Protein AF-A0A9P1BKH9-F1 (afdb_monomer_lite)

Foldseek 3Di:
DDDDDDDDDDDDDDDDDDDDDDDDDDDDDDDDDDDDDDDDDDDDDDDDDDDDDDDDDDDDDDDDDDDDDDDDDDDDDDDDDDDDDDDDDDDDDDDDDDDDDDDDDDDDDDDDDDDDDDDDPDPPPPPDPPVLVPPDPPQFQLQEAEQDAPQQLRVLQLVLLQVLQADPVRDRPVVCVVSVRSQYQPSDVLQQDAQPVQRFRNSNDQLVSPDPVVLCVRPPNHAAAYEQDQLLQSLLQVLLVVLVQQLDPVVSDGLCNSCVSVVHCVCVDPVVVVCSVVVVSAVVLLVVLVVCVVVSQSPSSNNNAAPVSNQCNDPPRGYHYFHSLDPPVSVQVVCVVVSHRGGRPDGDGRPGPLLTGSLVYDPSSLVSSCVRHVVSLVVCCVNPVNNPSPDGDWHPVHPSTCNNPDD

pLDDT: mean 74.85, std 25.96, range [32.19, 98.75]

Sequence (407 aa):
MTVTSGTTGTIETSMASTTTVPSSAESATASSAESTTTASSAESTTTSSSEESTTTASSEESTSTTSAESTTTSSSEESTTTASSEESTKAASAESTTIASAETTTVASTSTATTTTAASTTKEESLLEVDVAKAGDDGYNTHLQFIHIPCTFGHTVEESGLKGAIKEDGKLQIDALKGGQMQWGEMIPELDQLSDVTGCNLFYTPSKYWPRELQRSLLANRSLFAMLRDPYDRMANEFRMQVGGIDSVFTKTFRKDISQREGHMEREADQYQQFYKNCDVNAYLQTELKKYLAGDRFRTNCHLLPSSEFFDAGSGMTVEPIDERKIPDSFNQFMEKHHASPRMEASMHNLWCNEISAYSLNEETKGLIRKVYAEDFRLACKYFGYCDDHEMFCHENIPDMCGSKPK

Structure (mmCIF, N/CA/C/O backbone):
data_AF-A0A9P1BKH9-F1
#
_entry.id   AF-A0A9P1BKH9-F1
#
loop_
_atom_site.group_PDB
_atom_site.id
_atom_site.type_symbol
_atom_site.label_atom_id
_atom_site.label_alt_id
_atom_site.label_comp_id
_atom_site.label_asym_id
_atom_site.label_entity_id
_atom_site.label_seq_id
_atom_site.pdbx_PDB_ins_code
_atom_site.Cartn_x
_atom_site.Cartn_y
_atom_site.Cartn_z
_atom_site.occupancy
_atom_site.B_iso_or_equiv
_atom_site.auth_seq_id
_atom_site.auth_comp_id
_atom_site.auth_asym_id
_atom_site.auth_atom_id
_atom_site.pdbx_PDB_model_num
ATOM 1 N N . MET A 1 1 ? 56.216 31.877 6.118 1.00 46.53 1 MET A N 1
ATOM 2 C CA . MET A 1 1 ? 55.096 31.164 5.471 1.00 46.53 1 MET A CA 1
ATOM 3 C C . MET A 1 1 ? 53.831 31.643 6.147 1.00 46.53 1 MET A C 1
ATOM 5 O O . MET A 1 1 ? 53.642 31.380 7.325 1.00 46.53 1 MET A O 1
ATOM 9 N N . THR A 1 2 ? 53.079 32.477 5.442 1.00 34.09 2 THR A N 1
ATOM 10 C CA . THR A 1 2 ? 51.927 33.220 5.960 1.00 34.09 2 THR A CA 1
ATOM 11 C C . THR A 1 2 ? 50.668 32.442 5.598 1.00 34.09 2 THR A C 1
ATOM 13 O O . THR A 1 2 ? 50.488 32.103 4.433 1.00 34.09 2 THR A O 1
ATOM 16 N N . VAL A 1 3 ? 49.834 32.128 6.588 1.00 36.53 3 VAL A N 1
ATOM 17 C CA . VAL A 1 3 ? 48.537 31.468 6.396 1.00 36.53 3 VAL A CA 1
ATOM 18 C C . VAL A 1 3 ? 47.482 32.559 6.245 1.00 36.53 3 VAL A C 1
ATOM 20 O O . VAL A 1 3 ? 47.262 33.334 7.173 1.00 36.53 3 VAL A O 1
ATOM 23 N N . THR A 1 4 ? 46.851 32.641 5.076 1.00 44.44 4 THR A N 1
ATOM 24 C CA . THR A 1 4 ? 45.681 33.495 4.831 1.00 44.44 4 THR A CA 1
ATOM 25 C C . THR A 1 4 ? 44.404 32.664 4.861 1.00 44.44 4 THR A C 1
ATOM 27 O O . THR A 1 4 ? 44.271 31.678 4.140 1.00 44.44 4 THR A O 1
ATOM 30 N N . SER A 1 5 ? 43.491 33.109 5.724 1.00 44.31 5 SER A N 1
ATOM 31 C CA . SER A 1 5 ? 42.094 32.701 5.877 1.00 44.31 5 SER A CA 1
ATOM 32 C C . SER A 1 5 ? 41.286 32.944 4.593 1.00 44.31 5 SER A C 1
ATOM 34 O O . SER A 1 5 ? 41.422 34.000 3.975 1.00 44.31 5 SER A O 1
ATOM 36 N N . GLY A 1 6 ? 40.454 31.971 4.211 1.00 40.78 6 GLY A N 1
ATOM 37 C CA . GLY A 1 6 ? 39.486 32.065 3.119 1.00 40.78 6 GLY A CA 1
ATOM 38 C C . GLY A 1 6 ? 38.059 31.987 3.658 1.00 40.78 6 GLY A C 1
ATOM 39 O O . GLY A 1 6 ? 37.670 30.989 4.259 1.00 40.78 6 GLY A O 1
ATOM 40 N N . THR A 1 7 ? 37.304 33.060 3.444 1.00 43.28 7 THR A N 1
ATOM 41 C CA . THR A 1 7 ? 35.899 33.244 3.819 1.00 43.28 7 THR A CA 1
ATOM 42 C C . THR A 1 7 ? 34.976 32.514 2.838 1.00 43.28 7 THR A C 1
ATOM 44 O O . THR A 1 7 ? 35.052 32.743 1.633 1.00 43.28 7 THR A O 1
ATOM 47 N N . THR A 1 8 ? 34.078 31.667 3.342 1.00 44.75 8 THR A N 1
ATOM 48 C CA . THR A 1 8 ? 32.983 31.040 2.583 1.00 44.75 8 THR A CA 1
ATOM 49 C C . THR A 1 8 ? 31.799 31.997 2.451 1.00 44.75 8 THR A C 1
ATOM 51 O O . THR A 1 8 ? 31.281 32.479 3.457 1.00 44.75 8 THR A O 1
ATOM 54 N N . GLY A 1 9 ? 31.380 32.271 1.213 1.00 38.78 9 GLY A N 1
ATOM 55 C CA . GLY A 1 9 ? 30.170 33.026 0.886 1.00 38.78 9 GLY A CA 1
ATOM 56 C C . GLY A 1 9 ? 28.968 32.106 0.667 1.00 38.78 9 GLY A C 1
ATOM 57 O O . GLY A 1 9 ? 29.073 31.093 -0.021 1.00 38.78 9 GLY A O 1
ATOM 58 N N . THR A 1 10 ? 27.836 32.480 1.254 1.00 37.47 10 THR A N 1
ATOM 59 C CA . THR A 1 10 ? 26.524 31.840 1.105 1.00 37.47 10 THR A CA 1
ATOM 60 C C . THR A 1 10 ? 25.830 32.385 -0.146 1.00 37.47 10 THR A C 1
ATOM 62 O O . THR A 1 10 ? 25.749 33.601 -0.313 1.00 37.47 10 THR A O 1
ATOM 65 N N . ILE A 1 11 ? 25.331 31.509 -1.022 1.00 35.94 11 ILE A N 1
ATOM 66 C CA . ILE A 1 11 ? 24.497 31.880 -2.175 1.00 35.94 11 ILE A CA 1
ATOM 67 C C . ILE A 1 11 ? 23.042 31.548 -1.827 1.00 35.94 11 ILE A C 1
ATOM 69 O O . ILE A 1 11 ? 22.652 30.384 -1.827 1.00 35.94 11 ILE A O 1
ATOM 73 N N . GLU A 1 12 ? 22.242 32.573 -1.534 1.00 36.53 12 GLU A N 1
ATOM 74 C CA . GLU A 1 12 ? 20.778 32.496 -1.566 1.00 36.53 12 GLU A CA 1
ATOM 75 C C . GLU A 1 12 ? 20.311 32.638 -3.018 1.00 36.53 12 GLU A C 1
ATOM 77 O O . GLU A 1 12 ? 20.583 33.647 -3.670 1.00 36.53 12 GLU A O 1
ATOM 82 N N . THR A 1 13 ? 19.591 31.638 -3.530 1.00 35.12 13 THR A N 1
ATOM 83 C CA . THR A 1 13 ? 18.891 31.742 -4.817 1.00 35.12 13 THR A CA 1
ATOM 84 C C . THR A 1 13 ? 17.392 31.780 -4.548 1.00 35.12 13 THR A C 1
ATOM 86 O O . THR A 1 13 ? 16.774 30.766 -4.244 1.00 35.12 13 THR A O 1
ATOM 89 N N . SER A 1 14 ? 16.828 32.983 -4.634 1.00 35.09 14 SER A N 1
ATOM 90 C CA . SER A 1 14 ? 15.391 33.255 -4.653 1.00 35.09 14 SER A CA 1
ATOM 91 C C . SER A 1 14 ? 14.868 33.076 -6.080 1.00 35.09 14 SER A C 1
ATOM 93 O O . SER A 1 14 ? 15.382 33.704 -7.006 1.00 35.09 14 SER A O 1
ATOM 95 N N . MET A 1 15 ? 13.850 32.234 -6.268 1.00 38.50 15 MET A N 1
ATOM 96 C CA . MET A 1 15 ? 13.085 32.165 -7.513 1.00 38.50 15 MET A CA 1
ATOM 97 C C . MET A 1 15 ? 11.621 32.501 -7.236 1.00 38.50 15 MET A C 1
ATOM 99 O O . MET A 1 15 ? 10.845 31.667 -6.783 1.00 38.50 15 MET A O 1
ATOM 103 N N . ALA A 1 16 ? 11.250 33.740 -7.549 1.00 42.34 16 ALA A N 1
ATOM 104 C CA . ALA A 1 16 ? 9.875 34.131 -7.810 1.00 42.34 16 ALA A CA 1
ATOM 105 C C . ALA A 1 16 ? 9.686 34.190 -9.332 1.00 42.34 16 ALA A C 1
ATOM 107 O O . ALA A 1 16 ? 10.428 34.886 -10.026 1.00 42.34 16 ALA A O 1
ATOM 108 N N . SER A 1 17 ? 8.700 33.470 -9.862 1.00 38.31 17 SER A N 1
ATOM 109 C CA . SER A 1 17 ? 8.217 33.671 -11.230 1.00 38.31 17 SER A CA 1
ATOM 110 C C . SER A 1 17 ? 6.708 33.838 -11.213 1.00 38.31 17 SER A C 1
ATOM 112 O O . SER A 1 17 ? 5.945 32.900 -11.008 1.00 38.31 17 SER A O 1
ATOM 114 N N . THR A 1 18 ? 6.310 35.088 -11.404 1.00 37.34 18 THR A N 1
ATOM 115 C CA . THR A 1 18 ? 4.947 35.556 -11.619 1.00 37.34 18 THR A CA 1
ATOM 116 C C . THR A 1 18 ? 4.626 35.396 -13.103 1.00 37.34 18 THR A C 1
ATOM 118 O O . THR A 1 18 ? 5.302 35.991 -13.943 1.00 37.34 18 THR A O 1
ATOM 121 N N . THR A 1 19 ? 3.604 34.614 -13.451 1.00 39.09 19 THR A N 1
ATOM 122 C CA . THR A 1 19 ? 3.110 34.521 -14.833 1.00 39.09 19 THR A CA 1
ATOM 123 C C . THR A 1 19 ? 1.828 35.331 -14.978 1.00 39.09 19 THR A C 1
ATOM 125 O O . THR A 1 19 ? 0.787 34.999 -14.415 1.00 39.09 19 THR A O 1
ATOM 128 N N . THR A 1 20 ? 1.928 36.412 -15.746 1.00 35.97 20 THR A N 1
ATOM 129 C CA . THR A 1 20 ? 0.829 37.293 -16.148 1.00 35.97 20 THR A CA 1
ATOM 130 C C . THR A 1 20 ? 0.171 36.744 -17.416 1.00 35.97 20 THR A C 1
ATOM 132 O O . THR A 1 20 ? 0.851 36.517 -18.415 1.00 35.97 20 THR A O 1
ATOM 135 N N . VAL A 1 21 ? -1.150 36.561 -17.393 1.00 45.78 21 VAL A N 1
ATOM 136 C CA . VAL A 1 21 ? -1.971 36.180 -18.556 1.00 45.78 21 VAL A CA 1
ATOM 137 C C . VAL A 1 21 ? -2.527 37.445 -19.223 1.00 45.78 21 VAL A C 1
ATOM 139 O O . VAL A 1 21 ? -3.131 38.260 -18.521 1.00 45.78 21 VAL A O 1
ATOM 142 N N . PRO A 1 22 ? -2.400 37.632 -20.550 1.00 49.72 22 PRO A N 1
ATOM 143 C CA . PRO A 1 22 ? -3.150 38.660 -21.252 1.00 49.72 22 PRO A CA 1
ATOM 144 C C . PRO A 1 22 ? -4.532 38.141 -21.673 1.00 49.72 22 PRO A C 1
ATOM 146 O O . PRO A 1 22 ? -4.673 37.160 -22.400 1.00 49.72 22 PRO A O 1
ATOM 149 N N . SER A 1 23 ? -5.549 38.859 -21.200 1.00 37.44 23 SER A N 1
ATOM 150 C CA . SER A 1 23 ? -6.929 38.835 -21.680 1.00 37.44 23 SER A CA 1
ATOM 151 C C . SER A 1 23 ? -7.036 39.606 -22.999 1.00 37.44 23 SER A C 1
ATOM 153 O O . SER A 1 23 ? -6.449 40.680 -23.147 1.00 37.44 23 SER A O 1
ATOM 155 N N . SER A 1 24 ? -7.798 39.088 -23.960 1.00 42.22 24 SER A N 1
ATOM 156 C CA . SER A 1 24 ? -8.289 39.857 -25.108 1.00 42.22 24 SER A CA 1
ATOM 157 C C . SER A 1 24 ? -9.663 39.333 -25.523 1.00 42.22 24 SER A C 1
ATOM 159 O O . SER A 1 24 ? -9.815 38.168 -25.885 1.00 42.22 24 SER A O 1
ATOM 161 N N . ALA A 1 25 ? -10.644 40.229 -25.412 1.00 39.06 25 ALA A N 1
ATOM 162 C CA . ALA A 1 25 ? -12.003 40.168 -25.948 1.00 39.06 25 ALA A CA 1
ATOM 163 C C . ALA A 1 25 ? -11.972 40.096 -27.500 1.00 39.06 25 ALA A C 1
ATOM 165 O O . ALA A 1 25 ? -10.911 40.239 -28.095 1.00 39.06 25 ALA A O 1
ATOM 166 N N . GLU A 1 26 ? -13.034 39.890 -28.278 1.00 38.16 26 GLU A N 1
ATOM 167 C CA . GLU A 1 26 ? -14.443 40.272 -28.170 1.00 38.16 26 GLU A CA 1
ATOM 168 C C . GLU A 1 26 ? -15.144 39.695 -29.426 1.00 38.16 26 GLU A C 1
ATOM 170 O O . GLU A 1 26 ? -14.531 39.699 -30.492 1.00 38.16 26 GLU A O 1
ATOM 175 N N . SER A 1 27 ? -16.404 39.248 -29.359 1.00 35.91 27 SER A N 1
ATOM 176 C CA . SER A 1 27 ? -17.448 39.669 -30.318 1.00 35.91 27 SER A CA 1
ATOM 177 C C . SER A 1 27 ? -18.813 39.074 -29.961 1.00 35.91 27 SER A C 1
ATOM 179 O O . SER A 1 27 ? -18.944 37.902 -29.615 1.00 35.91 27 SER A O 1
ATOM 181 N N . ALA A 1 28 ? -19.821 39.934 -30.041 1.00 37.16 28 ALA A N 1
ATOM 182 C CA . ALA A 1 28 ? -21.180 39.779 -29.552 1.00 37.16 28 ALA A CA 1
ATOM 183 C C . ALA A 1 28 ? -22.155 39.224 -30.604 1.00 37.16 28 ALA A C 1
ATOM 185 O O . ALA A 1 28 ? -21.994 39.473 -31.797 1.00 37.16 28 ALA A O 1
ATOM 186 N N . THR A 1 29 ? -23.270 38.629 -30.161 1.00 34.09 29 THR A N 1
ATOM 187 C CA . THR A 1 29 ? -24.603 38.940 -30.722 1.00 34.09 29 THR A CA 1
ATOM 188 C C . THR A 1 29 ? -25.730 38.597 -29.739 1.00 34.09 29 THR A C 1
ATOM 190 O O . THR A 1 29 ? -25.607 37.702 -28.910 1.00 34.09 29 THR A O 1
ATOM 193 N N . ALA A 1 30 ? -26.800 39.389 -29.812 1.00 38.62 30 ALA A N 1
ATOM 194 C CA . ALA A 1 30 ? -27.822 39.636 -28.799 1.00 38.62 30 ALA A CA 1
ATOM 195 C C . ALA A 1 30 ? -29.135 38.842 -28.970 1.00 38.62 30 ALA A C 1
ATOM 197 O O . ALA A 1 30 ? -29.473 38.466 -30.088 1.00 38.62 30 ALA A O 1
ATOM 198 N N . SER A 1 31 ? -29.915 38.718 -27.882 1.00 34.12 31 SER A N 1
ATOM 199 C CA . SER A 1 31 ? -31.386 38.932 -27.807 1.00 34.12 31 SER A CA 1
ATOM 200 C C . SER A 1 31 ? -31.828 38.825 -26.326 1.00 34.12 31 SER A C 1
ATOM 202 O O . SER A 1 31 ? -31.450 37.861 -25.673 1.00 34.12 31 SER A O 1
ATOM 204 N N . SER A 1 32 ? -32.336 39.884 -25.668 1.00 34.53 32 SER A N 1
ATOM 205 C CA . SER A 1 32 ? -33.769 40.247 -25.467 1.00 34.53 32 SER A CA 1
ATOM 206 C C . SER A 1 32 ? -34.591 39.141 -24.759 1.00 34.53 32 SER A C 1
ATOM 208 O O . SER A 1 32 ? -34.566 38.015 -25.232 1.00 34.53 32 SER A O 1
ATOM 210 N N . ALA A 1 33 ? -35.347 39.317 -23.662 1.00 36.56 33 ALA A N 1
ATOM 211 C CA . ALA A 1 33 ? -35.966 40.474 -23.004 1.00 36.56 33 ALA A CA 1
ATOM 212 C C . ALA A 1 33 ? -36.410 40.122 -21.549 1.00 36.56 33 ALA A C 1
ATOM 214 O O . ALA A 1 33 ? -36.558 38.942 -21.254 1.00 36.56 33 ALA A O 1
ATOM 215 N N . GLU A 1 34 ? -36.653 41.166 -20.726 1.00 37.12 34 GLU A N 1
ATOM 216 C CA . GLU A 1 34 ? -37.659 41.328 -19.628 1.00 37.12 34 GLU A CA 1
ATOM 217 C C . GLU A 1 34 ? -37.758 40.273 -18.484 1.00 37.12 34 GLU A C 1
ATOM 219 O O . GLU A 1 34 ? -37.690 39.079 -18.709 1.00 37.12 34 GLU A O 1
ATOM 224 N N . SER A 1 35 ? -37.934 40.574 -17.186 1.00 36.62 35 SER A N 1
ATOM 225 C CA . SER A 1 35 ? -38.558 41.699 -16.471 1.00 36.62 35 SER A CA 1
ATOM 226 C C . SER A 1 35 ? -38.039 41.825 -15.018 1.00 36.62 35 SER A C 1
ATOM 228 O O . SER A 1 35 ? -37.871 40.840 -14.308 1.00 36.62 35 SER A O 1
ATOM 230 N N . THR A 1 36 ? -37.855 43.077 -14.591 1.00 34.84 36 THR A N 1
ATOM 231 C CA . THR A 1 36 ? -38.248 43.712 -13.308 1.00 34.84 36 THR A CA 1
ATOM 232 C C . THR A 1 36 ? -38.701 42.859 -12.105 1.00 34.84 36 THR A C 1
ATOM 234 O O . THR A 1 36 ? -39.755 42.236 -12.153 1.00 34.84 36 THR A O 1
ATOM 237 N N . THR A 1 37 ? -38.071 43.039 -10.931 1.00 36.44 37 THR A N 1
ATOM 238 C CA . THR A 1 37 ? -38.609 43.849 -9.801 1.00 36.44 37 THR A CA 1
ATOM 239 C C . THR A 1 37 ? -37.633 43.958 -8.615 1.00 36.44 37 THR A C 1
ATOM 241 O O . THR A 1 37 ? -36.758 43.124 -8.409 1.00 36.44 37 THR A O 1
ATOM 244 N N . THR A 1 38 ? -37.793 45.054 -7.875 1.00 36.97 38 THR A N 1
ATOM 245 C CA . THR A 1 38 ? -36.895 45.682 -6.893 1.00 36.97 38 THR A CA 1
ATOM 246 C C . THR A 1 38 ? -37.460 45.560 -5.471 1.00 36.97 38 THR A C 1
ATOM 248 O O . THR A 1 38 ? -38.678 45.623 -5.335 1.00 36.97 38 THR A O 1
ATOM 251 N N . ALA A 1 39 ? -36.585 45.497 -4.451 1.00 36.53 39 ALA A N 1
ATOM 252 C CA . ALA A 1 39 ? -36.651 46.124 -3.100 1.00 36.53 39 ALA A CA 1
ATOM 253 C C . ALA A 1 39 ? -35.974 45.194 -2.064 1.00 36.53 39 ALA A C 1
ATOM 255 O O . ALA A 1 39 ? -36.389 44.052 -1.920 1.00 36.53 39 ALA A O 1
ATOM 256 N N . SER A 1 40 ? -34.824 45.507 -1.452 1.00 35.69 40 SER A N 1
ATOM 257 C CA . SER A 1 40 ? -34.471 46.580 -0.491 1.00 35.69 40 SER A CA 1
ATOM 258 C C . SER A 1 40 ? -35.273 46.590 0.815 1.00 35.69 40 SER A C 1
ATOM 260 O O . SER A 1 40 ? -36.428 46.990 0.808 1.00 35.69 40 SER A O 1
ATOM 262 N N . SER A 1 41 ? -34.584 46.232 1.908 1.00 39.41 41 SER A N 1
ATOM 263 C CA . SER A 1 41 ? -34.639 46.773 3.288 1.00 39.41 41 SER A CA 1
ATOM 264 C C . SER A 1 41 ? -33.613 45.952 4.095 1.00 39.41 41 SER A C 1
ATOM 266 O O . SER A 1 41 ? -33.757 44.739 4.162 1.00 39.41 41 SER A O 1
ATOM 268 N N . ALA A 1 42 ? -32.440 46.415 4.538 1.00 38.94 42 ALA A N 1
ATOM 269 C CA . ALA A 1 42 ? -32.020 47.612 5.275 1.00 38.94 42 ALA A CA 1
ATOM 270 C C . ALA A 1 42 ? -32.550 47.691 6.721 1.00 38.94 42 ALA A C 1
ATOM 272 O O . ALA A 1 42 ? -33.759 47.704 6.930 1.00 38.94 42 ALA A O 1
ATOM 273 N N . GLU A 1 43 ? -31.576 47.847 7.634 1.00 37.34 43 GLU A N 1
ATOM 274 C CA . GLU A 1 43 ? -31.642 48.359 9.018 1.00 37.34 43 GLU A CA 1
ATOM 275 C C . GLU A 1 43 ? -32.141 47.430 10.144 1.00 37.34 43 GLU A C 1
ATOM 277 O O . GL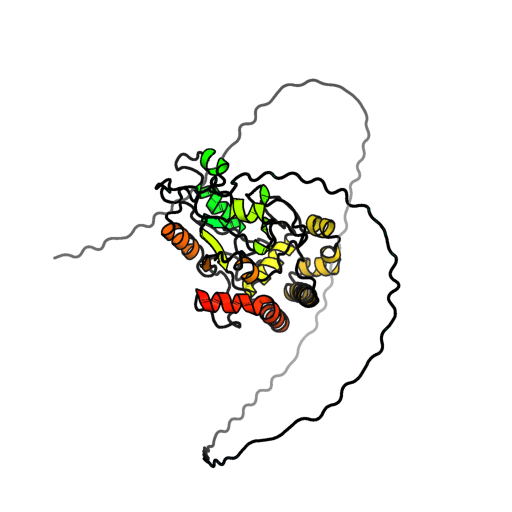U A 1 43 ? -33.056 46.644 9.960 1.00 37.34 43 GLU A O 1
ATOM 282 N N . SER A 1 44 ? -31.645 47.497 11.387 1.00 34.34 44 SER A N 1
ATOM 283 C CA . SER A 1 44 ? -30.419 48.052 11.993 1.00 34.34 44 SER A CA 1
ATOM 284 C C . SER A 1 44 ? -30.438 47.709 13.500 1.00 34.34 44 SER A C 1
ATOM 286 O O . SER A 1 44 ? -31.511 47.592 14.080 1.00 34.34 44 SER A O 1
ATOM 288 N N . THR A 1 45 ? -29.250 47.615 14.115 1.00 32.75 45 THR A N 1
ATOM 289 C CA . THR A 1 45 ? -28.884 47.936 15.526 1.00 32.75 45 THR A CA 1
ATOM 290 C C . THR A 1 45 ? -29.779 47.548 16.722 1.00 32.75 45 THR A C 1
ATOM 292 O O . THR A 1 45 ? -30.904 48.018 16.845 1.00 32.75 45 THR A O 1
ATOM 295 N N . THR A 1 46 ? -29.178 46.969 17.777 1.00 32.19 46 THR A N 1
ATOM 296 C CA . THR A 1 46 ? -28.839 47.731 19.010 1.00 32.19 46 THR A CA 1
ATOM 297 C C . THR A 1 46 ? -27.966 46.957 20.011 1.00 32.19 46 THR A C 1
ATOM 299 O O . THR A 1 46 ? -28.064 45.747 20.179 1.00 32.19 46 THR A O 1
ATOM 302 N N . THR A 1 47 ? -27.100 47.736 20.656 1.00 38.88 47 THR A N 1
ATOM 303 C CA . THR A 1 47 ? -26.073 47.455 21.670 1.00 38.88 47 THR A CA 1
ATOM 304 C C . THR A 1 47 ? -26.636 47.633 23.091 1.00 38.88 47 THR A C 1
ATOM 306 O O . THR A 1 47 ? -27.508 48.482 23.253 1.00 38.88 47 THR A O 1
ATOM 309 N N . SER A 1 48 ? -26.094 46.947 24.114 1.00 34.59 48 SER A N 1
ATOM 310 C CA . SER A 1 48 ? -25.876 47.408 25.524 1.00 34.59 48 SER A CA 1
ATOM 311 C C . SER A 1 48 ? -25.236 46.261 26.342 1.00 34.59 48 SER A C 1
ATOM 313 O O . SER A 1 48 ? -25.763 45.156 26.320 1.00 34.59 48 SER A O 1
ATOM 315 N N . SER A 1 49 ? -23.985 46.361 26.823 1.00 35.62 49 SER A N 1
ATOM 316 C CA . SER A 1 49 ? -23.492 46.956 28.097 1.00 35.62 49 SER A CA 1
ATOM 317 C C . SER A 1 49 ? -23.926 46.156 29.343 1.00 35.62 49 SER A C 1
ATOM 319 O O . SER A 1 49 ? -25.112 46.067 29.621 1.00 35.62 49 SER A O 1
ATOM 321 N N . SER A 1 50 ? -23.025 45.363 29.943 1.00 39.56 50 SER A N 1
ATOM 322 C CA . SER A 1 50 ? -22.158 45.661 31.111 1.00 39.56 50 SER A CA 1
ATOM 323 C C . SER A 1 50 ? -22.835 45.411 32.462 1.00 39.56 50 SER A C 1
ATOM 325 O O . SER A 1 50 ? -23.802 46.094 32.760 1.00 39.56 50 SER A O 1
ATOM 327 N N . GLU A 1 51 ? -22.265 44.534 33.296 1.00 39.81 51 GLU A N 1
ATOM 328 C CA . GLU A 1 51 ? -22.026 44.818 34.719 1.00 39.81 51 GLU A CA 1
ATOM 329 C C . GLU A 1 51 ? -21.109 43.771 35.373 1.00 39.81 51 GLU A C 1
ATOM 331 O O . GLU A 1 51 ? -21.045 42.602 34.995 1.00 39.81 51 GLU A O 1
ATOM 336 N N . GLU A 1 52 ? -20.342 44.296 36.313 1.00 43.47 52 GLU A N 1
ATOM 337 C CA . GLU A 1 52 ? -19.222 43.765 37.074 1.00 43.47 52 GLU A CA 1
ATOM 338 C C . GLU A 1 52 ? -19.729 43.259 38.434 1.00 43.47 52 GLU A C 1
ATOM 340 O O . GLU A 1 52 ? -20.642 43.858 38.994 1.00 43.47 52 GLU A O 1
ATOM 345 N N . SER A 1 53 ? -19.115 42.226 39.024 1.00 37.53 53 SER A N 1
ATOM 346 C CA . SER A 1 53 ? -19.007 42.177 40.489 1.00 37.53 53 SER A CA 1
ATOM 347 C C . SER A 1 53 ? -17.874 41.268 40.966 1.00 37.53 53 SER A C 1
ATOM 349 O O . SER A 1 53 ? -17.729 40.114 40.570 1.00 37.53 53 SER A O 1
ATOM 351 N N . THR A 1 54 ? -17.088 41.855 41.856 1.00 40.91 54 THR A N 1
ATOM 352 C CA . THR A 1 54 ? -15.919 41.379 42.597 1.00 40.91 54 THR A CA 1
ATOM 353 C C . THR A 1 54 ? -16.310 40.528 43.815 1.00 40.91 54 THR A C 1
ATOM 355 O O . THR A 1 54 ? -17.380 40.723 44.389 1.00 40.91 54 THR A O 1
ATOM 358 N N . THR A 1 55 ? -15.418 39.641 44.277 1.00 37.44 55 THR A N 1
ATOM 359 C CA . THR A 1 55 ? -15.115 39.398 45.711 1.00 37.44 55 THR A CA 1
ATOM 360 C C . THR A 1 55 ? -13.854 38.536 45.881 1.00 37.44 55 THR A C 1
ATOM 362 O O . THR A 1 55 ? -13.396 37.873 44.955 1.00 37.44 55 THR A O 1
ATOM 365 N N . THR A 1 56 ? -13.262 38.623 47.071 1.00 36.03 56 THR A N 1
ATOM 366 C CA . THR A 1 56 ? -11.818 38.626 47.354 1.00 36.03 56 THR A CA 1
ATOM 367 C C . THR A 1 56 ? -11.424 37.525 48.358 1.00 36.03 56 THR A C 1
ATOM 369 O O . THR A 1 56 ? -12.188 37.269 49.278 1.00 36.03 56 THR A O 1
ATOM 372 N N . ALA A 1 57 ? -10.215 36.964 48.178 1.00 38.84 57 ALA A N 1
ATOM 373 C CA . ALA A 1 57 ? -9.215 36.394 49.119 1.00 38.84 57 ALA A CA 1
ATOM 374 C C . ALA A 1 57 ? -9.582 35.481 50.320 1.00 38.84 57 ALA A C 1
ATOM 376 O O . ALA A 1 57 ? -10.434 35.813 51.134 1.00 38.84 57 ALA A O 1
ATOM 377 N N . SER A 1 58 ? -8.767 34.426 50.529 1.00 35.03 58 SER A N 1
ATOM 378 C CA . SER A 1 58 ? -7.753 34.278 51.618 1.00 35.03 58 SER A CA 1
ATOM 379 C C . SER A 1 58 ? -7.420 32.780 51.860 1.00 35.03 58 SER A C 1
ATOM 381 O O . SER A 1 58 ? -8.343 31.996 52.039 1.00 35.03 58 SER A O 1
ATOM 383 N N . SER A 1 59 ? -6.157 32.347 51.650 1.00 34.53 59 SER A N 1
ATOM 384 C CA . SER A 1 59 ? -5.170 31.853 52.662 1.00 34.53 59 SER A CA 1
ATOM 385 C C . SER A 1 59 ? -5.377 30.370 53.088 1.00 34.53 59 SER A C 1
ATOM 387 O O . SER A 1 59 ? -6.509 29.926 53.151 1.00 34.53 59 SER A O 1
ATOM 389 N N . GLU A 1 60 ? -4.404 29.478 53.334 1.00 39.69 60 GLU A N 1
ATOM 390 C CA . GLU A 1 60 ? -3.019 29.546 53.834 1.00 39.69 60 GLU A CA 1
ATOM 391 C C . GLU A 1 60 ? -2.173 28.331 53.367 1.00 39.69 60 GLU A C 1
ATOM 393 O O . GLU A 1 60 ? -2.698 27.282 52.990 1.00 39.69 60 GLU A O 1
ATOM 398 N N . GLU A 1 61 ? -0.848 28.498 53.446 1.00 40.53 61 GLU A N 1
ATOM 399 C CA . GLU A 1 61 ? 0.209 27.477 53.419 1.00 40.53 61 GLU A CA 1
ATOM 400 C C . GLU A 1 61 ? 0.092 26.425 54.536 1.00 40.53 61 GLU A C 1
ATOM 402 O O . GLU A 1 61 ? -0.349 26.724 55.643 1.00 40.53 61 GLU A O 1
ATOM 407 N N . SER A 1 62 ? 0.692 25.248 54.319 1.00 37.38 62 SER A N 1
ATOM 408 C CA . SER A 1 62 ? 1.572 24.631 55.328 1.00 37.38 62 SER A CA 1
ATOM 409 C C . SER A 1 62 ? 2.531 23.616 54.701 1.00 37.38 62 SER A C 1
ATOM 411 O O . SER A 1 62 ? 2.134 22.616 54.108 1.00 37.38 62 SER A O 1
ATOM 413 N N . THR A 1 63 ? 3.816 23.900 54.886 1.00 36.97 63 THR A N 1
ATOM 414 C CA . THR A 1 63 ? 4.984 23.069 54.580 1.00 36.97 63 THR A CA 1
ATOM 415 C C . THR A 1 63 ? 5.371 22.280 55.833 1.00 36.97 63 THR A C 1
ATOM 417 O O . THR A 1 63 ? 5.479 22.887 56.896 1.00 36.97 63 THR A O 1
ATOM 420 N N . SER A 1 64 ? 5.674 20.978 55.749 1.00 34.12 64 SER A N 1
ATOM 421 C CA . SER A 1 64 ? 6.646 20.332 56.659 1.00 34.12 64 SER A CA 1
ATOM 422 C C . SER A 1 64 ? 7.234 19.044 56.071 1.00 34.12 64 SER A C 1
ATOM 424 O O . SER A 1 64 ? 6.538 18.070 55.810 1.00 34.12 64 SER A O 1
ATOM 426 N N . THR A 1 65 ? 8.550 19.070 55.913 1.00 37.06 65 THR A N 1
ATOM 427 C CA . THR A 1 65 ? 9.515 17.981 55.714 1.00 37.06 65 THR A CA 1
ATOM 428 C C . THR A 1 65 ? 9.676 17.063 56.932 1.00 37.06 65 THR A C 1
ATOM 430 O O . THR A 1 65 ? 9.739 17.570 58.049 1.00 37.06 65 THR A O 1
ATOM 433 N N . THR A 1 66 ? 9.968 15.775 56.702 1.00 36.97 66 THR A N 1
ATOM 434 C CA . THR A 1 66 ? 10.884 14.975 57.545 1.00 36.97 66 THR A CA 1
ATOM 435 C C . THR A 1 66 ? 11.584 13.874 56.735 1.00 36.97 66 THR A C 1
ATOM 437 O O . THR A 1 66 ? 10.945 13.042 56.098 1.00 36.97 66 THR A O 1
ATOM 440 N N . SER A 1 67 ? 12.918 13.896 56.794 1.00 40.78 67 SER A N 1
ATOM 441 C CA . SER A 1 67 ? 13.865 12.864 56.349 1.00 40.78 67 SER A CA 1
ATOM 442 C C . SER A 1 67 ? 14.170 11.856 57.467 1.00 40.78 67 SER A C 1
ATOM 444 O O . SER A 1 67 ? 14.214 12.259 58.627 1.00 40.78 67 SER A O 1
ATOM 446 N N . ALA A 1 68 ? 14.467 10.603 57.096 1.00 42.50 68 ALA A N 1
ATOM 447 C CA . ALA A 1 68 ? 15.409 9.640 57.718 1.00 42.50 68 ALA A CA 1
ATOM 448 C C . ALA A 1 68 ? 15.293 8.323 56.909 1.00 42.50 68 ALA A C 1
ATOM 450 O O . ALA A 1 68 ? 14.204 7.767 56.825 1.00 42.50 68 ALA A O 1
ATOM 451 N N . GLU A 1 69 ? 16.220 7.910 56.041 1.00 36.69 69 GLU A N 1
ATOM 452 C CA . GLU A 1 69 ? 17.604 7.416 56.206 1.00 36.69 69 GLU A CA 1
ATOM 453 C C . GLU A 1 69 ? 17.746 5.980 56.772 1.00 36.69 69 GLU A C 1
ATOM 455 O O . GLU A 1 69 ? 17.422 5.720 57.926 1.00 36.69 69 GLU A O 1
ATOM 460 N N . SER A 1 70 ? 18.364 5.109 55.946 1.00 37.12 70 SER A N 1
ATOM 461 C CA . SER A 1 70 ? 19.064 3.823 56.221 1.00 37.12 70 SER A CA 1
ATOM 462 C C . SER A 1 70 ? 18.236 2.633 56.764 1.00 37.12 70 SER A C 1
ATOM 464 O O . SER A 1 70 ? 17.389 2.789 57.625 1.00 37.12 70 SER A O 1
ATOM 466 N N . THR A 1 71 ? 18.406 1.367 56.345 1.00 32.19 71 THR A N 1
ATOM 467 C CA . THR A 1 71 ? 19.652 0.579 56.222 1.00 32.19 71 THR A CA 1
ATOM 468 C C . THR A 1 71 ? 19.388 -0.757 55.468 1.00 32.19 71 THR A C 1
ATOM 470 O O . THR A 1 71 ? 18.283 -1.282 55.547 1.00 32.19 71 THR A O 1
ATOM 473 N N . THR A 1 72 ? 20.413 -1.270 54.763 1.00 33.91 72 THR A N 1
ATOM 474 C CA . THR A 1 72 ? 20.791 -2.672 54.384 1.00 33.91 72 THR A CA 1
ATOM 475 C C . THR A 1 72 ? 19.817 -3.843 54.659 1.00 33.91 72 THR A C 1
ATOM 477 O O . THR A 1 72 ? 19.232 -3.932 55.730 1.00 33.91 72 THR A O 1
ATOM 480 N N . THR A 1 73 ? 19.720 -4.891 53.819 1.00 33.34 73 THR A N 1
ATOM 481 C CA . THR A 1 73 ? 20.712 -5.999 53.728 1.00 33.34 73 THR A CA 1
ATOM 482 C C . THR A 1 73 ? 20.399 -6.964 52.565 1.00 33.34 73 THR A C 1
ATOM 484 O O . THR A 1 73 ? 19.239 -7.266 52.297 1.00 33.34 73 THR A O 1
ATOM 487 N N . SER A 1 74 ? 21.456 -7.474 51.926 1.00 39.31 74 SER A N 1
ATOM 488 C CA . SER A 1 74 ? 21.494 -8.541 50.913 1.00 39.31 74 SER A CA 1
ATOM 489 C C . SER A 1 74 ? 21.390 -9.967 51.494 1.00 39.31 74 SER A C 1
ATOM 491 O O . SER A 1 74 ? 21.982 -10.250 52.531 1.00 39.31 74 SER A O 1
ATOM 493 N N . SER A 1 75 ? 20.749 -10.891 50.772 1.00 36.97 75 SER A N 1
ATOM 494 C CA . SER A 1 75 ? 21.051 -12.346 50.680 1.00 36.97 75 SER A CA 1
ATOM 495 C C . SER A 1 75 ? 20.108 -12.918 49.613 1.00 36.97 75 SER A C 1
ATOM 497 O O . SER A 1 75 ? 18.913 -12.671 49.704 1.00 36.97 75 SER A O 1
ATOM 499 N N . SER A 1 76 ? 20.502 -13.506 48.479 1.00 39.41 76 SER A N 1
ATOM 500 C CA . SER A 1 76 ? 21.422 -14.620 48.196 1.00 39.41 76 SER A CA 1
ATOM 501 C C . SER A 1 76 ? 21.081 -15.907 48.946 1.00 39.41 76 SER A C 1
ATOM 503 O O . SER A 1 76 ? 21.675 -16.164 49.983 1.00 39.41 76 SER A O 1
ATOM 505 N N . GLU A 1 77 ? 20.206 -16.737 48.374 1.00 42.91 77 GLU A N 1
ATOM 506 C CA . GLU A 1 77 ? 20.333 -18.194 48.484 1.00 42.91 77 GLU A CA 1
ATOM 507 C C . GLU A 1 77 ? 20.029 -18.847 47.133 1.00 42.91 77 GLU A C 1
ATOM 509 O O . GLU A 1 77 ? 18.924 -18.820 46.595 1.00 42.91 77 GLU A O 1
ATOM 514 N N . GLU A 1 78 ? 21.105 -19.386 46.581 1.00 38.66 78 GLU A N 1
ATOM 515 C CA . GLU A 1 78 ? 21.167 -20.403 45.555 1.00 38.66 78 GLU A CA 1
ATOM 516 C C . GLU A 1 78 ? 20.865 -21.755 46.225 1.00 38.66 78 GLU A C 1
ATOM 518 O O . GLU A 1 78 ? 21.398 -22.060 47.294 1.00 38.66 78 GLU A O 1
ATOM 523 N N . SER A 1 79 ? 20.043 -22.600 45.607 1.00 36.28 79 SER A N 1
ATOM 524 C CA . SER A 1 79 ? 20.163 -24.042 45.819 1.00 36.28 79 SER A CA 1
ATOM 525 C C . SER A 1 79 ? 19.754 -24.824 44.587 1.00 36.28 79 SER A C 1
ATOM 527 O O . SER A 1 79 ? 18.706 -24.635 43.972 1.00 36.28 79 SER A O 1
ATOM 529 N N . THR A 1 80 ? 20.694 -25.680 44.237 1.00 34.91 80 THR A N 1
ATOM 530 C CA . THR A 1 80 ? 20.859 -26.473 43.039 1.00 34.91 80 THR A CA 1
ATOM 531 C C . THR A 1 80 ? 20.263 -27.871 43.229 1.00 34.91 80 THR A C 1
ATOM 533 O O . THR A 1 80 ? 20.291 -28.432 44.319 1.00 34.91 80 THR A O 1
ATOM 536 N N . THR A 1 81 ? 19.854 -28.458 42.099 1.00 34.34 81 THR A N 1
ATOM 537 C CA . THR A 1 81 ? 19.866 -29.898 41.748 1.00 34.34 81 THR A CA 1
ATOM 538 C C . THR A 1 81 ? 19.033 -30.900 42.559 1.00 34.34 81 THR A C 1
ATOM 540 O O . THR A 1 81 ? 19.232 -31.072 43.753 1.00 34.34 81 THR A O 1
ATOM 543 N N . THR A 1 82 ? 18.234 -31.724 41.862 1.00 34.03 82 THR A N 1
ATOM 544 C CA . THR A 1 82 ? 18.518 -33.165 41.647 1.00 34.03 82 THR A CA 1
ATOM 545 C C . THR A 1 82 ? 17.602 -33.730 40.547 1.00 34.03 82 THR A C 1
ATOM 547 O O . THR A 1 82 ? 16.414 -33.427 40.488 1.00 34.03 82 THR A O 1
ATOM 550 N N . ALA A 1 83 ? 18.198 -34.529 39.661 1.00 38.91 83 ALA A N 1
ATOM 551 C CA . ALA A 1 83 ? 17.585 -35.274 38.566 1.00 38.91 83 ALA A CA 1
ATOM 552 C C . ALA A 1 83 ? 17.138 -36.683 39.001 1.00 38.91 83 ALA A C 1
ATOM 554 O O . ALA A 1 83 ? 17.780 -37.257 39.872 1.00 38.91 83 ALA A O 1
ATOM 555 N N . SER A 1 84 ? 16.113 -37.245 38.348 1.00 34.25 84 SER A N 1
ATOM 556 C CA . SER A 1 84 ? 15.929 -38.683 38.019 1.00 34.25 84 SER A CA 1
ATOM 557 C C . SER A 1 84 ? 1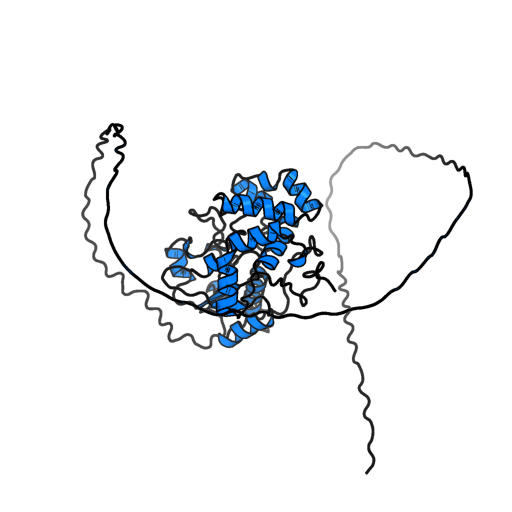4.524 -38.843 37.410 1.00 34.25 84 SER A C 1
ATOM 559 O O . SER A 1 84 ? 13.557 -38.428 38.035 1.00 34.25 84 SER A O 1
ATOM 561 N N . SER A 1 85 ? 14.357 -39.135 36.117 1.00 36.72 85 SER A N 1
ATOM 562 C CA . SER A 1 85 ? 14.516 -40.416 35.398 1.00 36.72 85 SER A CA 1
ATOM 563 C C . SER A 1 85 ? 13.267 -41.310 35.427 1.00 36.72 85 SER A C 1
ATOM 565 O O . SER A 1 85 ? 12.641 -41.463 36.466 1.00 36.72 85 SER A O 1
ATOM 567 N N . GLU A 1 86 ? 13.046 -41.952 34.273 1.00 39.72 86 GLU A N 1
ATOM 568 C CA . GLU A 1 86 ? 12.159 -43.090 33.962 1.00 39.72 86 GLU A CA 1
ATOM 569 C C . GLU A 1 86 ? 10.683 -42.786 33.651 1.00 39.72 86 GLU A C 1
ATOM 571 O O . GLU A 1 86 ? 10.074 -41.897 34.228 1.00 39.72 86 GLU A O 1
ATOM 576 N N . GLU A 1 87 ? 9.964 -43.532 32.814 1.00 35.66 87 GLU A N 1
ATOM 577 C CA . GLU A 1 87 ? 10.207 -44.305 31.586 1.00 35.66 87 GLU A CA 1
ATOM 578 C C . GLU A 1 87 ? 8.814 -44.861 31.203 1.00 35.66 87 GLU A C 1
ATOM 580 O O . GLU A 1 87 ? 8.149 -45.492 32.012 1.00 35.66 87 GLU A O 1
ATOM 585 N N . SER A 1 88 ? 8.382 -44.577 29.973 1.00 35.69 88 SER A N 1
ATOM 586 C CA . SER A 1 88 ? 7.615 -45.412 29.027 1.00 35.69 88 SER A CA 1
ATOM 587 C C . SER A 1 88 ? 6.326 -46.207 29.378 1.00 35.69 88 SER A C 1
ATOM 589 O O . SER A 1 88 ? 6.257 -47.036 30.278 1.00 35.69 88 SER A O 1
ATOM 591 N N . THR A 1 89 ? 5.404 -46.134 28.397 1.00 33.25 89 THR A N 1
ATOM 592 C CA . THR A 1 89 ? 4.307 -47.066 28.007 1.00 33.25 89 THR A CA 1
ATOM 593 C C . THR A 1 89 ? 3.050 -47.117 28.906 1.00 33.25 89 THR A C 1
ATOM 595 O O . THR A 1 89 ? 3.150 -47.044 30.115 1.00 33.25 89 THR A O 1
ATOM 598 N N . LYS A 1 90 ? 1.794 -47.250 28.433 1.00 33.06 90 LYS A N 1
ATOM 599 C CA . LYS A 1 90 ? 1.237 -47.950 27.259 1.00 33.06 90 LYS A CA 1
ATOM 600 C C . LYS A 1 90 ? -0.265 -47.602 27.050 1.00 33.06 90 LYS A C 1
ATOM 602 O O . LYS A 1 90 ? -0.988 -47.438 28.020 1.00 33.06 90 LYS A O 1
ATOM 607 N N . ALA A 1 91 ? -0.694 -47.633 25.782 1.00 36.22 91 ALA A N 1
ATOM 608 C CA . ALA A 1 91 ? -1.991 -48.065 25.212 1.00 36.22 91 ALA A CA 1
ATOM 609 C C . ALA A 1 91 ? -3.365 -47.482 25.654 1.00 36.22 91 ALA A C 1
ATOM 611 O O . ALA A 1 91 ? -3.899 -47.795 26.708 1.00 36.22 91 ALA A O 1
ATOM 612 N N . ALA A 1 92 ? -3.974 -46.774 24.691 1.00 36.88 92 ALA A N 1
ATOM 613 C CA . ALA A 1 92 ? -5.262 -47.021 24.009 1.00 36.88 92 ALA A CA 1
ATOM 614 C C . ALA A 1 92 ? -6.469 -47.655 24.747 1.00 36.88 92 ALA A C 1
ATOM 616 O O . ALA A 1 92 ? -6.422 -48.817 25.135 1.00 36.88 92 ALA A O 1
ATOM 617 N N . SER A 1 93 ? -7.612 -46.950 24.710 1.00 37.88 93 SER A N 1
ATOM 618 C CA . SER A 1 93 ? -8.980 -47.488 24.517 1.00 37.88 93 SER A CA 1
ATOM 619 C C . SER A 1 93 ? -9.933 -46.296 24.298 1.00 37.88 93 SER A C 1
ATOM 621 O O . SER A 1 93 ? -10.092 -45.474 25.189 1.00 37.88 93 SER A O 1
ATOM 623 N N . ALA A 1 94 ? -10.311 -45.979 23.057 1.00 39.09 94 ALA A N 1
ATOM 624 C CA . ALA A 1 94 ? -11.605 -46.309 22.446 1.00 39.09 94 ALA A CA 1
ATOM 625 C C . ALA A 1 94 ? -12.827 -45.692 23.155 1.00 39.09 94 ALA A C 1
ATOM 627 O O . ALA A 1 94 ? -13.306 -46.246 24.134 1.00 39.09 94 ALA A O 1
ATOM 628 N N . GLU A 1 95 ? -13.398 -44.636 22.566 1.00 38.66 95 GLU A N 1
ATOM 629 C CA . GLU A 1 95 ? -14.855 -44.524 22.464 1.00 38.66 95 GLU A CA 1
ATOM 630 C C . GLU A 1 95 ? -15.239 -43.702 21.227 1.00 38.66 95 GLU A C 1
ATOM 632 O O . GLU A 1 95 ? -14.778 -42.582 21.008 1.00 38.66 95 GLU A O 1
ATOM 637 N N . SER A 1 96 ? -16.011 -44.350 20.358 1.00 34.91 96 SER A N 1
ATOM 638 C CA . SER A 1 96 ? -16.491 -43.868 19.071 1.00 34.91 96 SER A CA 1
ATOM 639 C C . SER A 1 96 ? -17.963 -43.520 19.245 1.00 34.91 96 SER A C 1
ATOM 641 O O . SER A 1 96 ? -18.770 -44.400 19.535 1.00 34.91 96 SER A O 1
ATOM 643 N N . THR A 1 97 ? -18.311 -42.246 19.076 1.00 38.06 97 THR A N 1
ATOM 644 C CA . THR A 1 97 ? -19.705 -41.795 19.101 1.00 38.06 97 THR A CA 1
ATOM 645 C C . THR A 1 97 ? -20.223 -41.700 17.673 1.00 38.06 97 THR A C 1
ATOM 647 O O . THR A 1 97 ? -19.901 -40.783 16.922 1.00 38.06 97 THR A O 1
ATOM 650 N N . THR A 1 98 ? -21.034 -42.686 17.309 1.00 36.91 98 THR A N 1
ATOM 651 C CA . THR A 1 98 ? -21.917 -42.707 16.142 1.00 36.91 98 THR A CA 1
ATOM 652 C C . THR A 1 98 ? -22.947 -41.578 16.205 1.00 36.91 98 THR A C 1
ATOM 654 O O . THR A 1 98 ? -23.725 -41.518 17.157 1.00 36.91 98 THR A O 1
ATOM 657 N N . ILE A 1 99 ? -23.020 -40.743 15.163 1.00 46.03 99 ILE A N 1
ATOM 658 C CA . ILE A 1 99 ? -24.197 -39.915 14.864 1.00 46.03 99 ILE A CA 1
ATOM 659 C C . ILE A 1 99 ? -24.760 -40.355 13.514 1.00 46.03 99 ILE A C 1
ATOM 661 O O . ILE A 1 99 ? -24.036 -40.523 12.534 1.00 46.03 99 ILE A O 1
ATOM 665 N N . ALA A 1 100 ? -26.064 -40.611 13.541 1.00 42.19 100 ALA A N 1
ATOM 666 C CA . ALA A 1 100 ? -26.861 -41.227 12.502 1.00 42.19 100 ALA A CA 1
ATOM 667 C C . ALA A 1 100 ? -27.055 -40.339 11.265 1.00 42.19 100 ALA A C 1
ATOM 669 O O . ALA A 1 100 ? -27.162 -39.116 11.348 1.00 42.19 100 ALA A O 1
ATOM 670 N N . SER A 1 101 ? -27.140 -41.029 10.128 1.00 36.31 101 SER A N 1
ATOM 671 C CA . SER A 1 101 ? -27.494 -40.541 8.801 1.00 36.31 101 SER A CA 1
ATOM 672 C C . SER A 1 101 ? -28.849 -39.834 8.760 1.00 36.31 101 SER A C 1
ATOM 674 O O . SER A 1 101 ? -29.836 -40.350 9.279 1.00 36.31 101 SER A O 1
ATOM 676 N N . ALA A 1 102 ? -28.900 -38.715 8.038 1.00 43.94 102 ALA A N 1
ATOM 677 C CA . ALA A 1 102 ? -30.125 -38.165 7.473 1.00 43.94 102 ALA A CA 1
ATOM 678 C C . ALA A 1 102 ? -30.083 -38.332 5.947 1.00 43.94 102 ALA A C 1
ATOM 680 O O . ALA A 1 102 ? -29.057 -38.089 5.310 1.00 43.94 102 ALA A O 1
ATOM 681 N N . GLU A 1 103 ? -31.198 -38.818 5.407 1.00 43.56 103 GLU A N 1
ATOM 682 C CA . GLU A 1 103 ? -31.470 -39.081 3.996 1.00 43.56 103 GLU A CA 1
ATOM 683 C C . GLU A 1 103 ? -31.290 -37.838 3.118 1.00 43.56 103 GLU A C 1
ATOM 685 O O . GLU A 1 103 ? -31.890 -36.794 3.374 1.00 43.56 103 GLU A O 1
ATOM 690 N N . THR A 1 104 ? -30.554 -37.991 2.014 1.00 40.25 104 THR A N 1
ATOM 691 C CA . THR A 1 104 ? -30.583 -37.040 0.898 1.00 40.25 104 THR A CA 1
ATOM 692 C C . THR A 1 104 ? -31.227 -37.709 -0.308 1.00 40.25 104 THR A C 1
ATOM 694 O O . THR A 1 104 ? -30.646 -38.575 -0.964 1.00 40.25 104 THR A O 1
ATOM 697 N N . THR A 1 105 ? -32.450 -37.276 -0.589 1.00 40.47 105 THR A N 1
ATOM 698 C CA . THR A 1 105 ? -33.255 -37.603 -1.765 1.00 40.47 105 THR A CA 1
ATOM 699 C C . THR A 1 105 ? -32.525 -37.194 -3.044 1.00 40.47 105 THR A C 1
ATOM 701 O O . THR A 1 105 ? -32.284 -36.015 -3.296 1.00 40.47 105 THR A O 1
ATOM 704 N N . THR A 1 106 ? -32.175 -38.176 -3.871 1.00 35.59 106 THR A N 1
ATOM 705 C CA . THR A 1 106 ? -31.554 -37.981 -5.184 1.00 35.59 106 THR A CA 1
ATOM 706 C C . THR A 1 106 ? -32.651 -37.779 -6.230 1.00 35.59 106 THR A C 1
ATOM 708 O O . THR A 1 106 ? -33.377 -38.712 -6.568 1.00 35.59 106 THR A O 1
ATOM 711 N N . VAL A 1 107 ? -32.785 -36.558 -6.751 1.00 45.31 107 VAL A N 1
ATOM 712 C CA . VAL A 1 107 ? -33.593 -36.278 -7.946 1.00 45.31 107 VAL A CA 1
ATOM 713 C C . VAL A 1 107 ? -32.677 -36.387 -9.160 1.00 45.31 107 VAL A C 1
ATOM 715 O O . VAL A 1 107 ? -31.740 -35.608 -9.326 1.00 45.31 107 VAL A O 1
ATOM 718 N N . ALA A 1 108 ? -32.932 -37.397 -9.987 1.00 37.19 108 ALA A N 1
ATOM 719 C CA . ALA A 1 108 ? -32.241 -37.627 -11.243 1.00 37.19 108 ALA A CA 1
ATOM 720 C C . ALA A 1 108 ? -32.721 -36.622 -12.303 1.00 37.19 108 ALA A C 1
ATOM 722 O O . ALA A 1 108 ? -33.849 -36.715 -12.781 1.00 37.19 108 ALA A O 1
ATOM 723 N N . SER A 1 109 ? -31.847 -35.696 -12.698 1.00 41.91 109 SER A N 1
ATOM 724 C CA . SER A 1 109 ? -32.011 -34.894 -13.913 1.00 41.91 109 SER A CA 1
ATOM 725 C C . SER A 1 109 ? -31.135 -35.481 -15.010 1.00 41.91 109 SER A C 1
ATOM 727 O O . SER A 1 109 ? -29.909 -35.412 -14.969 1.00 41.91 109 SER A O 1
ATOM 729 N N . THR A 1 110 ? -31.789 -36.106 -15.981 1.00 42.03 110 THR A N 1
ATOM 730 C CA . THR A 1 110 ? -31.192 -36.665 -17.191 1.00 42.03 110 THR A CA 1
ATOM 731 C C . THR A 1 110 ? -30.903 -35.518 -18.159 1.00 42.03 110 THR A C 1
ATOM 733 O O . THR A 1 110 ? -31.828 -34.969 -18.754 1.00 42.03 110 THR A O 1
ATOM 736 N N . SER A 1 111 ? -29.634 -35.138 -18.330 1.00 45.72 111 SER A N 1
ATOM 737 C CA . SER A 1 111 ? -29.206 -34.303 -19.456 1.00 45.72 111 SER A CA 1
ATOM 738 C C . SER A 1 111 ? -28.325 -35.124 -20.397 1.00 45.72 111 SER A C 1
ATOM 740 O O . SER A 1 111 ? -27.274 -35.657 -20.050 1.00 45.72 111 SER A O 1
ATOM 742 N N . THR A 1 112 ? -28.831 -35.284 -21.613 1.00 42.34 112 THR A N 1
ATOM 743 C CA . THR A 1 112 ? -28.170 -35.877 -22.773 1.00 42.34 112 THR A CA 1
ATOM 744 C C . THR A 1 112 ? -26.926 -35.072 -23.144 1.00 42.34 112 THR A C 1
ATOM 746 O O . THR A 1 112 ? -27.036 -33.945 -23.623 1.00 42.34 112 THR A O 1
ATOM 749 N N . ALA A 1 113 ? -25.749 -35.666 -22.951 1.00 38.50 113 ALA A N 1
ATOM 750 C CA . ALA A 1 113 ? -24.487 -35.154 -23.466 1.00 38.50 113 ALA A CA 1
ATOM 751 C C . ALA A 1 113 ? -24.274 -35.658 -24.902 1.00 38.50 113 ALA A C 1
ATOM 753 O O . ALA A 1 113 ? -24.069 -36.849 -25.136 1.00 38.50 113 ALA A O 1
ATOM 754 N N . THR A 1 114 ? -24.321 -34.740 -25.865 1.00 43.09 114 THR A N 1
ATOM 755 C CA . THR A 1 114 ? 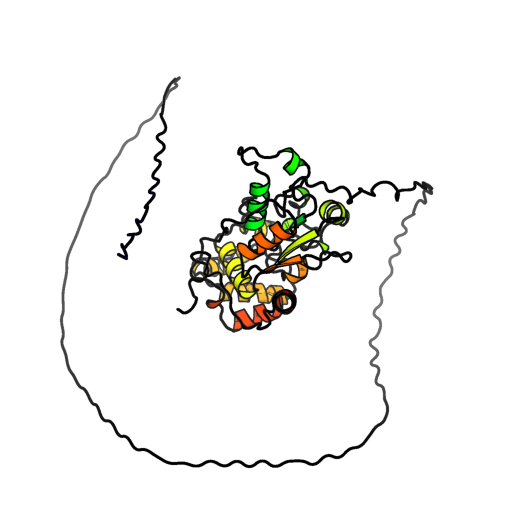-23.909 -34.984 -27.249 1.00 43.09 114 THR A CA 1
ATOM 756 C C . THR A 1 114 ? -22.385 -34.949 -27.312 1.00 43.09 114 THR A C 1
ATOM 758 O O . THR A 1 114 ? -21.765 -33.898 -27.159 1.00 43.09 114 THR A O 1
ATOM 761 N N . THR A 1 115 ? -21.773 -36.113 -27.505 1.00 37.47 115 THR A N 1
ATOM 762 C CA . THR A 1 115 ? -20.334 -36.267 -27.718 1.00 37.47 115 THR A CA 1
ATOM 763 C C . THR A 1 115 ? -19.990 -35.881 -29.155 1.00 37.47 115 THR A C 1
ATOM 765 O O . THR A 1 115 ? -20.253 -36.646 -30.080 1.00 37.47 115 THR A O 1
ATOM 768 N N . THR A 1 116 ? -19.382 -34.710 -29.352 1.00 41.31 116 THR A N 1
ATOM 769 C CA . THR A 1 116 ? -18.737 -34.358 -30.623 1.00 41.31 116 THR A CA 1
ATOM 770 C C . THR A 1 116 ? -17.234 -34.520 -30.460 1.00 41.31 116 THR A C 1
ATOM 772 O O . THR A 1 116 ? -16.556 -33.707 -29.839 1.00 41.31 116 THR A O 1
ATOM 775 N N . THR A 1 117 ? -16.721 -35.619 -31.000 1.00 45.97 117 THR A N 1
ATOM 776 C CA . THR A 1 117 ? -15.295 -35.905 -31.128 1.00 45.97 117 THR A CA 1
ATOM 777 C C . THR A 1 117 ? -14.715 -35.040 -32.246 1.00 45.97 117 THR A C 1
ATOM 779 O O . THR A 1 117 ? -15.037 -35.247 -33.413 1.00 45.97 117 THR A O 1
ATOM 782 N N . ALA A 1 118 ? -13.841 -34.093 -31.911 1.00 45.16 118 ALA A N 1
ATOM 783 C CA . ALA A 1 118 ? -12.961 -33.444 -32.878 1.00 45.16 118 ALA A CA 1
ATOM 784 C C . ALA A 1 118 ? -11.536 -33.453 -32.322 1.00 45.16 118 ALA A C 1
ATOM 786 O O . ALA A 1 118 ? -11.174 -32.678 -31.441 1.00 45.16 118 ALA A O 1
ATOM 787 N N . ALA A 1 119 ? -10.747 -34.397 -32.828 1.00 51.03 119 ALA A N 1
ATOM 788 C CA . ALA A 1 119 ? -9.310 -34.429 -32.657 1.00 51.03 119 ALA A CA 1
ATOM 789 C C . ALA A 1 119 ? -8.697 -33.261 -33.444 1.00 51.03 119 ALA A C 1
ATOM 791 O O . ALA A 1 119 ? -8.742 -33.250 -34.672 1.00 51.03 119 ALA A O 1
ATOM 792 N N . SER A 1 120 ? -8.117 -32.298 -32.733 1.00 45.59 120 SER A N 1
ATOM 793 C CA . SER A 1 120 ? -7.190 -31.318 -33.295 1.00 45.59 120 SER A CA 1
ATOM 794 C C . SER A 1 120 ? -5.943 -31.299 -32.422 1.00 45.59 120 SER A C 1
ATOM 796 O O . SER A 1 120 ? -5.829 -30.541 -31.467 1.00 45.59 120 SER A O 1
ATOM 798 N N . THR A 1 121 ? -5.012 -32.198 -32.727 1.00 51.69 121 THR A N 1
ATOM 799 C CA . THR A 1 121 ? -3.625 -32.118 -32.271 1.00 51.69 121 THR A CA 1
ATOM 800 C C . THR A 1 121 ? -2.926 -31.005 -33.043 1.00 51.69 121 THR A C 1
ATOM 802 O O . THR A 1 121 ? -2.319 -31.248 -34.087 1.00 51.69 121 THR A O 1
ATOM 805 N N . THR A 1 122 ? -3.012 -29.782 -32.534 1.00 48.44 122 THR A N 1
ATOM 806 C CA . THR A 1 122 ? -2.105 -28.692 -32.895 1.00 48.44 122 THR A CA 1
ATOM 807 C C . THR A 1 122 ? -1.076 -28.539 -31.784 1.00 48.44 122 THR A C 1
ATOM 809 O O . THR A 1 122 ? -1.420 -28.332 -30.627 1.00 48.44 122 THR A O 1
ATOM 812 N N . LYS A 1 123 ? 0.202 -28.702 -32.146 1.00 50.72 123 LYS A N 1
ATOM 813 C CA . LYS A 1 123 ? 1.364 -28.361 -31.319 1.00 50.72 123 LYS A CA 1
ATOM 814 C C . LYS A 1 123 ? 1.276 -26.884 -30.926 1.00 50.72 123 LYS A C 1
ATOM 816 O O . LYS A 1 123 ? 1.613 -26.021 -31.730 1.00 50.72 123 LYS A O 1
ATOM 821 N N . GLU A 1 124 ? 0.843 -26.622 -29.702 1.00 53.19 124 GLU A N 1
ATOM 822 C CA . GLU A 1 124 ? 0.685 -25.285 -29.112 1.00 53.19 124 GLU A CA 1
ATOM 823 C C . GLU A 1 124 ? 1.732 -25.026 -28.009 1.00 53.19 124 GLU A C 1
ATOM 825 O O . GLU A 1 124 ? 1.516 -24.249 -27.093 1.00 53.19 124 GLU A O 1
ATOM 830 N N . GLU A 1 125 ? 2.893 -25.685 -28.082 1.00 52.16 125 GLU A N 1
ATOM 831 C CA . GLU A 1 125 ? 4.011 -25.486 -27.137 1.00 52.16 125 GLU A CA 1
ATOM 832 C C . GLU A 1 125 ? 5.233 -24.797 -27.769 1.00 52.16 125 GLU A C 1
ATOM 834 O O . GLU A 1 125 ? 6.258 -24.639 -27.122 1.00 52.16 125 GLU A O 1
ATOM 839 N N . SER A 1 126 ? 5.155 -24.356 -29.030 1.00 48.53 126 SER A N 1
ATOM 840 C CA . SER A 1 126 ? 6.330 -23.874 -29.781 1.00 48.53 126 SER A CA 1
ATOM 841 C C . SER A 1 126 ? 6.329 -22.370 -30.102 1.00 48.53 126 SER A C 1
ATOM 843 O O . SER A 1 126 ? 7.167 -21.940 -30.892 1.00 48.53 126 SER A O 1
ATOM 845 N N . LEU A 1 127 ? 5.401 -21.565 -29.568 1.00 43.06 127 LEU A N 1
ATOM 846 C CA . LEU A 1 127 ? 5.174 -20.199 -30.076 1.00 43.06 127 LEU A CA 1
ATOM 847 C C . LEU A 1 127 ? 5.451 -19.029 -29.121 1.00 43.06 127 LEU A C 1
ATOM 849 O O . LEU A 1 127 ? 5.201 -17.899 -29.521 1.00 43.06 127 LEU A O 1
ATOM 853 N N . LEU A 1 128 ? 6.010 -19.233 -27.924 1.00 49.91 128 LEU A N 1
ATOM 854 C CA . LEU A 1 128 ? 6.369 -18.110 -27.037 1.00 49.91 128 LEU A CA 1
ATOM 855 C C . LEU A 1 128 ? 7.668 -18.329 -26.241 1.00 49.91 128 LEU A C 1
ATOM 857 O O . LEU A 1 128 ? 7.779 -17.890 -25.098 1.00 49.91 128 LEU A O 1
ATOM 861 N N . GLU A 1 129 ? 8.687 -18.944 -26.843 1.00 46.28 129 GLU A N 1
ATOM 862 C CA . GLU A 1 129 ? 10.060 -18.678 -26.391 1.00 46.28 129 GLU A CA 1
ATOM 863 C C . GLU A 1 129 ? 10.446 -17.280 -26.887 1.00 46.28 129 GLU A C 1
ATOM 865 O O . GLU A 1 129 ? 11.008 -17.093 -27.964 1.00 46.28 129 GLU A O 1
ATOM 870 N N . VAL A 1 130 ? 10.043 -16.261 -26.126 1.00 47.25 130 VAL A N 1
ATOM 871 C CA . VAL A 1 130 ? 10.597 -14.917 -26.274 1.00 47.25 130 VAL A CA 1
ATOM 872 C C . VAL A 1 130 ? 12.037 -15.013 -25.784 1.00 47.25 130 VAL A C 1
ATOM 874 O O . VAL A 1 130 ? 12.261 -15.300 -24.611 1.00 47.25 130 VAL A O 1
ATOM 877 N N . ASP A 1 131 ? 13.005 -14.823 -26.680 1.00 46.38 131 ASP A N 1
ATOM 878 C CA . ASP A 1 131 ? 14.432 -14.750 -26.354 1.00 46.38 131 ASP A CA 1
ATOM 879 C C . ASP A 1 131 ? 14.688 -13.592 -25.363 1.00 46.38 131 ASP A C 1
ATOM 881 O O . ASP A 1 131 ? 15.037 -12.475 -25.746 1.00 46.38 131 ASP A O 1
ATOM 885 N N . VAL A 1 132 ? 14.540 -13.859 -24.060 1.00 53.09 132 VAL A N 1
ATOM 886 C CA . VAL A 1 132 ? 14.845 -12.917 -22.960 1.00 53.09 132 VAL A CA 1
ATOM 887 C C . VAL A 1 132 ? 16.339 -12.535 -22.959 1.00 53.09 132 VAL A C 1
ATOM 889 O O . VAL A 1 132 ? 16.739 -11.509 -22.419 1.00 53.09 132 VAL A O 1
ATOM 892 N N . ALA A 1 133 ? 17.185 -13.320 -23.633 1.00 47.28 133 ALA A N 1
ATOM 893 C CA . ALA A 1 133 ? 18.638 -13.159 -23.664 1.00 47.28 133 ALA A CA 1
ATOM 894 C C . ALA A 1 133 ? 19.154 -11.976 -24.514 1.00 47.28 133 ALA A C 1
ATOM 896 O O . ALA A 1 133 ? 20.364 -11.764 -24.597 1.00 47.28 133 ALA A O 1
ATOM 897 N N . LYS A 1 134 ? 18.265 -11.192 -25.136 1.00 46.28 134 LYS A N 1
ATOM 898 C CA . LYS A 1 134 ? 18.604 -9.927 -25.809 1.00 46.28 134 LYS A CA 1
ATOM 899 C C . LYS A 1 134 ? 17.781 -8.755 -25.276 1.00 46.28 134 LYS A C 1
ATOM 901 O O . LYS A 1 134 ? 17.373 -7.887 -26.045 1.00 46.28 134 LYS A O 1
ATOM 906 N N . ALA A 1 135 ? 17.586 -8.695 -23.959 1.00 51.00 135 ALA A N 1
ATOM 907 C CA . ALA A 1 135 ? 17.399 -7.412 -23.294 1.00 51.00 135 ALA A CA 1
ATOM 908 C C . ALA A 1 135 ? 18.663 -6.582 -23.568 1.00 51.00 135 ALA A C 1
ATOM 910 O O . ALA A 1 135 ? 19.681 -6.708 -22.888 1.00 51.00 135 ALA A O 1
ATOM 911 N N . GLY A 1 136 ? 18.649 -5.842 -24.679 1.00 50.66 136 GLY A N 1
ATOM 912 C CA . GLY A 1 136 ? 19.630 -4.801 -24.910 1.00 50.66 136 GLY A CA 1
ATOM 913 C C . GLY A 1 136 ? 19.585 -3.836 -23.734 1.00 50.66 136 GLY A C 1
ATOM 914 O O . GLY A 1 136 ? 18.601 -3.786 -23.000 1.00 50.66 136 GLY A O 1
ATOM 915 N N . ASP A 1 137 ? 20.647 -3.065 -23.575 1.00 57.25 137 ASP A N 1
ATOM 916 C CA . ASP A 1 137 ? 20.649 -1.850 -22.766 1.00 57.25 137 ASP A CA 1
ATOM 917 C C . ASP A 1 137 ? 19.686 -0.830 -23.405 1.00 57.25 137 ASP A C 1
ATOM 919 O O . ASP A 1 137 ? 20.095 0.177 -23.977 1.00 57.25 137 ASP A O 1
ATOM 923 N N . ASP A 1 138 ? 18.393 -1.163 -23.461 1.00 58.19 138 ASP A N 1
ATOM 924 C CA . ASP A 1 138 ? 17.368 -0.253 -23.941 1.00 58.19 138 ASP A CA 1
ATOM 925 C C . ASP A 1 138 ? 17.130 0.846 -22.901 1.00 58.19 138 ASP A C 1
ATOM 927 O O . ASP A 1 138 ? 16.625 1.901 -23.259 1.00 58.19 138 ASP A O 1
ATOM 931 N N . GLY A 1 139 ? 17.597 0.668 -21.657 1.00 58.16 139 GLY A N 1
ATOM 932 C CA . GLY A 1 139 ? 17.470 1.638 -20.571 1.00 58.16 139 GLY A CA 1
ATOM 933 C C . GLY A 1 139 ? 16.030 1.784 -20.074 1.00 58.16 139 GLY A C 1
ATOM 934 O O . GLY A 1 139 ? 15.737 2.686 -19.286 1.00 58.16 139 GLY A O 1
ATOM 935 N N . TYR A 1 140 ? 15.125 0.913 -20.532 1.00 62.88 140 TYR A N 1
ATOM 936 C CA . TYR A 1 140 ? 13.700 0.968 -20.237 1.00 62.88 140 TYR A CA 1
ATOM 937 C C . TYR A 1 140 ? 13.297 -0.329 -19.532 1.00 62.88 140 TYR A C 1
ATOM 939 O O . TYR A 1 140 ? 13.652 -1.426 -19.945 1.00 62.88 140 TYR A O 1
ATOM 947 N N . ASN A 1 141 ? 12.565 -0.217 -18.426 1.00 65.25 141 ASN A N 1
ATOM 948 C CA . ASN A 1 141 ? 12.298 -1.295 -17.461 1.00 65.25 141 ASN A CA 1
ATOM 949 C C . ASN A 1 141 ? 11.340 -2.392 -17.930 1.00 65.25 141 ASN A C 1
ATOM 951 O O . ASN A 1 141 ? 10.472 -2.841 -17.184 1.00 65.25 141 ASN A O 1
ATOM 955 N N . THR A 1 142 ? 11.503 -2.880 -19.150 1.00 74.00 142 THR A N 1
ATOM 956 C CA . THR A 1 142 ? 10.668 -3.929 -19.742 1.00 74.00 142 THR A CA 1
ATOM 957 C C . THR A 1 142 ? 10.649 -5.218 -18.922 1.00 74.00 142 THR A C 1
ATOM 959 O O . THR A 1 142 ? 9.692 -5.987 -18.994 1.00 74.00 142 THR A O 1
ATOM 962 N N . HIS A 1 143 ? 11.690 -5.436 -18.119 1.00 87.50 143 HIS A N 1
ATOM 963 C CA . HIS A 1 143 ? 11.871 -6.619 -17.297 1.00 87.50 143 HIS A CA 1
ATOM 964 C C . HIS A 1 143 ? 11.381 -6.455 -15.850 1.00 87.50 143 HIS A C 1
ATOM 966 O O . HIS A 1 143 ? 11.436 -7.432 -15.109 1.00 87.50 143 HIS A O 1
ATOM 972 N N . LEU A 1 144 ? 10.921 -5.271 -15.422 1.00 93.25 144 LEU A N 1
ATOM 973 C CA . LEU A 1 144 ? 10.415 -5.047 -14.063 1.00 93.25 144 LEU A CA 1
ATOM 974 C C . LEU A 1 144 ? 8.891 -4.955 -14.041 1.00 93.25 144 LEU A C 1
ATOM 976 O O . LEU A 1 144 ? 8.271 -4.360 -14.922 1.00 93.25 144 LEU A O 1
ATOM 980 N N . GLN A 1 145 ? 8.286 -5.477 -12.977 1.00 94.44 145 GLN A N 1
ATOM 981 C CA . GLN A 1 145 ? 6.864 -5.302 -12.717 1.00 94.44 145 GLN A CA 1
ATOM 982 C C . GLN A 1 145 ? 6.614 -4.974 -11.252 1.00 94.44 145 GLN A C 1
ATOM 984 O O . GLN A 1 145 ? 6.928 -5.759 -10.357 1.00 94.44 145 GLN A O 1
ATOM 989 N N . PHE A 1 146 ? 6.003 -3.816 -11.024 1.00 96.62 146 PHE A N 1
ATOM 990 C CA . PHE A 1 146 ? 5.555 -3.417 -9.701 1.00 96.62 146 PHE A CA 1
ATOM 991 C C . PHE A 1 146 ? 4.246 -4.125 -9.342 1.00 96.62 146 PHE A C 1
ATOM 993 O O . PHE A 1 146 ? 3.298 -4.122 -10.137 1.00 96.62 146 PHE A O 1
ATOM 1000 N N . ILE A 1 147 ? 4.193 -4.700 -8.142 1.00 97.19 147 ILE A N 1
ATOM 1001 C CA . ILE A 1 147 ? 2.971 -5.191 -7.503 1.00 97.19 147 ILE A CA 1
ATOM 1002 C C . ILE A 1 147 ? 2.523 -4.129 -6.496 1.00 97.19 147 ILE A C 1
ATOM 1004 O O . ILE A 1 147 ? 3.170 -3.923 -5.468 1.00 97.19 147 ILE A O 1
ATOM 1008 N N . HIS A 1 148 ? 1.428 -3.434 -6.806 1.00 97.50 148 HIS A N 1
ATOM 1009 C CA . HIS A 1 148 ? 0.910 -2.365 -5.958 1.00 97.50 148 HIS A CA 1
ATOM 1010 C C . HIS A 1 148 ? 0.285 -2.950 -4.686 1.00 97.50 148 HIS A C 1
ATOM 1012 O O . HIS A 1 148 ? -0.628 -3.773 -4.747 1.00 97.50 148 HIS A O 1
ATOM 1018 N N . ILE A 1 149 ? 0.765 -2.492 -3.527 1.00 97.75 149 ILE A N 1
ATOM 1019 C CA . ILE A 1 149 ? 0.171 -2.786 -2.221 1.00 97.75 149 ILE A CA 1
ATOM 1020 C C . ILE A 1 149 ? -0.469 -1.493 -1.692 1.00 97.75 149 ILE A C 1
ATOM 1022 O O . ILE A 1 149 ? 0.207 -0.460 -1.626 1.00 97.75 149 ILE A O 1
ATOM 1026 N N . PRO A 1 150 ? -1.764 -1.502 -1.328 1.00 96.25 150 PRO A N 1
ATOM 1027 C CA . PRO A 1 150 ? -2.428 -0.302 -0.843 1.00 96.25 150 PRO A CA 1
ATOM 1028 C C . PRO A 1 150 ? -1.711 0.320 0.357 1.00 96.25 150 PRO A C 1
ATOM 1030 O O . PRO A 1 150 ? -1.292 -0.366 1.298 1.00 96.25 150 PRO A O 1
ATOM 1033 N N . CYS A 1 151 ? -1.604 1.648 0.326 1.00 95.94 151 CYS A N 1
ATOM 1034 C CA . CYS A 1 151 ? -1.005 2.455 1.385 1.00 95.94 151 CYS A CA 1
ATOM 1035 C C . CYS A 1 151 ? 0.479 2.163 1.672 1.00 95.94 151 CYS A C 1
ATOM 1037 O O . CYS A 1 151 ? 0.930 2.431 2.782 1.00 95.94 151 CYS A O 1
ATOM 1039 N N . THR A 1 152 ? 1.269 1.706 0.694 1.00 96.38 152 THR A N 1
ATOM 1040 C CA . THR A 1 152 ? 2.730 1.497 0.833 1.00 96.38 152 THR A CA 1
ATOM 1041 C C . THR A 1 152 ? 3.563 2.379 -0.109 1.00 96.38 152 THR A C 1
ATOM 1043 O O . THR A 1 152 ? 4.553 1.919 -0.667 1.00 96.38 152 THR A O 1
ATOM 1046 N N . PHE A 1 153 ? 3.137 3.623 -0.361 1.00 96.00 153 PHE A N 1
ATOM 1047 C CA . PHE A 1 153 ? 3.728 4.511 -1.383 1.00 96.00 153 PHE A CA 1
ATOM 1048 C C . PHE A 1 153 ? 3.604 4.002 -2.833 1.00 96.00 153 PHE A C 1
ATOM 1050 O O . PHE A 1 153 ? 4.363 4.427 -3.703 1.00 96.00 153 PHE A O 1
ATOM 1057 N N . GLY A 1 154 ? 2.625 3.136 -3.125 1.00 95.50 154 GLY A N 1
ATOM 1058 C CA . GLY A 1 154 ? 2.422 2.589 -4.471 1.00 95.50 154 GLY A CA 1
ATOM 1059 C C . GLY A 1 154 ? 2.208 3.658 -5.543 1.00 95.50 154 GLY A C 1
ATOM 1060 O O . GLY A 1 154 ? 2.894 3.636 -6.561 1.00 95.50 154 GLY A O 1
ATOM 1061 N N . HIS A 1 155 ? 1.377 4.670 -5.269 1.00 94.38 155 HIS A N 1
ATOM 1062 C CA . HIS A 1 155 ? 1.184 5.782 -6.207 1.00 94.38 155 HIS A CA 1
ATOM 1063 C C . HIS A 1 155 ? 2.475 6.580 -6.455 1.00 94.38 155 HIS A C 1
ATOM 1065 O O . HIS A 1 155 ? 2.707 7.025 -7.574 1.00 94.38 155 HIS A O 1
ATOM 1071 N N . THR A 1 156 ? 3.348 6.736 -5.450 1.00 95.56 156 THR A N 1
ATOM 1072 C CA . THR A 1 156 ? 4.663 7.382 -5.632 1.00 95.56 156 THR A CA 1
ATOM 1073 C C . THR A 1 156 ? 5.544 6.565 -6.576 1.00 95.56 156 THR A C 1
ATOM 1075 O O . THR A 1 156 ? 6.183 7.126 -7.461 1.00 95.56 156 THR A O 1
ATOM 1078 N N . VAL A 1 157 ? 5.565 5.236 -6.418 1.00 96.12 157 VAL A N 1
ATOM 1079 C CA . VAL A 1 157 ? 6.310 4.330 -7.308 1.00 96.12 157 VAL A CA 1
ATOM 1080 C C . VAL A 1 157 ? 5.791 4.420 -8.743 1.00 96.12 157 VAL A C 1
ATOM 1082 O O . VAL A 1 157 ? 6.584 4.495 -9.682 1.00 96.12 157 VAL A O 1
ATOM 1085 N N . GLU A 1 158 ? 4.474 4.452 -8.920 1.00 94.62 158 GLU A N 1
ATOM 1086 C CA . GLU A 1 158 ? 3.826 4.602 -10.225 1.00 94.62 158 GLU A CA 1
ATOM 1087 C C . GLU A 1 158 ? 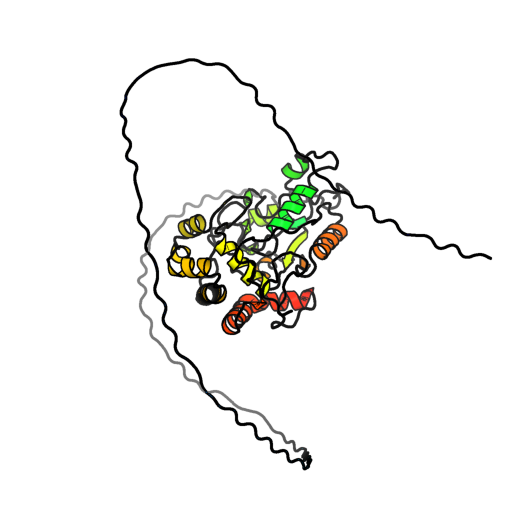4.156 5.951 -10.872 1.00 94.62 158 GLU A C 1
ATOM 1089 O O . GLU A 1 158 ? 4.560 5.991 -12.034 1.00 94.62 158 GLU A O 1
ATOM 1094 N N . GLU A 1 159 ? 4.093 7.051 -10.116 1.00 93.12 159 GLU A N 1
ATOM 1095 C CA . GLU A 1 159 ? 4.498 8.375 -10.596 1.00 93.12 159 GLU A CA 1
ATOM 1096 C C . GLU A 1 159 ? 5.982 8.399 -11.003 1.00 93.12 159 GLU A C 1
ATOM 1098 O O . GLU A 1 159 ? 6.328 8.927 -12.063 1.00 93.12 159 GLU A O 1
ATOM 1103 N N . SER A 1 160 ? 6.865 7.790 -10.205 1.00 93.56 160 SER A N 1
ATOM 1104 C CA . SER A 1 160 ? 8.285 7.632 -10.539 1.00 93.56 160 SER A CA 1
ATOM 1105 C C . SER A 1 160 ? 8.495 6.813 -11.812 1.00 93.56 160 SER A C 1
ATOM 1107 O O . SER A 1 160 ? 9.336 7.179 -12.635 1.00 93.56 160 SER A O 1
ATOM 1109 N N . GLY A 1 161 ? 7.726 5.736 -12.004 1.00 91.56 161 GLY A N 1
ATOM 1110 C CA . GLY A 1 161 ? 7.718 4.948 -13.237 1.00 91.56 161 GLY A CA 1
ATOM 1111 C C . GLY A 1 161 ? 7.335 5.800 -14.447 1.00 91.56 161 GLY A C 1
ATOM 1112 O O . GLY A 1 161 ? 8.066 5.842 -15.438 1.00 91.56 161 GLY A O 1
ATOM 1113 N N . LEU A 1 162 ? 6.249 6.571 -14.335 1.00 89.12 162 LEU A N 1
ATOM 1114 C CA . LEU A 1 162 ? 5.797 7.471 -15.395 1.00 89.12 162 LEU A CA 1
ATOM 1115 C C . LEU A 1 162 ? 6.835 8.556 -15.716 1.00 89.12 162 LEU A C 1
ATOM 1117 O O . LEU A 1 162 ? 7.119 8.802 -16.887 1.00 89.12 162 LEU A O 1
ATOM 1121 N N . LYS A 1 163 ? 7.439 9.179 -14.697 1.00 89.44 163 LYS A N 1
ATOM 1122 C CA . LYS A 1 163 ? 8.504 10.182 -14.873 1.00 89.44 163 LYS A CA 1
ATOM 1123 C C . LYS A 1 163 ? 9.744 9.588 -15.532 1.00 89.44 163 LYS A C 1
ATOM 1125 O O . LYS A 1 163 ? 10.297 10.207 -16.434 1.00 89.44 163 LYS A O 1
ATOM 1130 N N . GLY A 1 164 ? 10.136 8.371 -15.156 1.00 87.12 164 GLY A N 1
ATOM 1131 C CA . GLY A 1 164 ? 11.248 7.657 -15.791 1.00 87.12 164 GLY A CA 1
ATOM 1132 C C . GLY A 1 164 ? 11.012 7.331 -17.273 1.00 87.12 164 GLY A C 1
ATOM 1133 O O . GLY A 1 164 ? 11.969 7.049 -17.994 1.00 87.12 164 GLY A O 1
ATOM 1134 N N . ALA A 1 165 ? 9.758 7.381 -17.743 1.00 84.31 165 ALA A N 1
ATOM 1135 C CA . ALA A 1 165 ? 9.392 7.226 -19.152 1.00 84.31 165 ALA A CA 1
ATOM 1136 C C . ALA A 1 165 ? 9.535 8.527 -19.971 1.00 84.31 165 ALA A C 1
ATOM 1138 O O . ALA A 1 165 ? 9.392 8.506 -21.198 1.00 84.31 165 ALA A O 1
ATOM 1139 N N . ILE A 1 166 ? 9.778 9.668 -19.319 1.00 82.81 166 ILE A N 1
ATOM 1140 C CA . ILE A 1 166 ? 9.963 10.972 -19.963 1.00 82.81 166 ILE A CA 1
ATOM 1141 C C . ILE A 1 166 ? 11.456 11.154 -20.264 1.00 82.81 166 ILE A C 1
ATOM 1143 O O . ILE A 1 166 ? 12.301 10.988 -19.389 1.00 82.81 166 ILE A O 1
ATOM 1147 N N . LYS A 1 167 ? 11.803 11.479 -21.515 1.00 77.69 167 LYS A N 1
ATOM 1148 C CA . LYS A 1 167 ? 13.193 11.787 -21.906 1.00 77.69 167 LYS A CA 1
ATOM 1149 C C . LYS A 1 167 ? 13.663 13.116 -21.312 1.00 77.69 167 LYS A C 1
ATOM 1151 O O . LYS A 1 167 ? 12.850 13.972 -20.977 1.00 77.69 167 LYS A O 1
ATOM 1156 N N . GLU A 1 168 ? 14.977 13.345 -21.321 1.00 79.62 168 GLU A N 1
ATOM 1157 C CA . GLU A 1 168 ? 15.580 14.642 -20.963 1.00 79.62 168 GLU A CA 1
ATOM 1158 C C . GLU A 1 168 ? 15.009 15.826 -21.770 1.00 79.62 168 GLU A C 1
ATOM 1160 O O . GLU A 1 168 ? 14.970 16.948 -21.275 1.00 79.62 168 GLU A O 1
ATOM 1165 N N . ASP A 1 169 ? 14.513 15.591 -22.994 1.00 82.38 169 ASP A N 1
ATOM 1166 C CA . ASP A 1 169 ? 13.866 16.618 -23.825 1.00 82.38 169 ASP A CA 1
ATOM 1167 C C . ASP A 1 169 ? 12.387 16.874 -23.466 1.00 82.38 169 ASP A C 1
ATOM 1169 O O . ASP A 1 169 ? 11.683 17.582 -24.190 1.00 82.38 169 ASP A O 1
ATOM 1173 N N . GLY A 1 170 ? 11.905 16.287 -22.366 1.00 80.88 170 GLY A N 1
ATOM 1174 C CA . GLY A 1 170 ? 10.537 16.414 -21.870 1.00 80.88 170 GLY A CA 1
ATOM 1175 C C . GLY A 1 170 ? 9.500 15.639 -22.683 1.00 80.88 170 GLY A C 1
ATOM 1176 O O . GLY A 1 170 ? 8.308 15.716 -22.379 1.00 80.88 170 GLY A O 1
ATOM 1177 N N . LYS A 1 171 ? 9.901 14.892 -23.722 1.00 78.69 171 LYS A N 1
ATOM 1178 C CA . LYS A 1 171 ? 8.953 14.102 -24.509 1.00 78.69 171 LYS A CA 1
ATOM 1179 C C . LYS A 1 171 ? 8.680 12.768 -23.838 1.00 78.69 171 LYS A C 1
ATOM 1181 O O . LYS A 1 171 ? 9.588 11.992 -23.535 1.00 78.69 171 LYS A O 1
ATOM 1186 N N . LEU A 1 172 ? 7.392 12.488 -23.682 1.00 77.06 172 LEU A N 1
ATOM 1187 C CA . LEU A 1 172 ? 6.902 11.183 -23.280 1.00 77.06 172 LEU A CA 1
ATOM 1188 C C . LEU A 1 172 ? 7.274 10.156 -24.348 1.00 77.06 172 LEU A C 1
ATOM 1190 O O . LEU A 1 172 ? 6.971 10.335 -25.533 1.00 77.06 172 LEU A O 1
ATOM 1194 N N . GLN A 1 173 ? 7.912 9.068 -23.938 1.00 70.38 173 GLN A N 1
ATOM 1195 C CA . GLN A 1 173 ? 8.193 7.969 -24.848 1.00 70.38 173 GLN A CA 1
ATOM 1196 C C . GLN A 1 173 ? 6.930 7.153 -25.064 1.00 70.38 173 GLN A C 1
ATOM 1198 O O . GLN A 1 173 ? 6.655 6.190 -24.354 1.00 70.38 173 GLN A O 1
ATOM 1203 N N . ILE A 1 174 ? 6.153 7.549 -26.070 1.00 68.69 174 ILE A N 1
ATOM 1204 C CA . ILE A 1 174 ? 4.916 6.857 -26.440 1.00 68.69 174 ILE A CA 1
ATOM 1205 C C . ILE A 1 174 ? 5.181 5.366 -26.694 1.00 68.69 174 ILE A C 1
ATOM 1207 O O . ILE A 1 174 ? 4.346 4.544 -26.334 1.00 68.69 174 ILE A O 1
ATOM 1211 N N . ASP A 1 175 ? 6.336 5.003 -27.255 1.00 66.62 175 ASP A N 1
ATOM 1212 C CA . ASP A 1 175 ? 6.693 3.600 -27.494 1.00 66.62 175 ASP A CA 1
ATOM 1213 C C . ASP A 1 175 ? 6.972 2.837 -26.187 1.00 66.62 175 ASP A C 1
ATOM 1215 O O . ASP A 1 175 ? 6.525 1.699 -26.048 1.00 66.62 175 ASP A O 1
ATOM 1219 N N . ALA A 1 176 ? 7.588 3.489 -25.191 1.00 62.97 176 ALA A N 1
ATOM 1220 C CA . ALA A 1 176 ? 7.769 2.909 -23.860 1.00 62.97 176 ALA A CA 1
ATOM 1221 C C . ALA A 1 176 ? 6.423 2.683 -23.153 1.00 62.97 176 ALA A C 1
ATOM 1223 O O . ALA A 1 176 ? 6.199 1.646 -22.534 1.00 62.97 176 ALA A O 1
ATOM 1224 N N . LEU A 1 177 ? 5.473 3.608 -23.303 1.00 66.56 177 LEU A N 1
ATOM 1225 C CA . LEU A 1 177 ? 4.122 3.417 -22.771 1.00 66.56 177 LEU A CA 1
ATOM 1226 C C . LEU A 1 177 ? 3.339 2.332 -23.517 1.00 66.56 177 LEU A C 1
ATOM 1228 O O . LEU A 1 177 ? 2.675 1.519 -22.885 1.00 66.56 177 LEU A O 1
ATOM 1232 N N . LYS A 1 178 ? 3.436 2.277 -24.850 1.00 62.31 178 LYS A N 1
ATOM 1233 C CA . LYS A 1 178 ? 2.721 1.290 -25.677 1.00 62.31 178 LYS A CA 1
ATOM 1234 C C . LYS A 1 178 ? 3.175 -0.147 -25.440 1.00 62.31 178 LYS A C 1
ATOM 1236 O O . LYS A 1 178 ? 2.382 -1.058 -25.641 1.00 62.31 178 LYS A O 1
ATOM 1241 N N . GLY A 1 179 ? 4.426 -0.356 -25.033 1.00 59.56 179 GLY A N 1
ATOM 1242 C CA . GLY A 1 179 ? 4.919 -1.674 -24.632 1.00 59.56 179 GLY A CA 1
ATOM 1243 C C . GLY A 1 179 ? 4.609 -2.043 -23.176 1.00 59.56 179 GLY A C 1
ATOM 1244 O O . GLY A 1 179 ? 5.131 -3.048 -22.699 1.00 59.56 179 GLY A O 1
ATOM 1245 N N . GLY A 1 180 ? 3.843 -1.217 -22.447 1.00 59.91 180 GLY A N 1
ATOM 1246 C CA . GLY A 1 180 ? 3.621 -1.376 -21.007 1.00 59.91 180 GLY A CA 1
ATOM 1247 C C . GLY A 1 180 ? 4.906 -1.224 -20.183 1.00 59.91 180 GLY A C 1
ATOM 1248 O O . GLY A 1 180 ? 4.989 -1.737 -19.072 1.00 59.91 180 GLY A O 1
ATOM 1249 N N . GLN A 1 181 ? 5.935 -0.563 -20.730 1.00 63.12 181 GLN A N 1
ATOM 1250 C CA . GLN A 1 181 ? 7.314 -0.625 -20.226 1.00 63.12 181 GLN A CA 1
ATOM 1251 C C . GLN A 1 181 ? 7.544 0.225 -18.969 1.00 63.12 181 GLN A C 1
ATOM 1253 O O . GLN A 1 181 ? 8.615 0.148 -18.382 1.00 63.12 181 GLN A O 1
ATOM 1258 N N . MET A 1 182 ? 6.549 1.011 -18.549 1.00 71.69 182 MET A N 1
ATOM 1259 C CA . MET A 1 182 ? 6.556 1.848 -17.337 1.00 71.69 182 MET A CA 1
ATOM 1260 C C . MET A 1 182 ? 5.143 2.062 -16.767 1.00 71.69 182 MET A C 1
ATOM 1262 O O . MET A 1 182 ? 4.915 2.956 -15.953 1.00 71.69 182 MET A O 1
ATOM 1266 N N . GLN A 1 183 ? 4.171 1.277 -17.239 1.00 84.62 183 GLN A N 1
ATOM 1267 C CA . GLN A 1 183 ? 2.835 1.254 -16.661 1.00 84.62 183 GLN A CA 1
ATOM 1268 C C . GLN A 1 183 ? 2.866 0.247 -15.524 1.00 84.62 183 GLN A C 1
ATOM 1270 O O . GLN A 1 183 ? 3.083 -0.943 -15.735 1.00 84.62 183 GLN A O 1
ATOM 1275 N N . TRP A 1 184 ? 2.719 0.750 -14.309 1.00 92.56 184 TRP A N 1
ATOM 1276 C CA . TRP A 1 184 ? 2.785 -0.030 -13.086 1.00 92.56 184 TRP A CA 1
ATOM 1277 C C . TRP A 1 184 ? 1.477 0.111 -12.321 1.00 92.56 184 TRP A C 1
ATOM 1279 O O . TRP A 1 184 ? 0.822 1.147 -12.424 1.00 92.56 184 TRP A O 1
ATOM 1289 N N . GLY A 1 185 ? 1.115 -0.959 -11.605 1.00 92.44 185 GLY A N 1
ATOM 1290 C CA . GLY A 1 185 ? -0.105 -1.062 -10.806 1.00 92.44 185 GLY A CA 1
ATOM 1291 C C . GLY A 1 185 ? -1.338 -0.474 -11.493 1.00 92.44 185 GLY A C 1
ATOM 1292 O O . GLY A 1 185 ? -1.758 -0.978 -12.532 1.00 92.44 185 GLY A O 1
ATOM 1293 N N . GLU A 1 186 ? -1.909 0.584 -10.926 1.00 93.19 186 GLU A N 1
ATOM 1294 C CA . GLU A 1 186 ? -3.159 1.201 -11.391 1.00 93.19 186 GLU A CA 1
ATOM 1295 C C . GLU A 1 186 ? -3.061 1.796 -12.806 1.00 93.19 186 GLU A C 1
ATOM 1297 O O . GLU A 1 186 ? -4.062 1.912 -13.507 1.00 93.19 186 GLU A O 1
ATOM 1302 N N . MET A 1 187 ? -1.856 2.122 -13.287 1.00 91.25 187 MET A N 1
ATOM 1303 C CA . MET A 1 187 ? -1.671 2.643 -14.647 1.00 91.25 187 MET A CA 1
ATOM 1304 C C . MET A 1 187 ? -1.763 1.566 -15.741 1.00 91.25 187 MET A C 1
ATOM 1306 O O . MET A 1 187 ? -1.635 1.900 -16.921 1.00 91.25 187 MET A O 1
ATOM 1310 N N . ILE A 1 188 ? -1.936 0.291 -15.375 1.00 92.19 188 ILE A N 1
ATOM 1311 C CA . ILE A 1 188 ? -2.130 -0.825 -16.306 1.00 92.19 188 ILE A CA 1
ATOM 1312 C C . ILE A 1 188 ? -3.637 -0.984 -16.565 1.00 92.19 188 ILE A C 1
ATOM 1314 O O . ILE A 1 188 ? -4.352 -1.419 -15.659 1.00 92.19 188 ILE A O 1
ATOM 1318 N N . PRO A 1 189 ? -4.143 -0.691 -17.780 1.00 92.25 189 PRO A N 1
ATOM 1319 C CA . PRO A 1 189 ? -5.579 -0.741 -18.067 1.00 92.25 189 PRO A CA 1
ATOM 1320 C C . PRO A 1 189 ? -6.221 -2.105 -17.789 1.00 92.25 189 PRO A C 1
ATOM 1322 O O . PRO A 1 189 ? -7.366 -2.181 -17.360 1.00 92.25 189 PRO A O 1
ATOM 1325 N N . GLU A 1 190 ? -5.485 -3.198 -17.990 1.00 93.75 190 GLU A N 1
ATOM 1326 C CA . GLU A 1 190 ? -5.966 -4.556 -17.731 1.00 93.75 190 GLU A CA 1
ATOM 1327 C C . GLU A 1 190 ? -6.160 -4.863 -16.235 1.00 93.75 190 GLU A C 1
ATOM 1329 O O . GLU A 1 190 ? -6.805 -5.859 -15.894 1.00 93.75 190 GLU A O 1
ATOM 1334 N N . LEU A 1 191 ? -5.613 -4.034 -15.339 1.00 95.12 191 LEU A N 1
ATOM 1335 C CA . LEU A 1 191 ? -5.835 -4.122 -13.896 1.00 95.12 191 LEU A CA 1
ATOM 1336 C C . LEU A 1 191 ? -6.981 -3.219 -13.409 1.00 95.12 191 LEU A C 1
ATOM 1338 O O . LEU A 1 191 ? -7.417 -3.386 -12.269 1.00 95.12 191 LEU A O 1
ATOM 1342 N N . ASP A 1 192 ? -7.514 -2.328 -14.255 1.00 93.44 192 ASP A N 1
ATOM 1343 C CA . ASP A 1 192 ? -8.689 -1.485 -13.969 1.00 93.44 192 ASP A CA 1
ATOM 1344 C C . ASP A 1 192 ? -10.006 -2.258 -14.169 1.00 93.44 192 ASP A C 1
ATOM 1346 O O . ASP A 1 192 ? -10.897 -1.909 -14.943 1.00 93.44 192 ASP A O 1
ATOM 1350 N N . GLN A 1 193 ? -10.096 -3.405 -13.505 1.00 94.38 193 GLN A N 1
ATOM 1351 C CA . GLN A 1 193 ? -11.281 -4.251 -13.469 1.00 94.38 193 GLN A CA 1
ATOM 1352 C C . GLN A 1 193 ? -11.409 -4.891 -12.089 1.00 94.38 193 GLN A C 1
ATOM 1354 O O . GLN A 1 193 ? -10.445 -4.956 -11.323 1.00 94.38 193 GLN A O 1
ATOM 1359 N N . LEU A 1 194 ? -12.601 -5.388 -11.768 1.00 96.19 194 LEU A N 1
ATOM 1360 C CA . LEU A 1 194 ? -12.843 -6.076 -10.505 1.00 96.19 194 LEU A CA 1
ATOM 1361 C C . LEU A 1 194 ? -12.405 -7.536 -10.589 1.00 96.19 194 LEU A C 1
ATOM 1363 O O . LEU A 1 194 ? -12.599 -8.207 -11.600 1.00 96.19 194 LEU A O 1
ATOM 1367 N N . SER A 1 195 ? -11.852 -8.043 -9.495 1.00 96.88 195 SER A N 1
ATOM 1368 C CA . SER A 1 195 ? -11.648 -9.470 -9.300 1.00 96.88 195 SER A CA 1
ATOM 1369 C C . SER A 1 195 ? -12.987 -10.159 -9.060 1.00 96.88 195 SER A C 1
ATOM 1371 O O . SER A 1 195 ? -13.686 -9.834 -8.101 1.00 96.88 195 SER A O 1
ATOM 1373 N N . ASP A 1 196 ? -13.284 -11.200 -9.834 1.00 96.12 196 ASP A N 1
ATOM 1374 C CA . ASP A 1 196 ? -14.420 -12.092 -9.559 1.00 96.12 196 ASP A CA 1
ATOM 1375 C C . ASP A 1 196 ? -14.254 -12.885 -8.249 1.00 96.12 196 ASP A C 1
ATOM 1377 O O . ASP A 1 196 ? -15.213 -13.460 -7.737 1.00 96.12 196 ASP A O 1
ATOM 1381 N N . VAL A 1 197 ? -13.031 -12.946 -7.706 1.00 96.06 197 VAL A N 1
ATOM 1382 C CA . VAL A 1 197 ? -12.712 -13.688 -6.480 1.00 96.06 197 VAL A CA 1
ATOM 1383 C C . VAL A 1 197 ? -12.851 -12.803 -5.248 1.00 96.06 197 VAL A C 1
ATOM 1385 O O . VAL A 1 197 ? -13.429 -13.228 -4.250 1.00 96.06 197 VAL A O 1
ATOM 1388 N N . THR A 1 198 ? -12.294 -11.591 -5.298 1.00 96.12 198 THR A N 1
ATOM 1389 C CA . THR A 1 198 ? -12.215 -10.706 -4.125 1.00 96.12 198 THR A CA 1
ATOM 1390 C C . THR A 1 198 ? -13.234 -9.570 -4.152 1.00 96.12 198 THR A C 1
ATOM 1392 O O . THR A 1 198 ? -13.517 -8.998 -3.106 1.00 96.12 198 THR A O 1
ATOM 1395 N N . GLY A 1 199 ? -13.784 -9.223 -5.321 1.00 95.44 199 GLY A N 1
ATOM 1396 C CA . GLY A 1 199 ? -14.634 -8.041 -5.514 1.00 95.44 199 GLY A CA 1
ATOM 1397 C C . GLY A 1 199 ? -13.877 -6.704 -5.515 1.00 95.44 199 GLY A C 1
ATOM 1398 O O . GLY A 1 199 ? -14.491 -5.651 -5.686 1.00 95.44 199 GLY A O 1
ATOM 1399 N N . CYS A 1 200 ? -12.554 -6.729 -5.343 1.00 96.06 200 CYS A N 1
ATOM 1400 C CA . CYS A 1 200 ? -11.690 -5.551 -5.349 1.00 96.06 200 CYS A CA 1
ATOM 1401 C C . CYS A 1 200 ? -11.168 -5.250 -6.754 1.00 96.06 200 CYS A C 1
ATOM 1403 O O . CYS A 1 200 ? -11.117 -6.136 -7.606 1.00 96.06 200 CYS A O 1
ATOM 1405 N N . ASN A 1 201 ? -10.698 -4.026 -6.980 1.00 95.94 201 ASN A N 1
ATOM 1406 C CA . ASN A 1 201 ? -9.923 -3.684 -8.168 1.00 95.94 201 ASN A CA 1
ATOM 1407 C C . ASN A 1 201 ? -8.662 -4.565 -8.251 1.00 95.94 201 ASN A C 1
ATOM 1409 O O . ASN A 1 201 ? -7.987 -4.797 -7.239 1.00 95.94 201 ASN A O 1
ATOM 1413 N N . LEU A 1 202 ? -8.330 -5.074 -9.442 1.00 96.94 202 LEU A N 1
ATOM 1414 C CA . LEU A 1 202 ? -7.204 -5.998 -9.608 1.00 96.94 202 LEU A CA 1
ATOM 1415 C C . LEU A 1 202 ? -5.867 -5.349 -9.243 1.00 96.94 202 LEU A C 1
ATOM 1417 O O . LEU A 1 202 ? -5.025 -6.029 -8.661 1.00 96.94 202 LEU A O 1
ATOM 1421 N N . PHE A 1 203 ? -5.693 -4.047 -9.484 1.00 96.31 203 PHE A N 1
ATOM 1422 C CA . PHE A 1 203 ? -4.477 -3.330 -9.085 1.00 96.31 203 PHE A CA 1
ATOM 1423 C C . PHE A 1 203 ? -4.253 -3.271 -7.559 1.00 96.31 203 PHE A C 1
ATOM 1425 O O . PHE A 1 203 ? -3.120 -3.086 -7.139 1.00 96.31 203 PHE A O 1
ATOM 1432 N N . TYR A 1 204 ? -5.273 -3.501 -6.722 1.00 96.81 204 TYR A N 1
ATOM 1433 C CA . TYR A 1 204 ? -5.136 -3.653 -5.258 1.00 96.81 204 TYR A CA 1
ATOM 1434 C C . TYR A 1 204 ? -5.335 -5.093 -4.773 1.00 96.81 204 TYR A C 1
ATOM 1436 O O . TYR A 1 204 ? -5.382 -5.365 -3.573 1.00 96.81 204 TYR A O 1
ATOM 1444 N N . THR A 1 205 ? -5.461 -6.041 -5.697 1.00 97.62 205 THR A N 1
ATOM 1445 C CA . THR A 1 205 ? -5.670 -7.450 -5.378 1.00 97.62 205 THR A CA 1
ATOM 1446 C C . THR A 1 205 ? -4.342 -8.201 -5.483 1.00 97.62 205 THR A C 1
ATOM 1448 O O . THR A 1 205 ? -3.649 -8.037 -6.487 1.00 97.62 205 THR A O 1
ATOM 1451 N N . PRO A 1 206 ? -3.983 -9.077 -4.524 1.00 97.69 206 PRO A N 1
ATOM 1452 C CA . PRO A 1 206 ? -2.821 -9.946 -4.663 1.00 97.69 206 PRO A CA 1
ATOM 1453 C C . PRO A 1 206 ? -2.856 -10.741 -5.967 1.00 97.69 206 PRO A C 1
ATOM 1455 O O . PRO A 1 206 ? -3.881 -11.339 -6.310 1.00 97.69 206 PRO A O 1
ATOM 1458 N N . SER A 1 207 ? -1.730 -10.791 -6.679 1.00 96.88 207 SER A N 1
ATOM 1459 C CA . SER A 1 207 ? -1.697 -11.321 -8.045 1.00 96.88 207 SER A CA 1
ATOM 1460 C C . SER A 1 207 ? -2.082 -12.792 -8.158 1.00 96.88 207 SER A C 1
ATOM 1462 O O . SER A 1 207 ? -2.622 -13.192 -9.185 1.00 96.88 207 SER A O 1
ATOM 1464 N N . LYS A 1 208 ? -1.947 -13.583 -7.085 1.00 96.06 208 LYS A N 1
ATOM 1465 C CA . LYS A 1 208 ? -2.472 -14.959 -7.012 1.00 96.06 208 LYS A CA 1
ATOM 1466 C C . LYS A 1 208 ? -3.984 -15.074 -7.278 1.00 96.06 208 LYS A C 1
ATOM 1468 O O . LYS A 1 208 ? -4.437 -16.150 -7.664 1.00 96.06 208 LYS A O 1
ATOM 1473 N N . TYR A 1 209 ? -4.754 -13.996 -7.099 1.00 96.75 209 TYR A N 1
ATOM 1474 C CA . TYR A 1 209 ? -6.193 -13.938 -7.394 1.00 96.75 209 TYR A CA 1
ATOM 1475 C C . TYR A 1 209 ? -6.523 -13.301 -8.755 1.00 96.75 209 TYR A C 1
ATOM 1477 O O . TYR A 1 209 ? -7.698 -13.177 -9.101 1.00 96.75 209 TYR A O 1
ATOM 1485 N N . TRP A 1 210 ? -5.527 -12.871 -9.533 1.00 96.75 210 TRP A N 1
ATOM 1486 C CA . TRP A 1 210 ? -5.767 -12.351 -10.881 1.00 96.75 210 TRP A CA 1
ATOM 1487 C C . TRP A 1 210 ? -6.151 -13.484 -11.843 1.00 96.75 210 TRP A C 1
ATOM 1489 O O . TRP A 1 210 ? -5.750 -14.633 -11.624 1.00 96.75 210 TRP A O 1
ATOM 1499 N N . PRO A 1 211 ? -6.850 -13.192 -12.954 1.00 96.81 211 PRO A N 1
ATOM 1500 C CA . PRO A 1 211 ? -7.031 -14.161 -14.029 1.00 96.81 211 PRO A CA 1
ATOM 1501 C C . PRO A 1 211 ? -5.682 -14.740 -14.477 1.00 96.81 211 PRO A C 1
ATOM 1503 O O . PRO A 1 211 ? -4.724 -13.999 -14.695 1.00 96.81 211 PRO A O 1
ATOM 1506 N N . ARG A 1 212 ? -5.587 -16.068 -14.630 1.00 95.25 212 ARG A N 1
ATOM 1507 C CA . ARG A 1 212 ? -4.317 -16.753 -14.951 1.00 95.25 212 ARG A CA 1
ATOM 1508 C C . ARG A 1 212 ? -3.657 -16.205 -16.217 1.00 95.25 212 ARG A C 1
ATOM 1510 O O . ARG A 1 212 ? -2.437 -16.065 -16.271 1.00 95.25 212 ARG A O 1
ATOM 1517 N N . GLU A 1 213 ? -4.468 -15.870 -17.209 1.00 95.25 213 GLU A N 1
ATOM 1518 C CA . GLU A 1 213 ? -3.992 -15.360 -18.493 1.00 95.25 213 GLU A CA 1
ATOM 1519 C C . GLU A 1 213 ? -3.379 -13.968 -18.335 1.00 95.25 213 GLU A C 1
ATOM 1521 O O . GLU A 1 213 ? -2.344 -13.691 -18.936 1.00 95.25 213 GLU A O 1
ATOM 1526 N N . LEU A 1 214 ? -3.946 -13.159 -17.437 1.00 94.88 214 LEU A N 1
ATOM 1527 C CA . LEU A 1 214 ? -3.427 -11.847 -17.076 1.00 94.88 214 LEU A CA 1
ATOM 1528 C C . LEU A 1 214 ? -2.139 -11.943 -16.248 1.00 94.88 214 LEU A C 1
ATOM 1530 O O . LEU A 1 214 ? -1.184 -11.215 -16.507 1.00 94.88 214 LEU A O 1
ATOM 1534 N N . GLN A 1 215 ? -2.067 -12.879 -15.292 1.00 94.50 215 GLN A N 1
ATOM 1535 C CA . GLN A 1 215 ? -0.818 -13.162 -14.570 1.00 94.50 215 GLN A CA 1
ATOM 1536 C C . GLN A 1 215 ? 0.290 -13.549 -15.551 1.00 94.50 215 GLN A C 1
ATOM 1538 O O . GLN A 1 215 ? 1.395 -13.022 -15.478 1.00 94.50 215 GLN A O 1
ATOM 1543 N N . ARG A 1 216 ? -0.000 -14.444 -16.506 1.00 92.50 216 ARG A N 1
ATOM 1544 C CA . ARG A 1 216 ? 0.985 -14.865 -17.507 1.00 92.50 216 ARG A CA 1
ATOM 1545 C C . ARG A 1 216 ? 1.419 -13.692 -18.386 1.00 92.50 216 ARG A C 1
ATOM 1547 O O . ARG A 1 216 ? 2.609 -13.563 -18.636 1.00 92.50 216 ARG A O 1
ATOM 1554 N N . SER A 1 217 ? 0.499 -12.846 -18.849 1.00 91.56 217 SER A N 1
ATOM 1555 C CA . SER A 1 217 ? 0.855 -11.735 -19.738 1.00 91.56 217 SER A CA 1
ATOM 1556 C C . SER A 1 217 ? 1.649 -10.631 -19.039 1.00 91.56 217 SER A C 1
ATOM 1558 O O . SER A 1 217 ? 2.546 -10.057 -19.651 1.00 91.56 217 SER A O 1
ATOM 1560 N N . LEU A 1 218 ? 1.329 -10.328 -17.776 1.00 91.56 218 LEU A N 1
ATOM 1561 C CA . LEU A 1 218 ? 1.943 -9.216 -17.047 1.00 91.56 218 LEU A CA 1
ATOM 1562 C C . LEU A 1 218 ? 3.153 -9.618 -16.205 1.00 91.56 218 LEU A C 1
ATOM 1564 O O . LEU A 1 218 ? 4.021 -8.783 -15.985 1.00 91.56 218 LEU A O 1
ATOM 1568 N N . LEU A 1 219 ? 3.216 -10.853 -15.704 1.00 93.06 219 LEU A N 1
ATOM 1569 C CA . LEU A 1 219 ? 4.226 -11.261 -14.719 1.00 93.06 219 LEU A CA 1
ATOM 1570 C C . LEU A 1 219 ? 5.268 -12.224 -15.290 1.00 93.06 219 LEU A C 1
ATOM 1572 O O . LEU A 1 219 ? 6.386 -12.283 -14.776 1.00 93.06 219 LEU A O 1
ATOM 1576 N N . ALA A 1 220 ? 4.935 -12.989 -16.338 1.00 90.50 220 ALA A N 1
ATOM 1577 C CA . ALA A 1 220 ? 5.876 -13.966 -16.875 1.00 90.50 220 ALA A CA 1
ATOM 1578 C C . ALA A 1 220 ? 7.126 -13.271 -17.425 1.00 90.50 220 ALA A C 1
ATOM 1580 O O . ALA A 1 220 ? 7.041 -12.281 -18.152 1.00 90.50 220 ALA A O 1
ATOM 1581 N N . ASN A 1 221 ? 8.289 -13.836 -17.097 1.00 89.12 221 ASN A N 1
ATOM 1582 C CA . ASN A 1 221 ? 9.603 -13.339 -17.509 1.00 89.12 221 ASN A CA 1
ATOM 1583 C C . ASN A 1 221 ? 9.940 -11.924 -17.002 1.00 89.12 221 ASN A C 1
ATOM 1585 O O . ASN A 1 221 ? 10.805 -11.267 -17.578 1.00 89.12 221 ASN A O 1
ATOM 1589 N N . ARG A 1 222 ? 9.286 -11.461 -15.927 1.00 91.56 222 ARG A N 1
ATOM 1590 C CA . ARG A 1 222 ? 9.606 -10.193 -15.263 1.00 91.56 222 ARG A CA 1
ATOM 1591 C C . ARG A 1 222 ? 10.110 -10.420 -13.841 1.00 91.56 222 ARG A C 1
ATOM 1593 O O . ARG A 1 222 ? 9.653 -11.318 -13.136 1.00 91.56 222 ARG A O 1
ATOM 1600 N N . SER A 1 223 ? 11.028 -9.567 -13.411 1.00 94.44 223 SER A N 1
ATOM 1601 C CA . SER A 1 223 ? 11.399 -9.410 -12.010 1.00 94.44 223 SER A CA 1
ATOM 1602 C C . SER A 1 223 ? 10.315 -8.596 -11.314 1.00 94.44 223 SER A C 1
ATOM 1604 O O . SER A 1 223 ? 10.055 -7.442 -11.663 1.00 94.44 223 SER A O 1
ATOM 1606 N N . LEU A 1 224 ? 9.656 -9.218 -10.343 1.00 96.25 224 LEU A N 1
ATOM 1607 C CA . LEU A 1 224 ? 8.574 -8.594 -9.597 1.00 96.25 224 LEU A CA 1
ATOM 1608 C C . LEU A 1 224 ? 9.142 -7.857 -8.387 1.00 96.25 224 LEU A C 1
ATOM 1610 O O . LEU A 1 224 ? 10.048 -8.368 -7.729 1.00 96.25 224 LEU A O 1
ATOM 1614 N N . PHE A 1 225 ? 8.583 -6.699 -8.053 1.00 98.00 225 PHE A N 1
ATOM 1615 C CA . PHE A 1 225 ? 8.954 -5.971 -6.842 1.00 98.00 225 PHE A CA 1
ATOM 1616 C C . PHE A 1 225 ? 7.750 -5.286 -6.199 1.00 98.00 225 PHE A C 1
ATOM 1618 O O . PHE A 1 225 ? 6.758 -4.988 -6.867 1.00 98.00 225 PHE A O 1
ATOM 1625 N N . ALA A 1 226 ? 7.838 -5.043 -4.894 1.00 98.25 226 ALA A N 1
ATOM 1626 C CA . ALA A 1 226 ? 6.814 -4.341 -4.129 1.00 98.25 226 ALA A CA 1
ATOM 1627 C C . ALA A 1 226 ? 7.428 -3.599 -2.939 1.00 98.25 226 ALA A C 1
ATOM 1629 O O . ALA A 1 226 ? 8.480 -3.982 -2.427 1.00 98.25 226 ALA A O 1
ATOM 1630 N N . MET A 1 227 ? 6.748 -2.557 -2.467 1.00 98.38 227 MET A N 1
ATOM 1631 C CA . MET A 1 227 ? 7.126 -1.857 -1.239 1.00 98.38 227 MET A CA 1
ATOM 1632 C C . MET A 1 227 ? 6.645 -2.659 -0.027 1.00 98.38 227 MET A C 1
ATOM 1634 O O . MET A 1 227 ? 5.475 -3.032 0.037 1.00 98.38 227 MET A O 1
ATOM 1638 N N . LEU A 1 228 ? 7.518 -2.899 0.952 1.00 98.31 228 LEU A N 1
ATOM 1639 C CA . LEU A 1 228 ? 7.137 -3.513 2.224 1.00 98.31 228 LEU A CA 1
ATOM 1640 C C . LEU A 1 228 ? 7.200 -2.462 3.334 1.00 98.31 228 LEU A C 1
ATOM 1642 O O . LEU A 1 228 ? 8.284 -2.087 3.777 1.00 98.31 228 LEU A O 1
ATOM 1646 N N . ARG A 1 229 ? 6.019 -1.998 3.752 1.00 97.50 229 ARG A N 1
ATOM 1647 C CA . ARG A 1 229 ? 5.822 -0.970 4.782 1.00 97.50 229 ARG A CA 1
ATOM 1648 C C . ARG A 1 229 ? 5.613 -1.579 6.160 1.00 97.50 229 ARG A C 1
ATOM 1650 O O . ARG A 1 229 ? 5.015 -2.647 6.286 1.00 97.50 229 ARG A O 1
ATOM 1657 N N . ASP A 1 230 ? 6.060 -0.859 7.185 1.00 98.31 230 ASP A N 1
ATOM 1658 C CA . ASP A 1 230 ? 5.767 -1.192 8.576 1.00 98.31 230 ASP A CA 1
ATOM 1659 C C . ASP A 1 230 ? 4.244 -1.307 8.819 1.00 98.31 230 ASP A C 1
ATOM 1661 O O . ASP A 1 230 ? 3.505 -0.379 8.471 1.00 98.31 230 ASP A O 1
ATOM 1665 N N . PRO A 1 231 ? 3.736 -2.407 9.410 1.00 98.44 231 PRO A N 1
ATOM 1666 C CA . PRO A 1 231 ? 2.294 -2.597 9.564 1.00 98.44 231 PRO A CA 1
ATOM 1667 C C . PRO A 1 231 ? 1.586 -1.515 10.388 1.00 98.44 231 PRO A C 1
ATOM 1669 O O . PRO A 1 231 ? 0.429 -1.202 10.099 1.00 98.44 231 PRO A O 1
ATOM 1672 N N . TYR A 1 232 ? 2.241 -0.921 11.392 1.00 98.50 232 TYR A N 1
ATOM 1673 C CA . TYR A 1 232 ? 1.624 0.145 12.185 1.00 98.50 232 TYR A CA 1
ATOM 1674 C C . TYR A 1 232 ? 1.491 1.430 11.374 1.00 98.50 232 TYR A C 1
ATOM 1676 O O . TYR A 1 232 ? 0.418 2.038 11.346 1.00 98.50 232 TYR A O 1
ATOM 1684 N N . ASP A 1 233 ? 2.565 1.819 10.689 1.00 97.69 233 ASP A N 1
ATOM 1685 C CA . ASP A 1 233 ? 2.588 3.022 9.859 1.00 97.69 233 ASP A CA 1
ATOM 1686 C C . ASP A 1 233 ? 1.637 2.896 8.656 1.00 97.69 233 ASP A C 1
ATOM 1688 O O . ASP A 1 233 ? 0.873 3.817 8.354 1.00 97.69 233 ASP A O 1
ATOM 1692 N N . ARG A 1 234 ? 1.571 1.706 8.037 1.00 97.56 234 ARG A N 1
ATOM 1693 C CA . ARG A 1 234 ? 0.604 1.397 6.972 1.00 97.56 234 ARG A CA 1
ATOM 1694 C C . ARG A 1 234 ? -0.837 1.603 7.436 1.00 97.56 234 ARG A C 1
ATOM 1696 O O . ARG A 1 234 ? -1.625 2.193 6.702 1.00 97.56 234 ARG A O 1
ATOM 1703 N N . MET A 1 235 ? -1.188 1.144 8.637 1.00 98.06 235 MET A N 1
ATOM 1704 C CA . MET A 1 235 ? -2.551 1.254 9.174 1.00 98.06 235 MET A CA 1
ATOM 1705 C C . MET A 1 235 ? -2.933 2.666 9.600 1.00 98.06 235 MET A C 1
ATOM 1707 O O . MET A 1 235 ? -4.069 3.085 9.368 1.00 98.06 235 MET A O 1
ATOM 1711 N N . ALA A 1 236 ? -1.991 3.437 10.140 1.00 97.25 236 ALA A N 1
ATOM 1712 C CA . ALA A 1 236 ? -2.206 4.867 10.337 1.00 97.25 236 ALA A CA 1
ATOM 1713 C C . ALA A 1 236 ? -2.458 5.578 8.993 1.00 97.25 236 ALA A C 1
ATOM 1715 O O . ALA A 1 236 ? -3.374 6.395 8.881 1.00 97.25 236 ALA A O 1
ATOM 1716 N N . ASN A 1 237 ? -1.697 5.231 7.951 1.00 96.06 237 ASN A N 1
ATOM 1717 C CA . ASN A 1 237 ? -1.863 5.824 6.627 1.00 96.06 237 ASN A CA 1
ATOM 1718 C C . ASN A 1 237 ? -3.157 5.405 5.915 1.00 96.06 237 ASN A C 1
ATOM 1720 O O . ASN A 1 237 ? -3.773 6.239 5.254 1.00 96.06 237 ASN A O 1
ATOM 1724 N N . GLU A 1 238 ? -3.586 4.150 6.070 1.00 96.44 238 GLU A N 1
ATOM 1725 C CA . GLU A 1 238 ? -4.891 3.680 5.592 1.00 96.44 238 GLU A CA 1
ATOM 1726 C C . GLU A 1 238 ? -6.009 4.548 6.171 1.00 96.44 238 GLU A C 1
ATOM 1728 O O . GLU A 1 238 ? -6.817 5.089 5.423 1.00 96.44 238 GLU A O 1
ATOM 1733 N N . PHE A 1 239 ? -6.008 4.794 7.485 1.00 97.19 239 PHE A N 1
ATOM 1734 C CA . PHE A 1 239 ? -6.993 5.689 8.091 1.00 97.19 239 PHE A CA 1
ATOM 1735 C C . PHE A 1 239 ? -6.951 7.107 7.503 1.00 97.19 239 PHE A C 1
ATOM 1737 O O . PHE A 1 239 ? -7.997 7.653 7.158 1.00 97.19 239 PHE A O 1
ATOM 1744 N N . ARG A 1 240 ? -5.762 7.703 7.337 1.00 95.56 240 ARG A N 1
ATOM 1745 C CA . ARG A 1 240 ? -5.620 9.055 6.758 1.00 95.56 240 ARG A CA 1
ATOM 1746 C C . ARG A 1 240 ? -6.179 9.146 5.338 1.00 95.56 240 ARG A C 1
ATOM 1748 O O . ARG A 1 240 ? -6.838 10.130 5.005 1.00 95.56 240 ARG A O 1
ATOM 1755 N N . MET A 1 241 ? -5.959 8.119 4.520 1.00 94.44 241 MET A N 1
ATOM 1756 C CA . MET A 1 241 ? -6.546 8.035 3.182 1.00 94.44 241 MET A CA 1
ATOM 1757 C C . MET A 1 241 ? -8.077 7.947 3.263 1.00 94.44 241 MET A C 1
ATOM 1759 O O . MET A 1 241 ? -8.782 8.710 2.597 1.00 94.44 241 MET A O 1
ATOM 1763 N N . GLN A 1 242 ? -8.602 7.118 4.170 1.00 95.25 242 GLN A N 1
ATOM 1764 C CA . GLN A 1 242 ? -10.043 6.988 4.381 1.00 95.25 242 GLN A CA 1
ATOM 1765 C C . GLN A 1 242 ? -10.687 8.289 4.843 1.00 95.25 242 GLN A C 1
ATOM 1767 O O . GLN A 1 242 ? -11.799 8.570 4.417 1.00 95.25 242 GLN A O 1
ATOM 1772 N N . VAL A 1 243 ? -10.010 9.117 5.642 1.00 95.94 243 VAL A N 1
ATOM 1773 C CA . VAL A 1 243 ? -10.506 10.451 6.023 1.00 95.94 243 VAL A CA 1
ATOM 1774 C C . VAL A 1 243 ? -10.678 11.348 4.796 1.00 95.94 243 VAL A C 1
ATOM 1776 O O . VAL A 1 243 ? -11.704 12.017 4.672 1.00 95.94 243 VAL A O 1
ATOM 1779 N N . GLY A 1 244 ? -9.710 11.336 3.873 1.00 93.12 244 GLY A N 1
ATOM 1780 C CA . GLY A 1 244 ? -9.803 12.070 2.607 1.00 93.12 244 GLY A CA 1
ATOM 1781 C C . GLY A 1 244 ? -10.910 11.546 1.688 1.00 93.12 244 GLY A C 1
ATOM 1782 O O . GLY A 1 244 ? -11.425 12.284 0.849 1.00 93.12 244 GLY A O 1
ATOM 1783 N N . GLY A 1 245 ? -11.297 10.279 1.857 1.00 93.19 245 GLY A N 1
ATOM 1784 C CA . GLY A 1 245 ? -12.343 9.622 1.076 1.00 93.19 245 GLY A CA 1
ATOM 1785 C C . GLY A 1 245 ? -11.953 9.364 -0.380 1.00 93.19 245 GLY A C 1
ATOM 1786 O O . GLY A 1 245 ? -12.818 8.979 -1.163 1.00 93.19 245 GLY A O 1
ATOM 1787 N N . ILE A 1 246 ? -10.687 9.574 -0.743 1.00 89.38 246 ILE A N 1
ATOM 1788 C CA . ILE A 1 246 ? -10.127 9.313 -2.072 1.00 89.38 246 ILE A CA 1
ATOM 1789 C C . ILE A 1 246 ? -9.490 7.926 -2.034 1.00 89.38 246 ILE A C 1
ATOM 1791 O O . ILE A 1 246 ? -8.515 7.736 -1.320 1.00 89.38 246 ILE A O 1
ATOM 1795 N N . ASP A 1 247 ? -10.024 6.982 -2.806 1.00 88.94 247 ASP A N 1
ATOM 1796 C CA . ASP A 1 247 ? -9.480 5.621 -2.937 1.00 88.94 247 ASP A CA 1
ATOM 1797 C C . ASP A 1 247 ? -8.238 5.603 -3.844 1.00 88.94 247 ASP A C 1
ATOM 1799 O O . ASP A 1 247 ? -7.249 4.920 -3.572 1.00 88.94 247 ASP A O 1
ATOM 1803 N N . SER A 1 248 ? -8.267 6.420 -4.901 1.00 88.50 248 SER A N 1
ATOM 1804 C CA . SER A 1 248 ? -7.106 6.677 -5.746 1.00 88.50 248 SER A CA 1
ATOM 1805 C C . SER A 1 248 ? -7.107 8.079 -6.346 1.00 88.50 248 SER A C 1
ATOM 1807 O O . SER A 1 248 ? -8.118 8.590 -6.837 1.00 88.50 248 SER A O 1
ATOM 1809 N N . VAL A 1 249 ? -5.918 8.681 -6.362 1.00 85.69 249 VAL A N 1
ATOM 1810 C CA . VAL A 1 249 ? -5.647 9.967 -7.009 1.00 85.69 249 VAL A CA 1
ATOM 1811 C C . VAL A 1 249 ? -5.615 9.874 -8.538 1.00 85.69 249 VAL A C 1
ATOM 1813 O O . VAL A 1 249 ? -5.868 10.882 -9.201 1.00 85.69 249 VAL A O 1
ATOM 1816 N N . PHE A 1 250 ? -5.345 8.694 -9.108 1.00 86.31 250 PHE A N 1
ATOM 1817 C CA . PHE A 1 250 ? -5.238 8.507 -10.558 1.00 86.31 250 PHE A CA 1
ATOM 1818 C C . PHE A 1 250 ? -6.603 8.308 -11.214 1.00 86.31 250 PHE A C 1
ATOM 1820 O O . PHE A 1 250 ? -6.931 9.018 -12.167 1.00 86.31 250 PHE A O 1
ATOM 1827 N N . THR A 1 251 ? -7.437 7.419 -10.671 1.00 86.56 251 THR A N 1
ATOM 1828 C CA . THR A 1 251 ? -8.807 7.207 -11.173 1.00 86.56 251 THR A CA 1
ATOM 1829 C C . THR A 1 251 ? -9.819 8.214 -10.626 1.00 86.56 251 THR A C 1
ATOM 1831 O O . THR A 1 251 ? -10.916 8.335 -11.169 1.00 86.56 251 THR A O 1
ATOM 1834 N N . LYS A 1 252 ? -9.458 8.981 -9.582 1.00 87.19 252 LYS A N 1
ATOM 1835 C CA . LYS A 1 252 ? -10.377 9.859 -8.830 1.00 87.19 252 LYS A CA 1
ATOM 1836 C C . LYS A 1 252 ? -11.582 9.096 -8.273 1.00 87.19 252 LYS A C 1
ATOM 1838 O O . LYS A 1 252 ? -12.677 9.647 -8.176 1.00 87.19 252 LYS A O 1
ATOM 1843 N N . THR A 1 253 ? -11.375 7.829 -7.930 1.00 88.56 253 THR A N 1
ATOM 1844 C CA . THR A 1 253 ? -12.390 6.986 -7.299 1.00 88.56 253 THR A CA 1
ATOM 1845 C C . THR A 1 253 ? -12.508 7.358 -5.825 1.00 88.56 253 THR A C 1
ATOM 1847 O O . THR A 1 253 ? -11.491 7.559 -5.155 1.00 88.56 253 THR A O 1
ATOM 1850 N N . PHE A 1 254 ? -13.732 7.449 -5.299 1.00 93.00 254 PHE A N 1
ATOM 1851 C CA . PHE A 1 254 ? -13.970 7.788 -3.895 1.00 93.00 254 PHE A CA 1
ATOM 1852 C C . PHE A 1 254 ? -14.441 6.576 -3.082 1.00 93.00 254 PHE A C 1
ATOM 1854 O O . PHE A 1 254 ? -15.142 5.698 -3.585 1.00 93.00 254 PHE A O 1
ATOM 1861 N N . ARG A 1 255 ? -14.147 6.573 -1.776 1.00 93.44 255 ARG A N 1
ATOM 1862 C CA . ARG A 1 255 ? -14.586 5.556 -0.797 1.00 93.44 255 ARG A CA 1
ATOM 1863 C C . ARG A 1 255 ? -16.087 5.268 -0.874 1.00 93.44 255 ARG A C 1
ATOM 1865 O O . ARG A 1 255 ? -16.512 4.123 -0.712 1.00 93.44 255 ARG A O 1
ATOM 1872 N N . LYS A 1 256 ? -16.896 6.298 -1.129 1.00 92.81 256 LYS A N 1
ATOM 1873 C CA . LYS A 1 256 ? -18.348 6.164 -1.270 1.00 92.81 256 LYS A CA 1
ATOM 1874 C C . LYS A 1 256 ? -18.728 5.319 -2.486 1.00 92.81 256 LYS A C 1
ATOM 1876 O O . LYS A 1 256 ? -19.615 4.477 -2.368 1.00 92.81 256 LYS A O 1
ATOM 1881 N N . ASP A 1 257 ? -18.045 5.506 -3.612 1.00 92.75 257 ASP A N 1
ATOM 1882 C CA . ASP A 1 257 ? -18.286 4.741 -4.839 1.00 92.75 257 ASP A CA 1
ATOM 1883 C C . ASP A 1 257 ? -17.911 3.270 -4.629 1.00 92.75 257 ASP A C 1
ATOM 1885 O O . ASP A 1 257 ? -18.682 2.372 -4.969 1.00 92.75 257 ASP A O 1
ATOM 1889 N N . ILE A 1 258 ? -16.777 3.026 -3.961 1.00 91.44 258 ILE A N 1
ATOM 1890 C CA . ILE A 1 258 ? -16.344 1.688 -3.538 1.00 91.44 258 ILE A CA 1
ATOM 1891 C C . ILE A 1 258 ? -17.388 1.042 -2.623 1.00 91.44 258 ILE A C 1
ATOM 1893 O O . ILE A 1 258 ? -17.818 -0.081 -2.863 1.00 91.44 258 ILE A O 1
ATOM 1897 N N . SER A 1 259 ? -17.840 1.756 -1.591 1.00 90.31 259 SER A N 1
ATOM 1898 C CA . SER A 1 259 ? -18.815 1.246 -0.619 1.00 90.31 259 SER A CA 1
ATOM 1899 C C . SER A 1 259 ? -20.165 0.935 -1.270 1.00 90.31 259 SER A C 1
ATOM 1901 O O . SER A 1 259 ? -20.795 -0.068 -0.937 1.00 90.31 259 SER A O 1
ATOM 1903 N N . GLN A 1 260 ? -20.591 1.747 -2.241 1.00 90.62 260 GLN A N 1
ATOM 1904 C CA . GLN A 1 260 ? -21.790 1.485 -3.031 1.00 90.62 260 GLN A CA 1
ATOM 1905 C C . GLN A 1 260 ? -21.623 0.249 -3.921 1.00 90.62 260 GLN A C 1
ATOM 1907 O O . GLN A 1 260 ? -22.521 -0.592 -3.962 1.00 90.62 260 GLN A O 1
ATOM 1912 N N . ARG A 1 261 ? -20.480 0.119 -4.603 1.00 90.19 261 ARG A N 1
ATOM 1913 C CA . ARG A 1 261 ? -20.139 -1.032 -5.454 1.00 90.19 261 ARG A CA 1
ATOM 1914 C C . ARG A 1 261 ? -20.092 -2.337 -4.663 1.00 90.19 261 ARG A C 1
ATOM 1916 O O . ARG A 1 261 ? -20.640 -3.337 -5.105 1.00 90.19 261 ARG A O 1
ATOM 1923 N N . GLU A 1 262 ? -19.471 -2.310 -3.488 1.00 85.75 262 GLU A N 1
ATOM 1924 C CA . GLU A 1 262 ? -19.387 -3.451 -2.571 1.00 85.75 262 GLU A CA 1
ATOM 1925 C C . GLU A 1 262 ? -20.739 -3.760 -1.896 1.00 85.75 262 GLU A C 1
ATOM 1927 O O . GLU A 1 262 ? -20.870 -4.775 -1.222 1.00 85.75 262 GLU A O 1
ATOM 1932 N N . GLY A 1 263 ? -21.759 -2.902 -2.045 1.00 82.44 263 GLY A N 1
ATOM 1933 C CA . GLY A 1 263 ? -23.046 -3.055 -1.357 1.00 82.44 263 GLY A CA 1
ATOM 1934 C C . GLY A 1 263 ? -22.959 -2.832 0.159 1.00 82.44 263 GLY A C 1
ATOM 1935 O O . GLY A 1 263 ? -23.882 -3.175 0.899 1.00 82.44 263 GLY A O 1
ATOM 1936 N N . HIS A 1 264 ? -21.865 -2.231 0.629 1.00 83.56 264 HIS A N 1
ATOM 1937 C CA . HIS A 1 264 ? -21.527 -2.043 2.034 1.00 83.56 264 HIS A CA 1
ATOM 1938 C C . HIS A 1 264 ? -21.370 -0.555 2.359 1.00 83.56 264 HIS A C 1
ATOM 1940 O O . HIS A 1 264 ? -20.280 -0.058 2.629 1.00 83.56 264 HIS A O 1
ATOM 1946 N N . MET A 1 265 ? -22.497 0.159 2.418 1.00 92.62 265 MET A N 1
ATOM 1947 C CA . MET A 1 265 ? -22.564 1.590 2.775 1.00 92.62 265 MET A CA 1
ATOM 1948 C C . MET A 1 265 ? -22.214 1.899 4.240 1.00 92.62 265 MET A C 1
ATOM 1950 O O . MET A 1 265 ? -22.361 3.027 4.699 1.00 92.62 265 MET A O 1
ATOM 1954 N N . GLU A 1 266 ? -21.757 0.906 4.994 1.00 93.56 266 GLU A N 1
ATOM 1955 C CA . GLU A 1 266 ? -21.451 1.028 6.413 1.00 93.56 266 GLU A CA 1
ATOM 1956 C C . GLU A 1 266 ? -20.378 2.087 6.699 1.00 93.56 266 GLU A C 1
ATOM 1958 O O . GLU A 1 266 ? -20.519 2.849 7.652 1.00 93.56 266 GLU A O 1
ATOM 1963 N N . ARG A 1 267 ? -19.354 2.201 5.843 1.00 93.06 267 ARG A N 1
ATOM 1964 C CA . ARG A 1 267 ? -18.302 3.228 5.973 1.00 93.06 267 ARG A CA 1
ATOM 1965 C C . ARG A 1 267 ? -18.798 4.650 5.710 1.00 93.06 267 ARG A C 1
ATOM 1967 O O . ARG A 1 267 ? -18.103 5.614 6.009 1.00 93.06 267 ARG A O 1
ATOM 1974 N N . GLU A 1 268 ? -20.015 4.790 5.193 1.00 95.25 268 GLU A N 1
ATOM 1975 C CA . GLU A 1 268 ? -20.678 6.081 5.040 1.00 95.25 268 GLU A CA 1
ATOM 1976 C C . GLU A 1 268 ? -21.646 6.389 6.189 1.00 95.25 268 GLU A C 1
ATOM 1978 O O . GLU A 1 268 ? -22.179 7.496 6.244 1.00 95.25 268 GLU A O 1
ATOM 1983 N N . ALA A 1 269 ? -21.860 5.446 7.113 1.00 96.38 269 ALA A N 1
ATOM 1984 C CA . ALA A 1 269 ? -22.734 5.633 8.263 1.00 96.38 269 ALA A CA 1
ATOM 1985 C C . ALA A 1 269 ? -22.161 6.646 9.265 1.00 96.38 269 ALA A C 1
ATOM 1987 O O . ALA A 1 269 ? -20.947 6.848 9.356 1.00 96.38 269 ALA A O 1
ATOM 1988 N N . ASP A 1 270 ? -23.047 7.223 10.081 1.00 97.56 270 ASP A N 1
ATOM 1989 C CA . ASP A 1 270 ? -22.715 8.270 11.054 1.00 97.56 270 ASP A CA 1
ATOM 1990 C C . ASP A 1 270 ? -21.527 7.906 11.948 1.00 97.56 270 ASP A C 1
ATOM 1992 O O . ASP A 1 270 ? -20.683 8.754 12.225 1.00 97.56 270 ASP A O 1
ATOM 1996 N N . GLN A 1 271 ? -21.419 6.639 12.360 1.00 97.62 271 GLN A N 1
ATOM 1997 C CA . GLN A 1 271 ? -20.306 6.157 13.176 1.00 97.62 271 GLN A CA 1
ATOM 1998 C C . GLN A 1 271 ? -18.943 6.401 12.506 1.00 97.62 271 GLN A C 1
ATOM 2000 O O . GLN A 1 271 ? -18.047 6.956 13.138 1.00 97.62 271 GLN A O 1
ATOM 2005 N N . TYR A 1 272 ? -18.794 6.049 11.226 1.00 97.38 272 TYR A N 1
ATOM 2006 C CA . TYR A 1 272 ? -17.547 6.270 10.489 1.00 97.38 272 TYR A CA 1
ATOM 2007 C C . TYR A 1 272 ? -17.300 7.751 10.236 1.00 97.38 272 TYR A C 1
ATOM 2009 O O . TYR A 1 272 ? -16.175 8.216 10.402 1.00 97.38 272 TYR A O 1
ATOM 2017 N N . GLN A 1 273 ? -18.351 8.521 9.938 1.00 97.06 273 GLN A N 1
ATOM 2018 C CA . GLN A 1 273 ? -18.221 9.974 9.805 1.00 97.06 273 GLN A CA 1
ATOM 2019 C C . GLN A 1 273 ? -17.688 10.618 11.091 1.00 97.06 273 GLN A C 1
ATOM 2021 O O . GLN A 1 273 ? -16.875 11.539 11.016 1.00 97.06 273 GLN A O 1
ATOM 2026 N N . GLN A 1 274 ? -18.083 10.123 12.272 1.00 98.25 274 GLN A N 1
ATOM 2027 C CA . GLN A 1 274 ? -17.501 10.580 13.539 1.00 98.25 274 GLN A CA 1
ATOM 2028 C C . GLN A 1 274 ? -16.030 10.189 13.675 1.00 98.25 274 GLN A C 1
ATOM 2030 O O . GLN A 1 274 ? -15.240 11.014 14.133 1.00 98.25 274 GLN A O 1
ATOM 2035 N N . PHE A 1 275 ? -15.643 8.978 13.259 1.00 98.19 275 PHE A N 1
ATOM 2036 C CA . PHE A 1 275 ? -14.234 8.578 13.266 1.00 98.19 275 PHE A CA 1
ATOM 2037 C C . PHE A 1 275 ? -13.392 9.526 12.414 1.00 98.19 275 PHE A C 1
ATOM 2039 O O . PHE A 1 275 ? -12.391 10.053 12.895 1.00 98.19 275 PHE A O 1
ATOM 2046 N N . TYR A 1 276 ? -13.833 9.810 11.186 1.00 97.19 276 TYR A N 1
ATOM 2047 C CA . TYR A 1 276 ? -13.109 10.688 10.270 1.00 97.19 276 TYR A CA 1
ATOM 2048 C C . TYR A 1 276 ? -13.049 12.127 10.775 1.00 97.19 276 TYR A C 1
ATOM 2050 O O . TYR A 1 276 ? -11.984 12.737 10.784 1.00 97.19 276 TYR A O 1
ATOM 2058 N N . LYS A 1 277 ? -14.181 12.660 11.249 1.00 97.00 277 LYS A N 1
ATOM 2059 C CA . LYS A 1 277 ? -14.276 14.032 11.758 1.00 97.00 277 LYS A CA 1
ATOM 2060 C C . LYS A 1 277 ? -13.355 14.281 12.954 1.00 97.00 277 LYS A C 1
ATOM 2062 O O . LYS A 1 277 ? -12.823 15.379 13.082 1.00 97.00 277 LYS A O 1
ATOM 2067 N N . ASN A 1 278 ? -13.206 13.290 13.829 1.00 97.75 278 ASN A N 1
ATOM 2068 C CA . ASN A 1 278 ? -12.433 13.415 15.064 1.00 97.75 278 ASN A CA 1
ATOM 2069 C C . ASN A 1 278 ? -11.016 12.836 14.946 1.00 97.75 278 ASN A C 1
ATOM 2071 O O . ASN A 1 278 ? -10.330 12.740 15.960 1.00 97.75 278 ASN A O 1
ATOM 2075 N N . CYS A 1 279 ? -10.601 12.410 13.746 1.00 97.50 279 CYS A N 1
ATOM 2076 C CA . CYS A 1 279 ? -9.350 11.687 13.521 1.00 97.50 279 CYS A CA 1
ATOM 2077 C C . CYS A 1 279 ? -9.163 10.490 14.488 1.00 97.50 279 CYS A C 1
ATOM 2079 O O . CYS A 1 279 ? -8.050 10.180 14.913 1.00 97.50 279 CYS A O 1
ATOM 2081 N N . ASP A 1 280 ? -10.254 9.795 14.839 1.00 98.12 280 ASP A N 1
ATOM 2082 C CA . ASP A 1 280 ? -10.246 8.659 15.772 1.00 98.12 280 ASP A CA 1
ATOM 2083 C C . ASP A 1 280 ? -9.773 7.373 15.079 1.00 98.12 280 ASP A C 1
ATOM 2085 O O . ASP A 1 280 ? -10.541 6.459 14.754 1.00 98.12 280 ASP A O 1
ATOM 2089 N N . VAL A 1 281 ? -8.462 7.322 14.845 1.00 98.06 281 VAL A N 1
ATOM 2090 C CA . VAL A 1 281 ? -7.778 6.199 14.196 1.00 98.06 281 VAL A CA 1
ATOM 2091 C C . VAL A 1 281 ? -7.986 4.882 14.942 1.00 98.06 281 VAL A C 1
ATOM 2093 O O . VAL A 1 281 ? -8.090 3.826 14.321 1.00 98.06 281 VAL A O 1
ATOM 2096 N N . ASN A 1 282 ? -8.085 4.922 16.274 1.00 98.62 282 ASN A N 1
ATOM 2097 C CA . ASN A 1 282 ? -8.219 3.716 17.082 1.00 98.62 282 ASN A CA 1
ATOM 2098 C C . ASN A 1 282 ? -9.609 3.107 16.920 1.00 98.62 282 ASN A C 1
ATOM 2100 O O . ASN A 1 282 ? -9.706 1.922 16.609 1.00 98.62 282 ASN A O 1
ATOM 2104 N N . ALA A 1 283 ? -10.680 3.892 17.063 1.00 98.56 283 ALA A N 1
ATOM 2105 C CA . ALA A 1 283 ? -12.030 3.360 16.900 1.00 98.56 283 ALA A CA 1
ATOM 2106 C C . ALA A 1 283 ? -12.278 2.844 15.471 1.00 98.56 283 ALA A C 1
ATOM 2108 O O . ALA A 1 283 ? -12.881 1.777 15.301 1.00 98.56 283 ALA A O 1
ATOM 2109 N N . TYR A 1 284 ? -11.746 3.539 14.456 1.00 98.31 284 TYR A N 1
ATOM 2110 C CA . TYR A 1 284 ? -11.784 3.075 13.068 1.00 98.31 284 TYR A CA 1
ATOM 2111 C C . TYR A 1 284 ? -11.069 1.727 12.893 1.00 98.31 284 TYR A C 1
ATOM 2113 O O . TYR A 1 284 ? -11.697 0.743 12.493 1.00 98.31 284 TYR A O 1
ATOM 2121 N N . LEU A 1 285 ? -9.776 1.652 13.232 1.00 98.38 285 LEU A N 1
ATOM 2122 C CA . LEU A 1 285 ? -8.972 0.448 13.006 1.00 98.38 285 LEU A CA 1
ATOM 2123 C C . LEU A 1 285 ? -9.462 -0.731 13.841 1.00 98.38 285 LEU A C 1
ATOM 2125 O O . LEU A 1 285 ? -9.518 -1.852 13.345 1.00 98.38 285 LEU A O 1
ATOM 2129 N N . GLN A 1 286 ? -9.870 -0.506 15.090 1.00 98.62 286 GLN A N 1
ATOM 2130 C CA . GLN A 1 286 ? -10.446 -1.569 15.906 1.00 98.62 286 GLN A CA 1
ATOM 2131 C C . GLN A 1 286 ? -11.719 -2.135 15.273 1.00 98.62 286 GLN A C 1
ATOM 2133 O O . GLN A 1 286 ? -11.905 -3.351 15.276 1.00 98.62 286 GLN A O 1
ATOM 2138 N N . THR A 1 287 ? -12.579 -1.279 14.715 1.00 97.81 287 THR A N 1
ATOM 2139 C CA . THR A 1 287 ? -13.809 -1.707 14.037 1.00 97.81 287 THR A CA 1
ATOM 2140 C C . THR A 1 287 ? -13.491 -2.529 12.786 1.00 97.81 287 THR A C 1
ATOM 2142 O O . THR A 1 287 ? -14.013 -3.634 12.632 1.00 97.81 287 THR A O 1
ATOM 2145 N N . GLU A 1 288 ? -12.611 -2.032 11.917 1.00 97.50 288 GLU A N 1
ATOM 2146 C CA . GLU A 1 288 ? -12.250 -2.707 10.665 1.00 97.50 288 GLU A CA 1
ATOM 2147 C C . GLU A 1 288 ? -11.489 -4.019 10.898 1.00 97.50 288 GLU A C 1
ATOM 2149 O O . GLU A 1 288 ? -11.860 -5.061 10.356 1.00 97.50 288 GLU A O 1
ATOM 2154 N N . LEU A 1 289 ? -10.478 -4.027 11.772 1.00 98.06 289 LEU A N 1
ATOM 2155 C CA . LEU A 1 289 ? -9.674 -5.226 12.027 1.00 98.06 289 LEU A CA 1
ATOM 2156 C C . LEU A 1 289 ? -10.476 -6.323 12.741 1.00 98.06 289 LEU A C 1
ATOM 2158 O O . LEU A 1 289 ? -10.244 -7.507 12.500 1.00 98.06 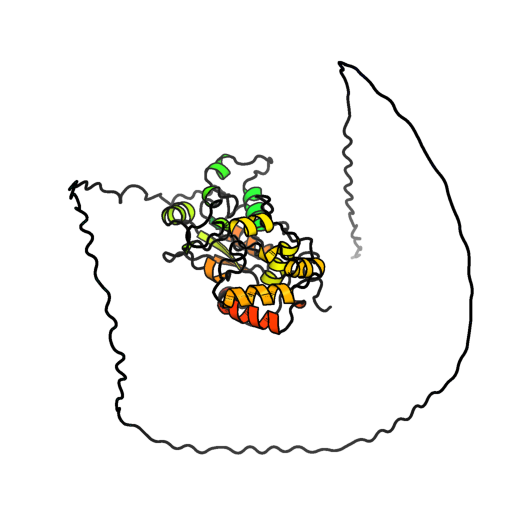289 LEU A O 1
ATOM 2162 N N . LYS A 1 290 ? -11.460 -5.970 13.581 1.00 98.12 290 LYS A N 1
ATOM 2163 C CA . LYS A 1 290 ? -12.383 -6.959 14.168 1.00 98.12 290 LYS A CA 1
ATOM 2164 C C . LYS A 1 290 ? -13.248 -7.632 13.094 1.00 98.12 290 LYS A C 1
ATOM 2166 O O . LYS A 1 290 ? -13.455 -8.840 13.177 1.00 98.12 290 LYS A O 1
ATOM 2171 N N . LYS A 1 291 ? -13.700 -6.899 12.070 1.00 96.88 291 LYS A N 1
ATOM 2172 C CA . LYS A 1 291 ? -14.455 -7.468 10.933 1.00 96.88 291 LYS A CA 1
ATOM 2173 C C . LYS A 1 291 ? -13.583 -8.323 10.028 1.00 96.88 291 LYS A C 1
ATOM 2175 O O . LYS A 1 291 ? -13.996 -9.420 9.659 1.00 96.88 291 LYS A O 1
ATOM 2180 N N . TYR A 1 292 ? -12.356 -7.877 9.767 1.00 97.25 292 TYR A N 1
ATOM 2181 C CA . TYR A 1 292 ? -11.359 -8.681 9.067 1.00 97.25 292 TYR A CA 1
ATOM 2182 C C . TYR A 1 292 ? -11.168 -10.039 9.757 1.00 97.25 292 TYR A C 1
ATOM 2184 O O . TYR A 1 292 ? -11.278 -11.095 9.133 1.00 97.25 292 TYR A O 1
ATOM 2192 N N . LEU A 1 293 ? -10.962 -10.026 11.078 1.00 97.75 293 LEU A N 1
ATOM 2193 C CA . LEU A 1 293 ? -10.817 -11.242 11.883 1.00 97.75 293 LEU A CA 1
ATOM 2194 C C . LEU A 1 293 ? -12.092 -12.101 11.931 1.00 97.75 293 LEU A C 1
ATOM 2196 O O . LEU A 1 293 ? -11.996 -13.295 12.207 1.00 97.75 293 LEU A O 1
ATOM 2200 N N . ALA A 1 294 ? -13.263 -11.521 11.659 1.00 97.88 294 ALA A N 1
ATOM 2201 C CA . ALA A 1 294 ? -14.531 -12.236 11.529 1.00 97.88 294 ALA A CA 1
ATOM 2202 C C . ALA A 1 294 ? -14.747 -12.857 10.132 1.00 97.88 294 ALA A C 1
ATOM 2204 O O . ALA A 1 294 ? -15.764 -13.512 9.913 1.00 97.88 294 ALA A O 1
ATOM 2205 N N . GLY A 1 295 ? -13.795 -12.692 9.206 1.00 97.00 295 GLY A N 1
ATOM 2206 C CA . GLY A 1 295 ? -13.800 -13.309 7.877 1.00 97.00 295 GLY A CA 1
ATOM 2207 C C . GLY A 1 295 ? -14.033 -12.337 6.723 1.00 97.00 295 GLY A C 1
ATOM 2208 O O . GLY A 1 295 ? -13.885 -12.732 5.568 1.00 97.00 295 GLY A O 1
ATOM 2209 N N . ASP A 1 296 ? -14.332 -11.070 7.007 1.00 95.81 296 ASP A N 1
ATOM 2210 C CA . ASP A 1 296 ? -14.552 -10.059 5.977 1.00 95.81 296 ASP A CA 1
ATOM 2211 C C . ASP A 1 296 ? -13.224 -9.424 5.537 1.00 95.81 296 ASP A C 1
ATOM 2213 O O . ASP A 1 296 ? -12.836 -8.336 5.965 1.00 95.81 296 ASP A O 1
ATOM 2217 N N . ARG A 1 297 ? -12.455 -10.192 4.760 1.00 95.75 297 ARG A N 1
ATOM 2218 C CA . ARG A 1 297 ? -11.044 -9.897 4.463 1.00 95.75 297 ARG A CA 1
ATOM 2219 C C . ARG A 1 297 ? -10.832 -8.907 3.320 1.00 95.75 297 ARG A C 1
ATOM 2221 O O . ARG A 1 297 ? -9.831 -8.201 3.322 1.00 95.75 297 ARG A O 1
ATOM 2228 N N . PHE A 1 298 ? -11.749 -8.855 2.357 1.00 95.62 298 PHE A N 1
ATOM 2229 C CA . PHE A 1 298 ? -11.607 -8.072 1.120 1.00 95.62 298 PHE A CA 1
ATOM 2230 C C . PHE A 1 298 ? -12.253 -6.681 1.203 1.00 95.62 298 PHE A C 1
ATOM 2232 O O . PHE A 1 298 ? -12.532 -6.050 0.189 1.00 95.62 298 PHE A O 1
ATOM 2239 N N . ARG A 1 299 ? -12.483 -6.183 2.421 1.00 91.50 299 ARG A N 1
ATOM 2240 C CA . ARG A 1 299 ? -13.080 -4.866 2.652 1.00 91.50 299 ARG A CA 1
ATOM 2241 C C . ARG A 1 299 ? -12.200 -3.751 2.115 1.00 91.50 299 ARG A C 1
ATOM 2243 O O . ARG A 1 299 ? -10.970 -3.840 2.151 1.00 91.50 299 ARG A O 1
ATOM 2250 N N . THR A 1 300 ? -12.862 -2.658 1.741 1.00 91.12 300 THR A N 1
ATOM 2251 C CA . THR A 1 300 ? -12.198 -1.388 1.444 1.00 91.12 300 THR A CA 1
ATOM 2252 C C . THR A 1 300 ? -11.285 -1.572 0.242 1.00 91.12 300 THR A C 1
ATOM 2254 O O . THR A 1 300 ? -10.088 -1.332 0.321 1.00 91.12 300 THR A O 1
ATOM 2257 N N . ASN A 1 301 ? -11.835 -2.121 -0.845 1.00 94.75 301 ASN A N 1
ATOM 2258 C CA . ASN A 1 301 ? -11.084 -2.383 -2.065 1.00 94.75 301 ASN A CA 1
ATOM 2259 C C . ASN A 1 301 ? -9.783 -3.193 -1.827 1.00 94.75 301 ASN A C 1
ATOM 2261 O O . ASN A 1 301 ? -8.776 -2.964 -2.490 1.00 94.75 301 ASN A O 1
ATOM 2265 N N . CYS A 1 302 ? -9.802 -4.136 -0.870 1.00 96.44 302 CYS A N 1
ATOM 2266 C CA . CYS A 1 302 ? -8.671 -4.973 -0.441 1.00 96.44 302 CYS A CA 1
ATOM 2267 C C . CYS A 1 302 ? -7.540 -4.258 0.328 1.00 96.44 302 CYS A C 1
ATOM 2269 O O . CYS A 1 302 ? -6.473 -4.837 0.547 1.00 96.44 302 CYS A O 1
ATOM 2271 N N . HIS A 1 303 ? -7.763 -3.043 0.828 1.00 96.12 303 HIS A N 1
ATOM 2272 C CA . HIS A 1 303 ? -6.731 -2.273 1.531 1.00 96.12 303 HIS A CA 1
ATOM 2273 C C . HIS A 1 303 ? -6.265 -2.883 2.856 1.00 96.12 303 HIS A C 1
ATOM 2275 O O . HIS A 1 303 ? -5.137 -2.635 3.286 1.00 96.12 303 HIS A O 1
ATOM 2281 N N . LEU A 1 304 ? -7.108 -3.699 3.493 1.00 96.94 304 LEU A N 1
ATOM 2282 C CA . LEU A 1 304 ? -6.809 -4.347 4.774 1.00 96.94 304 LEU A CA 1
ATOM 2283 C C . LEU A 1 304 ? -6.081 -5.691 4.633 1.00 96.94 304 LEU A C 1
ATOM 2285 O O . LEU A 1 304 ? -5.816 -6.353 5.636 1.00 96.94 304 LEU A O 1
ATOM 2289 N N . LEU A 1 305 ? -5.771 -6.128 3.409 1.00 98.00 305 LEU A N 1
ATOM 2290 C CA . LEU A 1 305 ? -5.011 -7.359 3.212 1.00 98.00 305 LEU A CA 1
ATOM 2291 C C . LEU A 1 305 ? -3.555 -7.178 3.673 1.00 98.00 305 LEU A C 1
ATOM 2293 O O . LEU A 1 305 ? -2.922 -6.181 3.309 1.00 98.00 305 LEU A O 1
ATOM 2297 N N . PRO A 1 306 ? -2.974 -8.135 4.416 1.00 98.19 306 PRO A N 1
ATOM 2298 C CA . PRO A 1 306 ? -1.549 -8.139 4.729 1.00 98.19 306 PRO A CA 1
ATOM 2299 C C . PRO A 1 306 ? -0.673 -8.060 3.476 1.00 98.19 306 PRO A C 1
ATOM 2301 O O . PRO A 1 306 ? -0.954 -8.692 2.459 1.00 98.19 306 PRO A O 1
ATOM 2304 N N . SER A 1 307 ? 0.405 -7.283 3.555 1.00 97.94 307 SER A N 1
ATOM 2305 C CA . SER A 1 307 ? 1.369 -7.069 2.466 1.00 97.94 307 SER A CA 1
ATOM 2306 C C . SER A 1 307 ? 1.976 -8.399 2.029 1.00 97.94 307 SER A C 1
ATOM 2308 O O . SER A 1 307 ? 2.143 -8.647 0.840 1.00 97.94 307 SER A O 1
ATOM 2310 N N . SER A 1 308 ? 2.221 -9.296 2.986 1.00 97.75 308 SER A N 1
ATOM 2311 C CA . SER A 1 308 ? 2.674 -10.674 2.770 1.00 97.75 308 SER A CA 1
ATOM 2312 C C . SER A 1 308 ? 1.829 -11.457 1.763 1.00 97.75 308 SER A C 1
ATOM 2314 O O . SER A 1 308 ? 2.371 -12.316 1.069 1.00 97.75 308 SER A O 1
ATOM 2316 N N . GLU A 1 309 ? 0.541 -11.143 1.597 1.00 97.38 309 GLU A N 1
ATOM 2317 C CA . GLU A 1 309 ? -0.289 -11.798 0.585 1.00 97.38 309 GLU A CA 1
ATOM 2318 C C . GLU A 1 309 ? 0.081 -11.430 -0.850 1.00 97.38 309 GLU A C 1
ATOM 2320 O O . GLU A 1 309 ? -0.167 -12.237 -1.743 1.00 97.38 309 GLU A O 1
ATOM 2325 N N . PHE A 1 310 ? 0.667 -10.251 -1.061 1.00 97.81 310 PHE A N 1
ATOM 2326 C CA . PHE A 1 310 ? 1.109 -9.752 -2.364 1.00 97.81 310 PHE A CA 1
ATOM 2327 C C . PHE A 1 310 ? 2.503 -10.266 -2.742 1.00 97.81 310 PHE A C 1
ATOM 2329 O O . PHE A 1 310 ? 2.850 -10.277 -3.919 1.00 97.81 310 PHE A O 1
ATOM 2336 N N . PHE A 1 311 ? 3.290 -10.721 -1.760 1.00 96.94 311 PHE A N 1
ATOM 2337 C CA . PHE A 1 311 ? 4.602 -11.332 -1.991 1.00 96.94 311 PHE A CA 1
ATOM 2338 C C . PHE A 1 311 ? 4.517 -12.796 -2.443 1.00 96.94 311 PHE A C 1
ATOM 2340 O O . PHE A 1 311 ? 5.493 -13.335 -2.966 1.00 96.94 311 PHE A O 1
ATOM 2347 N N . ASP A 1 312 ? 3.348 -13.422 -2.290 1.00 92.44 312 ASP A N 1
ATOM 2348 C CA . ASP A 1 312 ? 3.001 -14.687 -2.934 1.00 92.44 312 ASP A CA 1
ATOM 2349 C C . ASP A 1 312 ? 2.301 -14.407 -4.269 1.00 92.44 312 ASP A C 1
ATOM 2351 O O . ASP A 1 312 ? 1.072 -14.368 -4.365 1.00 92.44 312 ASP A O 1
ATOM 2355 N N . ALA A 1 313 ? 3.098 -14.198 -5.318 1.00 86.12 313 ALA A N 1
ATOM 2356 C CA . ALA A 1 313 ? 2.580 -13.952 -6.661 1.00 86.12 313 ALA A CA 1
ATOM 2357 C C . ALA A 1 313 ? 2.033 -15.220 -7.353 1.00 86.12 313 ALA A C 1
ATOM 2359 O O . ALA A 1 313 ? 1.630 -15.170 -8.514 1.00 86.12 313 ALA A O 1
ATOM 2360 N N . GLY A 1 314 ? 2.010 -16.366 -6.660 1.00 84.12 314 GLY A N 1
ATOM 2361 C CA . GLY A 1 314 ? 1.637 -17.653 -7.231 1.00 84.12 314 GLY A CA 1
ATOM 2362 C C . GLY A 1 314 ? 2.705 -18.238 -8.165 1.00 84.12 314 GLY A C 1
ATOM 2363 O O . GLY A 1 314 ? 3.696 -17.605 -8.525 1.00 84.12 314 GLY A O 1
ATOM 2364 N N . SER A 1 315 ? 2.517 -19.502 -8.554 1.00 80.25 315 SER A N 1
ATOM 2365 C CA . SER A 1 315 ? 3.365 -20.223 -9.528 1.00 80.25 315 SER A CA 1
ATOM 2366 C C . SER A 1 315 ? 4.879 -20.226 -9.233 1.00 80.25 315 SER A C 1
ATOM 2368 O O . SER A 1 315 ? 5.679 -20.441 -10.140 1.00 80.25 315 SER A O 1
ATOM 2370 N N . GLY A 1 316 ? 5.285 -20.000 -7.978 1.00 85.62 316 GLY A N 1
ATOM 2371 C CA . GLY A 1 316 ? 6.695 -19.921 -7.577 1.00 85.62 316 GLY A CA 1
ATOM 2372 C C . GLY A 1 316 ? 7.398 -18.607 -7.942 1.00 85.62 316 GLY A C 1
ATOM 2373 O O . GLY A 1 316 ? 8.613 -18.511 -7.778 1.00 85.62 316 GLY A O 1
ATOM 2374 N N . MET A 1 317 ? 6.666 -17.597 -8.421 1.00 90.75 317 MET A N 1
ATOM 2375 C CA . MET A 1 317 ? 7.221 -16.265 -8.663 1.00 90.75 317 MET A CA 1
ATOM 2376 C C . MET A 1 317 ? 7.545 -15.588 -7.328 1.00 90.75 317 MET A C 1
ATOM 2378 O O . MET A 1 317 ? 6.761 -15.645 -6.384 1.00 90.75 317 MET A O 1
ATOM 2382 N N . THR A 1 318 ? 8.715 -14.955 -7.248 1.00 92.56 318 THR A N 1
ATOM 2383 C CA . THR A 1 318 ? 9.160 -14.229 -6.051 1.00 92.56 318 THR A CA 1
ATOM 2384 C C . THR A 1 318 ? 9.076 -12.732 -6.308 1.00 92.56 318 THR A C 1
ATOM 2386 O O . THR A 1 318 ? 9.542 -12.261 -7.343 1.00 92.56 318 THR A O 1
ATOM 2389 N N . VAL A 1 319 ? 8.503 -11.995 -5.360 1.00 97.50 319 VAL A N 1
ATOM 2390 C CA . VAL A 1 319 ? 8.477 -10.529 -5.366 1.00 97.50 319 VAL A CA 1
ATOM 2391 C C . VAL A 1 319 ? 9.623 -10.016 -4.495 1.00 97.50 319 VAL A C 1
ATOM 2393 O O . VAL A 1 319 ? 9.742 -10.410 -3.334 1.00 97.50 319 VAL A O 1
ATOM 2396 N N . GLU A 1 320 ? 10.493 -9.170 -5.048 1.00 98.00 320 GLU A N 1
ATOM 2397 C CA . GLU A 1 320 ? 11.586 -8.547 -4.300 1.00 98.00 320 GLU A CA 1
ATOM 2398 C C . GLU A 1 320 ? 11.045 -7.380 -3.447 1.00 98.00 320 GLU A C 1
ATOM 2400 O O . GLU A 1 320 ? 10.415 -6.465 -3.987 1.00 98.00 320 GLU A O 1
ATOM 2405 N N . PRO A 1 321 ? 11.238 -7.398 -2.116 1.00 98.38 321 PRO A N 1
ATOM 2406 C CA . PRO A 1 321 ? 10.750 -6.335 -1.250 1.00 98.38 321 PRO A CA 1
ATOM 2407 C C . PRO A 1 321 ? 11.696 -5.135 -1.264 1.00 98.38 321 PRO A C 1
ATOM 2409 O O . PRO A 1 321 ? 12.904 -5.277 -1.073 1.00 98.38 321 PRO A O 1
ATOM 2412 N N . ILE A 1 322 ? 11.126 -3.942 -1.403 1.00 98.56 322 ILE A N 1
ATOM 2413 C CA . ILE A 1 322 ? 11.814 -2.668 -1.197 1.00 98.56 322 ILE A CA 1
ATOM 2414 C C . ILE A 1 322 ? 11.520 -2.183 0.221 1.00 98.56 322 ILE A C 1
ATOM 2416 O O . ILE A 1 322 ? 10.362 -2.122 0.641 1.00 98.56 322 ILE A O 1
ATOM 2420 N N . ASP A 1 323 ? 12.587 -1.850 0.946 1.00 98.31 323 ASP A N 1
ATOM 2421 C CA . ASP A 1 323 ? 12.527 -1.360 2.321 1.00 98.31 323 ASP A CA 1
ATOM 2422 C C . ASP A 1 323 ? 11.912 0.033 2.361 1.00 98.31 323 ASP A C 1
ATOM 2424 O O . ASP A 1 323 ? 12.568 1.030 2.045 1.00 98.31 323 ASP A O 1
ATOM 2428 N N . GLU A 1 324 ? 10.644 0.106 2.741 1.00 97.25 324 GLU A N 1
ATOM 2429 C CA . GLU A 1 324 ? 9.940 1.372 2.777 1.00 97.25 324 GLU A CA 1
ATOM 2430 C C . GLU A 1 324 ? 10.542 2.328 3.809 1.00 97.25 324 GLU A C 1
ATOM 2432 O O . GLU A 1 324 ? 10.677 3.501 3.487 1.00 97.25 324 GLU A O 1
ATOM 2437 N N . ARG A 1 325 ? 11.088 1.847 4.938 1.00 96.88 325 ARG A N 1
ATOM 2438 C CA . ARG A 1 325 ? 11.665 2.703 5.993 1.00 96.88 325 ARG A CA 1
ATOM 2439 C C . ARG A 1 325 ? 12.833 3.574 5.516 1.00 96.88 325 ARG A C 1
ATOM 2441 O O . ARG A 1 325 ? 13.192 4.546 6.179 1.00 96.88 325 ARG A O 1
ATOM 2448 N N . LYS A 1 326 ? 13.436 3.219 4.378 1.00 97.31 326 LYS A N 1
ATOM 2449 C CA . LYS A 1 326 ? 14.594 3.889 3.774 1.00 97.31 326 LYS A CA 1
ATOM 2450 C C . LYS A 1 326 ? 14.271 4.635 2.476 1.00 97.31 326 LYS A C 1
ATOM 2452 O O . LYS A 1 326 ? 15.192 4.944 1.723 1.00 97.31 326 LYS A O 1
ATOM 2457 N N . ILE A 1 327 ? 13.005 4.916 2.167 1.00 96.44 327 ILE A N 1
ATOM 2458 C CA . ILE A 1 327 ? 12.679 5.739 0.992 1.00 96.44 327 ILE A CA 1
ATOM 2459 C C . ILE A 1 327 ? 13.191 7.184 1.154 1.00 96.44 327 ILE A C 1
ATOM 2461 O O . ILE A 1 327 ? 13.149 7.726 2.262 1.00 96.44 327 ILE A O 1
ATOM 2465 N N . PRO A 1 328 ? 13.646 7.835 0.065 1.00 96.69 328 PRO A N 1
ATOM 2466 C CA . PRO A 1 328 ? 13.653 7.328 -1.315 1.00 96.69 328 PRO A CA 1
ATOM 2467 C C . PRO A 1 328 ? 14.846 6.417 -1.664 1.00 96.69 328 PRO A C 1
ATOM 2469 O O . PRO A 1 328 ? 14.854 5.801 -2.731 1.00 96.69 328 PRO A O 1
ATOM 2472 N N . ASP A 1 329 ? 15.848 6.313 -0.791 1.00 97.25 329 ASP A N 1
ATOM 2473 C CA . ASP A 1 329 ? 17.134 5.678 -1.093 1.00 97.25 329 ASP A CA 1
ATOM 2474 C C . ASP A 1 329 ? 17.009 4.196 -1.460 1.00 97.25 329 ASP A C 1
ATOM 2476 O O . ASP A 1 329 ? 17.613 3.760 -2.438 1.00 97.25 329 ASP A O 1
ATOM 2480 N N . SER A 1 330 ? 16.205 3.420 -0.731 1.00 97.94 330 SER A N 1
ATOM 2481 C CA . SER A 1 330 ? 16.002 1.988 -1.012 1.00 97.94 330 SER A CA 1
ATOM 2482 C C . SER A 1 330 ? 15.403 1.729 -2.395 1.00 97.94 330 SER A C 1
ATOM 2484 O O . SER A 1 330 ? 15.856 0.833 -3.108 1.00 97.94 330 SER A O 1
ATOM 2486 N N . PHE A 1 331 ? 14.418 2.531 -2.802 1.00 97.75 331 PHE A N 1
ATOM 2487 C CA . PHE A 1 331 ? 13.822 2.453 -4.133 1.00 97.75 331 PHE A CA 1
ATOM 2488 C C . PHE A 1 331 ? 14.843 2.816 -5.213 1.00 97.75 331 PHE A C 1
ATOM 2490 O O . PHE A 1 331 ? 14.995 2.093 -6.196 1.00 97.75 331 PHE A O 1
ATOM 2497 N N . ASN A 1 332 ? 15.585 3.908 -5.018 1.00 97.38 332 ASN A N 1
ATOM 2498 C CA . ASN A 1 332 ? 16.583 4.359 -5.985 1.00 97.38 332 ASN A CA 1
ATOM 2499 C C . ASN A 1 332 ? 17.735 3.352 -6.136 1.00 97.38 332 ASN A C 1
ATOM 2501 O O . ASN A 1 332 ? 18.164 3.095 -7.259 1.00 97.38 332 ASN A O 1
ATOM 2505 N N . GLN A 1 333 ? 18.177 2.728 -5.040 1.00 97.69 333 GLN A N 1
ATOM 2506 C CA . GLN A 1 333 ? 19.167 1.645 -5.060 1.00 97.69 333 GLN A CA 1
ATOM 2507 C C . GLN A 1 333 ? 18.644 0.399 -5.779 1.00 97.69 333 GLN A C 1
ATOM 2509 O O . GLN A 1 333 ? 19.377 -0.208 -6.560 1.00 97.69 333 GLN A O 1
ATOM 2514 N N . PHE A 1 334 ? 17.380 0.022 -5.556 1.00 97.12 334 PHE A N 1
ATOM 2515 C CA . PHE A 1 334 ? 16.747 -1.072 -6.295 1.00 97.12 334 PHE A CA 1
ATOM 2516 C C . PHE A 1 334 ? 16.728 -0.772 -7.800 1.00 97.12 334 PHE A C 1
ATOM 2518 O O . PHE A 1 334 ? 17.144 -1.601 -8.606 1.00 97.12 334 PHE A O 1
ATOM 2525 N N . MET A 1 335 ? 16.323 0.439 -8.187 1.00 95.56 335 MET A N 1
ATOM 2526 C CA . MET A 1 335 ? 16.310 0.836 -9.593 1.00 95.56 335 MET A CA 1
ATOM 2527 C C . MET A 1 335 ? 17.725 0.840 -10.193 1.00 95.56 335 MET A C 1
ATOM 2529 O O . MET A 1 335 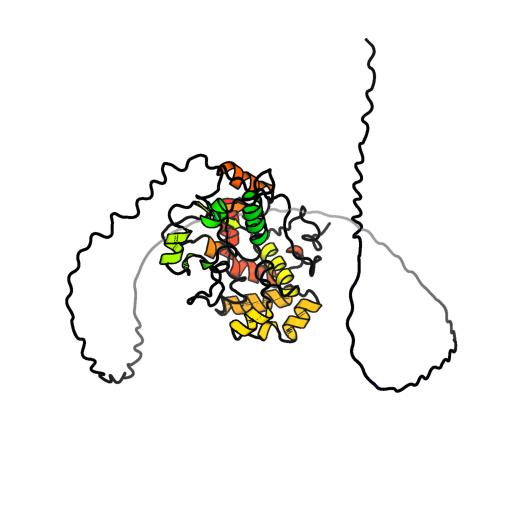? 17.936 0.314 -11.282 1.00 95.56 335 MET A O 1
ATOM 2533 N N . GLU A 1 336 ? 18.729 1.348 -9.481 1.00 94.69 336 GLU A N 1
ATOM 2534 C CA . GLU A 1 336 ? 20.126 1.291 -9.928 1.00 94.69 336 GLU A CA 1
ATOM 2535 C C . GLU A 1 336 ? 20.623 -0.150 -10.126 1.00 94.69 336 GLU A C 1
ATOM 2537 O O . GLU A 1 336 ? 21.186 -0.462 -11.176 1.00 94.69 336 GLU A O 1
ATOM 2542 N N . LYS A 1 337 ? 20.343 -1.049 -9.171 1.00 95.44 337 LYS A N 1
ATOM 2543 C CA . LYS A 1 337 ? 20.668 -2.485 -9.253 1.00 95.44 337 LYS A CA 1
ATOM 2544 C C . LYS A 1 337 ? 20.077 -3.148 -10.502 1.00 95.44 337 LYS A C 1
ATOM 2546 O O . LYS A 1 337 ? 20.687 -4.062 -11.050 1.00 95.44 337 LYS A O 1
ATOM 2551 N N . HIS A 1 338 ? 18.904 -2.699 -10.939 1.00 92.94 338 HIS A N 1
ATOM 2552 C CA . HIS A 1 338 ? 18.204 -3.220 -12.111 1.00 92.94 338 HIS A CA 1
ATOM 2553 C C . HIS A 1 338 ? 18.463 -2.418 -13.396 1.00 92.94 338 HIS A C 1
ATOM 2555 O O . HIS A 1 338 ? 17.795 -2.652 -14.399 1.00 92.94 338 HIS A O 1
ATOM 2561 N N . HIS A 1 339 ? 19.429 -1.489 -13.388 1.00 90.69 339 HIS A N 1
ATOM 2562 C CA . HIS A 1 339 ? 19.725 -0.599 -14.521 1.00 90.69 339 HIS A CA 1
ATOM 2563 C C . HIS A 1 339 ? 18.483 0.147 -15.036 1.00 90.69 339 HIS A C 1
ATOM 2565 O O . HIS A 1 339 ? 18.315 0.408 -16.223 1.00 90.69 339 HIS A O 1
ATOM 2571 N N . ALA A 1 340 ? 17.609 0.492 -14.099 1.00 89.00 340 ALA A N 1
ATOM 2572 C CA . ALA A 1 340 ? 16.327 1.111 -14.335 1.00 89.00 340 ALA A CA 1
ATOM 2573 C C . ALA A 1 340 ? 16.427 2.636 -14.294 1.00 89.00 340 ALA A C 1
ATOM 2575 O O . ALA A 1 340 ? 17.149 3.178 -13.455 1.00 89.00 340 ALA A O 1
ATOM 2576 N N . SER A 1 341 ? 15.671 3.349 -15.136 1.00 90.25 341 SER A N 1
ATOM 2577 C CA . SER A 1 341 ? 15.642 4.824 -15.153 1.00 90.25 341 SER A CA 1
ATOM 2578 C C . SER A 1 341 ? 14.812 5.518 -14.048 1.00 90.25 341 SER A C 1
ATOM 2580 O O . SER A 1 341 ? 15.230 6.596 -13.626 1.00 90.25 341 SER A O 1
ATOM 2582 N N . PRO A 1 342 ? 13.684 4.980 -13.528 1.00 91.75 342 PRO A N 1
ATOM 2583 C CA . PRO A 1 342 ? 12.832 5.655 -12.549 1.00 91.75 342 PRO A CA 1
ATOM 2584 C C . PRO A 1 342 ? 13.581 6.045 -11.291 1.00 91.75 342 PRO A C 1
ATOM 2586 O O . PRO A 1 342 ? 14.310 5.237 -10.716 1.00 91.75 342 PRO A O 1
ATOM 2589 N N . ARG A 1 343 ? 13.358 7.269 -10.824 1.00 94.56 343 ARG A N 1
ATOM 2590 C CA . ARG A 1 343 ? 13.875 7.749 -9.544 1.00 94.56 343 ARG A CA 1
ATOM 2591 C C . ARG A 1 343 ? 12.744 8.342 -8.718 1.00 94.56 343 ARG A C 1
ATOM 2593 O O . ARG A 1 343 ? 11.816 8.958 -9.246 1.00 94.56 343 ARG A O 1
ATOM 2600 N N . MET A 1 344 ? 12.811 8.108 -7.416 1.00 95.81 344 MET A N 1
ATOM 2601 C CA . MET A 1 344 ? 11.932 8.716 -6.429 1.00 95.81 344 MET A CA 1
ATOM 2602 C C . MET A 1 344 ? 12.625 9.962 -5.886 1.00 95.81 344 MET A C 1
ATOM 2604 O O . MET A 1 344 ? 13.640 9.867 -5.200 1.00 95.81 344 MET A O 1
ATOM 2608 N N . GLU A 1 345 ? 12.091 11.126 -6.242 1.00 93.44 345 GLU A N 1
ATOM 2609 C CA . GLU A 1 345 ? 12.598 12.433 -5.798 1.00 93.44 345 GLU A CA 1
ATOM 2610 C C . GLU A 1 345 ? 11.799 12.973 -4.610 1.00 93.44 345 GLU A C 1
ATOM 2612 O O . GLU A 1 345 ? 12.346 13.585 -3.698 1.00 93.44 345 GLU A O 1
ATOM 2617 N N . ALA A 1 346 ? 10.491 12.725 -4.622 1.00 91.00 346 ALA A N 1
ATOM 2618 C CA . ALA A 1 346 ? 9.554 13.137 -3.593 1.00 91.00 346 ALA A CA 1
ATOM 2619 C C . ALA A 1 346 ? 8.547 12.015 -3.349 1.00 91.00 346 ALA A C 1
ATOM 2621 O O . ALA A 1 346 ? 8.315 11.176 -4.218 1.00 91.00 346 ALA A O 1
ATOM 2622 N N . SER A 1 347 ? 7.952 12.018 -2.159 1.00 89.44 347 SER A N 1
ATOM 2623 C CA . SER A 1 347 ? 6.902 11.075 -1.787 1.00 89.44 347 SER A CA 1
ATOM 2624 C C . SER A 1 347 ? 5.551 11.773 -1.735 1.00 89.44 347 SER A C 1
ATOM 2626 O O . SER A 1 347 ? 5.403 12.801 -1.069 1.00 89.44 347 SER A O 1
ATOM 2628 N N . MET A 1 348 ? 4.552 11.195 -2.402 1.00 87.06 348 MET A N 1
ATOM 2629 C CA . MET A 1 348 ? 3.163 11.584 -2.192 1.00 87.06 348 MET A CA 1
ATOM 2630 C C . MET A 1 348 ? 2.706 11.094 -0.815 1.00 87.06 348 MET A C 1
ATOM 2632 O O . MET A 1 348 ? 2.951 9.946 -0.444 1.00 87.06 348 MET A O 1
ATOM 2636 N N . HIS A 1 349 ? 2.055 11.968 -0.051 1.00 86.50 349 HIS A N 1
ATOM 2637 C CA . HIS A 1 349 ? 1.501 11.645 1.261 1.00 86.50 349 HIS A CA 1
ATOM 2638 C C . HIS A 1 349 ? 0.130 12.303 1.441 1.00 86.50 349 HIS A C 1
ATOM 2640 O O . HIS A 1 349 ? -0.209 13.278 0.767 1.00 86.50 349 HIS A O 1
ATOM 2646 N N . ASN A 1 350 ? -0.670 11.741 2.344 1.00 84.44 350 ASN A N 1
ATOM 2647 C CA . ASN A 1 350 ? -2.005 12.243 2.652 1.00 84.44 350 ASN A CA 1
ATOM 2648 C C . ASN A 1 350 ? -1.929 13.559 3.436 1.00 84.44 350 ASN A C 1
ATOM 2650 O O . ASN A 1 350 ? -1.062 13.722 4.288 1.00 84.44 350 ASN A O 1
ATOM 2654 N N . LEU A 1 351 ? -2.874 14.470 3.196 1.00 88.06 351 LEU A N 1
ATOM 2655 C CA . LEU A 1 351 ? -2.914 15.789 3.848 1.00 88.06 351 LEU A CA 1
ATOM 2656 C C . LEU A 1 351 ? -3.929 15.878 5.002 1.00 88.06 351 LEU A C 1
ATOM 2658 O O . LEU A 1 351 ? -4.131 16.952 5.567 1.00 88.06 351 LEU A O 1
ATOM 2662 N N . TRP A 1 352 ? -4.597 14.771 5.335 1.00 93.62 352 TRP A N 1
ATOM 2663 C CA . TRP A 1 352 ? -5.631 14.717 6.369 1.00 93.62 352 TRP A CA 1
ATOM 2664 C C . TRP A 1 352 ? -5.148 13.972 7.611 1.00 93.62 352 TRP A C 1
ATOM 2666 O O . TRP A 1 352 ? -4.425 12.978 7.495 1.00 93.62 352 TRP A O 1
ATOM 2676 N N . CYS A 1 353 ? -5.585 14.453 8.783 1.00 94.88 353 CYS A N 1
ATOM 2677 C CA . CYS A 1 353 ? -5.205 13.937 10.103 1.00 94.88 353 CYS A CA 1
ATOM 2678 C C . CYS A 1 353 ? -3.683 13.731 10.220 1.00 94.88 353 CYS A C 1
ATOM 2680 O O . CYS A 1 353 ? -3.203 12.650 10.554 1.00 94.88 353 CYS A O 1
ATOM 2682 N N . ASN A 1 354 ? -2.915 14.761 9.862 1.00 92.94 354 ASN A N 1
ATOM 2683 C CA . ASN A 1 354 ? -1.452 14.736 9.792 1.00 92.94 354 ASN A CA 1
ATOM 2684 C C . ASN A 1 354 ? -0.772 14.528 11.158 1.00 92.94 354 ASN A C 1
ATOM 2686 O O . ASN A 1 354 ? 0.383 14.116 11.251 1.00 92.94 354 ASN A O 1
ATOM 2690 N N . GLU A 1 355 ? -1.499 14.788 12.239 1.00 93.25 355 GLU A N 1
ATOM 2691 C CA . GLU A 1 355 ? -1.095 14.467 13.599 1.00 93.25 355 GLU A CA 1
ATOM 2692 C C . GLU A 1 355 ? -1.116 12.959 13.893 1.00 93.25 355 GLU A C 1
ATOM 2694 O O . GLU A 1 355 ? -0.481 12.525 14.854 1.00 93.25 355 GLU A O 1
ATOM 2699 N N . ILE A 1 356 ? -1.806 12.157 13.075 1.00 96.00 356 ILE A N 1
ATOM 2700 C CA . ILE A 1 356 ? -1.932 10.712 13.259 1.00 96.00 356 ILE A CA 1
ATOM 2701 C C . ILE A 1 356 ? -0.744 9.971 12.642 1.00 96.00 356 ILE A C 1
ATOM 2703 O O . ILE A 1 356 ? -0.434 10.114 11.459 1.00 96.00 356 ILE A O 1
ATOM 2707 N N . SER A 1 357 ? -0.119 9.111 13.445 1.00 96.56 357 SER A N 1
ATOM 2708 C CA . SER A 1 357 ? 0.951 8.198 13.026 1.00 96.56 357 SER A CA 1
ATOM 2709 C C . SER A 1 357 ? 0.852 6.858 13.765 1.00 96.56 357 SER A C 1
ATOM 2711 O O . SER A 1 357 ? -0.050 6.660 14.586 1.00 96.56 357 SER A O 1
ATOM 2713 N N . ALA A 1 358 ? 1.808 5.949 13.546 1.00 97.31 358 ALA A N 1
ATOM 2714 C CA . ALA A 1 358 ? 1.936 4.715 14.330 1.00 97.31 358 ALA A CA 1
ATOM 2715 C C . ALA A 1 358 ? 1.953 4.962 15.857 1.00 97.31 358 ALA A C 1
ATOM 2717 O O . ALA A 1 358 ? 1.461 4.139 16.631 1.00 97.31 358 ALA A O 1
ATOM 2718 N N . TYR A 1 359 ? 2.449 6.124 16.301 1.00 97.44 359 TYR A N 1
ATOM 2719 C CA . TYR A 1 359 ? 2.497 6.503 17.717 1.00 97.44 359 TYR A CA 1
ATOM 2720 C C . TYR A 1 359 ? 1.132 6.912 18.300 1.00 97.44 359 TYR A C 1
ATOM 2722 O O . TYR A 1 359 ? 0.994 6.983 19.518 1.00 97.44 359 TYR A O 1
ATOM 2730 N N . SER A 1 360 ? 0.113 7.168 17.470 1.00 97.62 360 SER A N 1
ATOM 2731 C CA . SER A 1 360 ? -1.258 7.474 17.921 1.00 97.62 360 SER A CA 1
ATOM 2732 C C . SER A 1 360 ? -2.055 6.222 18.307 1.00 97.62 360 SER A C 1
ATOM 2734 O O . SER A 1 360 ? -3.167 6.319 18.834 1.00 97.62 360 SER A O 1
ATOM 2736 N N . LEU A 1 361 ? -1.525 5.036 18.010 1.00 98.06 361 LEU A N 1
ATOM 2737 C CA . LEU A 1 361 ? -2.211 3.769 18.223 1.00 98.06 361 LEU A CA 1
ATOM 2738 C C . LEU A 1 361 ? -2.142 3.363 19.699 1.00 98.06 361 LEU A C 1
ATOM 2740 O O . LEU A 1 361 ? -1.075 3.368 20.315 1.00 98.06 361 LEU A O 1
ATOM 2744 N N . ASN A 1 362 ? -3.279 2.970 20.265 1.00 98.19 362 ASN A N 1
ATOM 2745 C CA . ASN A 1 362 ? -3.338 2.387 21.602 1.00 98.19 362 ASN A CA 1
ATOM 2746 C C . ASN A 1 362 ? -2.994 0.884 21.570 1.00 98.19 362 ASN A C 1
ATOM 2748 O O . ASN A 1 362 ? -2.938 0.258 20.509 1.00 98.19 362 ASN A O 1
ATOM 2752 N N . GLU A 1 363 ? -2.766 0.286 22.741 1.00 98.19 363 GLU A N 1
ATOM 2753 C CA . GLU A 1 363 ? -2.325 -1.114 22.829 1.00 98.19 363 GLU A CA 1
ATOM 2754 C C . GLU A 1 363 ? -3.352 -2.130 22.315 1.00 98.19 363 GLU A C 1
ATOM 2756 O O . GLU A 1 363 ? -2.960 -3.154 21.754 1.00 98.19 363 GLU A O 1
ATOM 2761 N N . GLU A 1 364 ? -4.654 -1.851 22.435 1.00 98.56 364 GLU A N 1
ATOM 2762 C CA . GLU A 1 364 ? -5.686 -2.717 21.851 1.00 98.56 364 GLU A CA 1
ATOM 2763 C C . GLU A 1 364 ? -5.562 -2.739 20.322 1.00 98.56 364 GLU A C 1
ATOM 2765 O O . GLU A 1 364 ? -5.507 -3.810 19.714 1.00 98.56 364 GLU A O 1
ATOM 2770 N N . THR A 1 365 ? -5.456 -1.564 19.697 1.00 98.75 365 THR A N 1
ATOM 2771 C CA . THR A 1 365 ? -5.305 -1.431 18.245 1.00 98.75 365 THR A CA 1
ATOM 2772 C C . THR A 1 365 ? -4.013 -2.083 17.768 1.00 98.75 365 THR A C 1
ATOM 2774 O O . THR A 1 365 ? -4.038 -2.864 16.817 1.00 98.75 365 THR A O 1
ATOM 2777 N N . LYS A 1 366 ? -2.888 -1.846 18.457 1.00 98.69 366 LYS A N 1
ATOM 2778 C CA . LYS A 1 366 ? -1.616 -2.501 18.121 1.00 98.69 366 LYS A CA 1
ATOM 2779 C C . LYS A 1 366 ? -1.706 -4.023 18.239 1.00 98.69 366 LYS A C 1
ATOM 2781 O O . LYS A 1 366 ? -1.189 -4.731 17.381 1.00 98.69 366 LYS A O 1
ATOM 2786 N N . GLY A 1 367 ? -2.400 -4.535 19.257 1.00 98.69 367 GLY A N 1
ATOM 2787 C CA . GLY A 1 367 ? -2.654 -5.967 19.415 1.00 98.69 367 GLY A CA 1
ATOM 2788 C C . GLY A 1 367 ? -3.438 -6.571 18.245 1.00 98.69 367 GLY A C 1
ATOM 2789 O O . GLY A 1 367 ? -3.101 -7.660 17.778 1.00 98.69 367 GLY A O 1
ATOM 2790 N N . LEU A 1 368 ? -4.443 -5.858 17.724 1.00 98.75 368 LEU A N 1
ATOM 2791 C CA . LEU A 1 368 ? -5.174 -6.274 16.521 1.00 98.75 368 LEU A CA 1
ATOM 2792 C C . LEU A 1 368 ? -4.281 -6.257 15.275 1.00 98.75 368 LEU A C 1
ATOM 2794 O O . LEU A 1 368 ? -4.327 -7.206 14.494 1.00 98.75 368 LEU A O 1
ATOM 2798 N N . ILE A 1 369 ? -3.442 -5.228 15.116 1.00 98.75 369 ILE A N 1
ATOM 2799 C CA . ILE A 1 369 ? -2.497 -5.125 13.995 1.00 98.75 369 ILE A CA 1
ATOM 2800 C C . ILE A 1 369 ? -1.505 -6.287 14.025 1.00 98.75 369 ILE A C 1
ATOM 2802 O O . ILE A 1 369 ? -1.402 -7.003 13.034 1.00 98.75 369 ILE A O 1
ATOM 2806 N N . ARG A 1 370 ? -0.854 -6.563 15.164 1.00 98.62 370 ARG A N 1
ATOM 2807 C CA . ARG A 1 370 ? 0.049 -7.724 15.300 1.00 98.62 370 ARG A CA 1
ATOM 2808 C C . ARG A 1 370 ? -0.638 -9.039 14.962 1.00 98.62 370 ARG A C 1
ATOM 2810 O O . ARG A 1 370 ? -0.025 -9.910 14.361 1.00 98.62 370 ARG A O 1
ATOM 2817 N N . LYS A 1 371 ? -1.920 -9.187 15.307 1.00 98.56 371 LYS A N 1
ATOM 2818 C CA . LYS A 1 371 ? -2.684 -10.399 14.995 1.00 98.56 371 LYS A CA 1
ATOM 2819 C C . LYS A 1 371 ? -2.980 -10.547 13.500 1.00 98.56 371 LYS A C 1
ATOM 2821 O O . LYS A 1 371 ? -2.843 -11.646 12.974 1.00 98.56 371 LYS A O 1
ATOM 2826 N N . VAL A 1 372 ? -3.416 -9.478 12.834 1.00 98.56 372 VAL A N 1
ATOM 2827 C CA . VAL A 1 372 ? -3.786 -9.508 11.406 1.00 98.56 372 VAL A CA 1
ATOM 2828 C C . VAL A 1 372 ? -2.551 -9.550 10.503 1.00 98.56 372 VAL A C 1
ATOM 2830 O O . VAL A 1 372 ? -2.523 -10.307 9.538 1.00 98.56 372 VAL A O 1
ATOM 2833 N N . TYR A 1 373 ? -1.516 -8.788 10.852 1.00 98.56 373 TYR A N 1
ATOM 2834 C CA . TYR A 1 373 ? -0.320 -8.554 10.041 1.00 98.56 373 TYR A CA 1
ATOM 2835 C C . TYR A 1 373 ? 0.917 -9.300 10.566 1.00 98.56 373 TYR A C 1
ATOM 2837 O O . TYR A 1 373 ? 2.047 -8.911 10.282 1.00 98.56 373 TYR A O 1
ATOM 2845 N N . ALA A 1 374 ? 0.735 -10.388 11.321 1.00 98.56 374 ALA A N 1
ATOM 2846 C CA . ALA A 1 374 ? 1.838 -11.163 11.899 1.00 98.56 374 ALA A CA 1
ATOM 2847 C C . ALA A 1 374 ? 2.863 -11.634 10.848 1.00 98.56 374 ALA A C 1
ATOM 2849 O O . ALA A 1 374 ? 4.061 -11.702 11.118 1.00 98.56 374 ALA A O 1
ATOM 2850 N N . GLU A 1 375 ? 2.407 -11.991 9.645 1.00 98.25 375 GLU A N 1
ATOM 2851 C CA . GLU A 1 375 ? 3.296 -12.389 8.546 1.00 98.25 375 GLU A CA 1
ATOM 2852 C C . GLU A 1 375 ? 4.060 -11.207 7.943 1.00 98.25 375 GLU A C 1
ATOM 2854 O O . GLU A 1 375 ? 5.201 -11.386 7.528 1.00 98.25 375 GLU A O 1
ATOM 2859 N N . ASP A 1 376 ? 3.507 -9.992 7.963 1.00 98.50 376 ASP A N 1
ATOM 2860 C CA . ASP A 1 376 ? 4.210 -8.799 7.479 1.00 98.50 376 ASP A CA 1
ATOM 2861 C C . ASP A 1 376 ? 5.398 -8.459 8.388 1.00 98.50 376 ASP A C 1
ATOM 2863 O O . ASP A 1 376 ? 6.490 -8.194 7.889 1.00 98.50 376 ASP A O 1
ATOM 2867 N N . PHE A 1 377 ? 5.233 -8.559 9.714 1.00 98.62 377 PHE A N 1
ATOM 2868 C CA . PHE A 1 377 ? 6.346 -8.404 10.661 1.00 98.62 377 PHE A CA 1
ATOM 2869 C C . PHE A 1 377 ? 7.438 -9.458 10.437 1.00 98.62 377 PHE A C 1
ATOM 2871 O O . PHE A 1 377 ? 8.627 -9.138 10.405 1.00 98.62 377 PHE A O 1
ATOM 2878 N N . ARG A 1 378 ? 7.057 -10.724 10.207 1.00 98.56 378 ARG A N 1
ATOM 2879 C CA . ARG A 1 378 ? 8.023 -11.785 9.866 1.00 98.56 378 ARG A CA 1
ATOM 2880 C C . ARG A 1 378 ? 8.741 -11.499 8.554 1.00 98.56 378 ARG A C 1
ATOM 2882 O O . ARG A 1 378 ? 9.939 -11.761 8.450 1.00 98.56 378 ARG A O 1
ATOM 2889 N N . LEU A 1 379 ? 8.030 -10.960 7.567 1.00 98.06 379 LEU A N 1
ATOM 2890 C CA . LEU A 1 379 ? 8.596 -10.577 6.281 1.00 98.06 379 LEU A CA 1
ATOM 2891 C C . LEU A 1 379 ? 9.619 -9.444 6.449 1.00 98.06 379 LEU A C 1
ATOM 2893 O O . LEU A 1 379 ? 10.738 -9.561 5.952 1.00 98.06 379 LEU A O 1
ATOM 2897 N N . ALA A 1 380 ? 9.284 -8.406 7.216 1.00 98.50 380 ALA A N 1
ATOM 2898 C CA . ALA A 1 380 ? 10.187 -7.295 7.513 1.00 98.50 380 ALA A CA 1
ATOM 2899 C C . ALA A 1 380 ? 11.448 -7.765 8.261 1.00 98.50 380 ALA A C 1
ATOM 2901 O O . ALA A 1 380 ? 12.566 -7.414 7.878 1.00 98.50 380 ALA A O 1
ATOM 2902 N N . CYS A 1 381 ? 11.295 -8.645 9.255 1.00 98.56 381 CYS A N 1
ATOM 2903 C CA . CYS A 1 381 ? 12.417 -9.287 9.941 1.00 98.56 381 CYS A CA 1
ATOM 2904 C C . CYS A 1 381 ? 13.301 -10.079 8.971 1.00 98.56 381 CYS A C 1
ATOM 2906 O O . CYS A 1 381 ? 14.520 -9.909 8.954 1.00 98.56 381 CYS A O 1
ATOM 2908 N N . LYS A 1 382 ? 12.687 -10.913 8.122 1.00 98.25 382 LYS A N 1
ATOM 2909 C CA . LYS A 1 382 ? 13.391 -11.775 7.166 1.00 98.25 382 LYS A CA 1
ATOM 2910 C C . LYS A 1 382 ? 14.245 -10.978 6.180 1.00 98.25 382 LYS A C 1
ATOM 2912 O O . LYS A 1 382 ? 15.368 -11.390 5.903 1.00 98.25 382 LYS A O 1
ATOM 2917 N N . TYR A 1 383 ? 13.706 -9.900 5.614 1.00 98.31 383 TYR A N 1
ATOM 2918 C CA . TYR A 1 383 ? 14.378 -9.171 4.536 1.00 98.31 383 TYR A CA 1
ATOM 2919 C C . TYR A 1 383 ? 15.245 -8.012 5.024 1.00 98.31 383 TYR A C 1
ATOM 2921 O O . TYR A 1 383 ? 16.262 -7.724 4.396 1.00 98.31 383 TYR A O 1
ATOM 2929 N N . PHE A 1 384 ? 14.885 -7.374 6.140 1.00 98.38 384 PHE A N 1
ATOM 2930 C CA . PHE A 1 384 ? 15.523 -6.129 6.581 1.00 98.38 384 PHE A CA 1
ATOM 2931 C C . PHE A 1 384 ? 16.053 -6.170 8.020 1.00 98.38 384 PHE A C 1
ATOM 2933 O O . PHE A 1 384 ? 16.693 -5.217 8.459 1.00 98.38 384 PHE A O 1
ATOM 2940 N N . GLY A 1 385 ? 15.825 -7.263 8.757 1.00 98.38 385 GLY A N 1
ATOM 2941 C CA . GLY A 1 385 ? 16.265 -7.411 10.148 1.00 98.38 385 GLY A CA 1
ATOM 2942 C C . GLY A 1 385 ? 15.388 -6.686 11.174 1.00 98.38 385 GLY A C 1
ATOM 2943 O O . GLY A 1 385 ? 15.752 -6.627 12.347 1.00 98.38 385 GLY A O 1
ATOM 2944 N N . TYR A 1 386 ? 14.232 -6.154 10.764 1.00 98.19 386 TYR A N 1
ATOM 2945 C CA . TYR A 1 386 ? 13.257 -5.507 11.649 1.00 98.19 386 TYR A CA 1
ATOM 2946 C C . TYR A 1 386 ? 12.410 -6.559 12.371 1.00 98.19 386 TYR A C 1
ATOM 2948 O O . TYR A 1 386 ? 11.321 -6.914 11.930 1.00 98.19 386 TYR A O 1
ATOM 2956 N N . CYS A 1 387 ? 12.968 -7.132 13.437 1.00 98.19 387 CYS A N 1
ATOM 2957 C CA . CYS A 1 387 ? 12.394 -8.298 14.115 1.00 98.19 387 CYS A CA 1
ATOM 2958 C C . CYS A 1 387 ? 11.588 -7.985 15.378 1.00 98.19 387 CYS A C 1
ATOM 2960 O O . CYS A 1 387 ? 10.980 -8.897 15.932 1.00 98.19 387 CYS A O 1
ATOM 2962 N N . ASP A 1 388 ? 11.586 -6.734 15.832 1.00 98.44 388 ASP A N 1
ATOM 2963 C CA . ASP A 1 388 ? 10.749 -6.297 16.944 1.00 98.44 388 ASP A CA 1
ATOM 2964 C C . ASP A 1 388 ? 9.370 -5.878 16.415 1.00 98.44 388 ASP A C 1
ATOM 2966 O O . ASP A 1 388 ? 9.218 -4.821 15.807 1.00 98.44 388 ASP A O 1
ATOM 2970 N N . ASP A 1 389 ? 8.355 -6.712 16.643 1.00 98.06 389 ASP A N 1
ATOM 2971 C CA . ASP A 1 389 ? 6.973 -6.428 16.250 1.00 98.06 389 ASP A CA 1
ATOM 2972 C C . ASP A 1 389 ? 6.270 -5.424 17.184 1.00 98.06 389 ASP A C 1
ATOM 2974 O O . ASP A 1 389 ? 5.105 -5.080 16.967 1.00 98.06 389 ASP A O 1
ATOM 2978 N N . HIS A 1 390 ? 6.964 -4.911 18.206 1.00 98.31 390 HIS A N 1
ATOM 2979 C CA . HIS A 1 390 ? 6.545 -3.771 19.021 1.00 98.31 390 HIS A CA 1
ATOM 2980 C C . HIS A 1 390 ? 7.223 -2.456 18.613 1.00 98.31 390 HIS A C 1
ATOM 2982 O O . HIS A 1 390 ? 6.794 -1.394 19.079 1.00 98.31 390 HIS A O 1
ATOM 2988 N N . GLU A 1 391 ? 8.238 -2.499 17.744 1.00 97.69 391 GLU A N 1
ATOM 2989 C CA . GLU A 1 391 ? 8.888 -1.299 17.229 1.00 97.69 391 GLU A CA 1
ATOM 2990 C C . GLU A 1 391 ? 7.881 -0.479 16.415 1.00 97.69 391 GLU A C 1
ATOM 2992 O O . GLU A 1 391 ? 7.265 -0.964 15.468 1.00 97.69 391 GLU A O 1
ATOM 2997 N N . MET A 1 392 ? 7.711 0.788 16.791 1.00 96.44 392 MET A N 1
ATOM 2998 C CA . MET A 1 392 ? 6.932 1.741 16.008 1.00 96.44 392 MET A CA 1
ATOM 2999 C C . MET A 1 392 ? 7.869 2.512 15.092 1.00 96.44 392 MET A C 1
ATOM 3001 O O . MET A 1 392 ? 8.893 3.036 15.535 1.00 96.44 392 MET A O 1
ATOM 3005 N N . PHE A 1 393 ? 7.462 2.643 13.839 1.00 95.75 393 PHE A N 1
ATOM 3006 C CA . PHE A 1 393 ? 8.161 3.426 12.838 1.00 95.75 393 PHE A CA 1
ATOM 3007 C C . PHE A 1 393 ? 7.254 4.534 12.290 1.00 95.75 393 PHE A C 1
ATOM 3009 O O . PHE A 1 393 ? 6.031 4.406 12.277 1.00 95.75 393 PHE A O 1
ATOM 3016 N N . CYS A 1 394 ? 7.861 5.637 11.862 1.00 94.12 394 CYS A N 1
ATOM 3017 C CA . CYS A 1 394 ? 7.220 6.657 11.041 1.00 94.12 394 CYS A CA 1
ATOM 3018 C C . CYS A 1 394 ? 8.297 7.365 10.203 1.00 94.12 394 CYS A C 1
ATOM 3020 O O . CYS A 1 394 ? 9.461 7.449 10.609 1.00 94.12 394 CYS A O 1
ATOM 3022 N N . HIS A 1 395 ? 7.906 7.904 9.052 1.00 93.44 395 HIS A N 1
ATOM 3023 C CA . HIS A 1 395 ? 8.802 8.628 8.153 1.00 93.44 395 HIS A CA 1
ATOM 3024 C C . HIS A 1 395 ? 9.116 10.046 8.624 1.00 93.44 395 HIS A C 1
ATOM 3026 O O . HIS A 1 395 ? 8.389 10.985 8.312 1.00 93.44 395 HIS A O 1
ATOM 3032 N N . GLU A 1 396 ? 10.232 10.233 9.326 1.00 92.81 396 GLU A N 1
ATOM 3033 C CA . GLU A 1 396 ? 10.661 11.571 9.768 1.00 92.81 396 GLU A CA 1
ATOM 3034 C C . GLU A 1 396 ? 11.106 12.480 8.617 1.00 92.81 396 GLU A C 1
ATOM 3036 O O . GLU A 1 396 ? 11.065 13.704 8.731 1.00 92.81 396 GLU A O 1
ATOM 3041 N N . ASN A 1 397 ? 11.531 11.887 7.502 1.00 90.62 397 ASN A N 1
ATOM 3042 C CA . ASN A 1 397 ? 11.956 12.607 6.307 1.00 90.62 397 ASN A CA 1
ATOM 3043 C C . ASN A 1 397 ? 10.787 13.090 5.437 1.00 90.62 397 ASN A C 1
ATOM 3045 O O . ASN A 1 397 ? 11.009 13.858 4.501 1.00 90.62 397 ASN A O 1
ATOM 3049 N N . ILE A 1 398 ? 9.561 12.654 5.731 1.00 90.69 398 ILE A N 1
ATOM 3050 C CA . ILE A 1 398 ? 8.359 13.109 5.041 1.00 90.69 398 ILE A CA 1
ATOM 3051 C C . ILE A 1 398 ? 7.618 14.052 5.993 1.00 90.69 398 ILE A C 1
ATOM 3053 O O . ILE A 1 398 ? 7.227 13.629 7.086 1.00 90.69 398 ILE A O 1
ATOM 3057 N N . PRO A 1 399 ? 7.431 15.330 5.614 1.00 90.19 399 PRO A N 1
ATOM 3058 C CA . PRO A 1 399 ? 6.715 16.289 6.442 1.00 90.19 399 PRO A CA 1
ATOM 3059 C C . PRO A 1 399 ? 5.370 15.731 6.908 1.00 90.19 399 PRO A C 1
ATOM 3061 O O . PRO A 1 399 ? 4.673 15.059 6.151 1.00 90.19 399 PRO A O 1
ATOM 3064 N N . ASP A 1 400 ? 5.017 16.006 8.164 1.00 89.06 400 ASP A N 1
ATOM 3065 C CA . ASP A 1 400 ? 3.681 15.727 8.692 1.00 89.06 400 ASP A CA 1
ATOM 3066 C C . ASP A 1 400 ? 3.255 14.237 8.675 1.00 89.06 400 ASP A C 1
ATOM 3068 O O . ASP A 1 400 ? 2.067 13.903 8.676 1.00 89.06 400 ASP A O 1
ATOM 3072 N N . MET A 1 401 ? 4.220 13.310 8.669 1.00 89.19 401 MET A N 1
ATOM 3073 C CA . MET A 1 401 ? 3.979 11.862 8.817 1.00 89.19 401 MET A CA 1
ATOM 3074 C C . MET A 1 401 ? 4.165 11.347 10.249 1.00 89.19 401 MET A C 1
ATOM 3076 O O . MET A 1 401 ? 3.626 10.304 10.609 1.00 89.19 401 MET A O 1
ATOM 3080 N N . CYS A 1 402 ? 4.892 12.091 11.082 1.00 92.75 402 CYS A N 1
ATOM 3081 C CA . CYS A 1 402 ? 5.276 11.697 12.439 1.00 92.75 402 CYS A CA 1
ATOM 3082 C C . CYS A 1 402 ? 4.660 12.591 13.529 1.00 92.75 402 CYS A C 1
ATOM 3084 O O . CYS A 1 402 ? 5.253 12.747 14.595 1.00 92.75 402 CYS A O 1
ATOM 3086 N N . GLY A 1 403 ? 3.504 13.219 13.283 1.00 87.00 403 GLY A N 1
ATOM 3087 C CA . GLY A 1 403 ? 2.984 14.299 14.135 1.00 87.00 403 GLY A CA 1
ATOM 3088 C C . GLY A 1 403 ? 2.805 13.943 15.619 1.00 87.00 403 GLY A C 1
ATOM 3089 O O . GLY A 1 403 ? 3.020 14.794 16.481 1.00 87.00 403 GLY A O 1
ATOM 3090 N N . SER A 1 404 ? 2.486 12.685 15.936 1.00 87.38 404 SER A N 1
ATOM 3091 C CA . SER A 1 404 ? 2.335 12.207 17.317 1.00 87.38 404 SER A CA 1
ATOM 3092 C C . SER A 1 404 ? 3.578 11.529 17.902 1.00 87.38 404 SER A C 1
ATOM 3094 O O . SER A 1 404 ? 3.484 10.942 18.982 1.00 87.38 404 SER A O 1
ATOM 3096 N N . LYS A 1 405 ? 4.722 11.532 17.208 1.00 90.44 405 LYS A N 1
ATOM 3097 C CA . LYS A 1 405 ? 5.954 10.946 17.744 1.00 90.44 405 LYS A CA 1
ATOM 3098 C C . LYS A 1 405 ? 6.424 11.770 18.958 1.00 90.44 405 LYS A C 1
ATOM 3100 O O . LYS A 1 405 ? 6.556 12.990 18.834 1.00 90.44 405 LYS A O 1
ATOM 3105 N N . PRO A 1 406 ? 6.671 11.148 20.128 1.00 85.44 406 PRO A N 1
ATOM 3106 C CA . PRO A 1 406 ? 7.254 11.848 21.270 1.00 85.44 406 PRO A CA 1
ATOM 3107 C C . PRO A 1 406 ? 8.599 12.480 20.886 1.00 85.44 406 PRO A C 1
ATOM 3109 O O . PRO A 1 406 ? 9.411 11.828 20.230 1.00 85.44 406 PRO A O 1
ATOM 3112 N N . LYS A 1 407 ? 8.795 13.746 21.267 1.00 82.50 407 LYS A N 1
ATOM 3113 C CA . LYS A 1 407 ? 10.027 14.502 21.001 1.00 82.50 407 LYS A CA 1
ATOM 3114 C C . LYS A 1 407 ? 11.154 14.144 21.954 1.00 82.50 407 LYS A C 1
ATOM 3116 O O . LYS A 1 407 ? 10.846 13.878 23.139 1.00 82.50 407 LYS A O 1
#

Radius of gyration: 33.48 Å; chains: 1; bounding box: 94×96×91 Å

Secondary structure (DSSP, 8-state):
------PPPP---------PPPP-----------------------------------------------------------------------------------------------------SSS----GGG--S--S-TTEEE---TTTTHHHHHHHHHHHTB-TTS-B-HHHHHTTSS--GGG-GGGSSB-TTTSSBGGGS-GGGS-HHHHHHHHTTSEEEEEE--HHHHHHHHHHHHHHTEEETTTTEEHHHHHHHTT-GGGGSHHHHHHHHTT-HHHHHHHHHHHHHTT-TTTTTTTTS-THHHHB-STT-BEEEEEGGGTTHHHHHHHHHTT------S-----SSTT-SGGG--HHHHHHHHHHSHHHHHHHHHHH----TT-----TTSTTS-TTS--

Organism: NCBI:txid2562237